Protein AF-A0A936PEZ2-F1 (afdb_monomer_lite)

pLDDT: mean 80.56, std 19.16, range [29.39, 98.75]

Secondary structure (DSSP, 8-state):
-PPBPEEGGG--HHHHHHHHHHHHTTS-TTSSPP-PPTTEEEPPGGG----PPTTS---EEEEEETTT-EEEEEE---SSHHHIIIIIIHHHHH----HHHHHHHHHHHHHHHHHHHHHHHHHHHTTPPPP-TTT-EEEEEEETHHHHHHHHHHHHHT--EEEESPPEETTGGGSHHHHHHHHHTT-B-TTSPBP----TTTEEEEESSGGGGSEE-SSEEEE---GGGSS-TTSHHHHHHHHH--SS--SSHHHHHHHHH--HHHHHHHHHHHHHHGGGGTT--EEEEEEEEHHHHTT----TTS-PPEEEEEE-TTS-EEEEEEEETTEEEEEE-SSTTTT-EEEEEEGGG-TTSPEEEEEE-TT--EEEEEHHHHHHHHH-EEEEEEE-SSSSSS-SEEEEEEEEEPTTSSEEEEEEEEEETTEEEEEEEEEEETTS--

Foldseek 3Di:
DDAFFDFLLVQFLLLLLQLLQQQQQPDDDPDPHRDHFPQKDWLDPVLFPADADPPLQWTWTWIARLQQLEIEIHTEDDPDLCCLVVPALCCQAPLDDGSNLLRLLSRVVRRLVSRLVVSQVVCVVVVHDRDDSVSHQYEYEHEASRQLSSQLNCQLPVHAYEYEQYRANVSNCPDPVSQVSSLVVVCADPVRGHDGHQCQVRYEYEHQALNNVRHHHSYYYYYFHQLLQQDDPPRVVGVVVSPPDDPPDPDPPVSVVCVVRRNSVSVSLRSLLSLVCCLVCVPQGGWHWDKDAPCVLLVHDDDPVDGHRIWIFTAGPVRHGQWIWHDDVNWIKIAGCDDPQHGKIWTWDAPPNDNPHFIWTWIQGNVRDIDIGGSNNSSLQRHQDWDWDFDDPPPPSDTQKIKTWGWHQDSVNQWTWTWIFMDGPRHTPDTDTDIGGPPPPD

Structure (mmCIF, N/CA/C/O backbone):
data_AF-A0A936PEZ2-F1
#
_entry.id   AF-A0A936PEZ2-F1
#
loop_
_atom_site.group_PDB
_atom_site.id
_atom_site.type_symbol
_atom_site.label_atom_id
_atom_site.label_alt_id
_atom_site.label_comp_id
_atom_site.label_asym_id
_atom_site.label_entity_id
_atom_site.label_seq_id
_atom_site.pdbx_PDB_ins_code
_atom_site.Cartn_x
_atom_site.Cartn_y
_atom_site.Cartn_z
_atom_site.occupancy
_atom_site.B_iso_or_equiv
_atom_site.auth_seq_id
_atom_site.auth_comp_id
_atom_site.auth_asym_id
_atom_site.auth_atom_id
_atom_site.pdbx_PDB_model_num
ATOM 1 N N . MET A 1 1 ? -18.628 -5.079 -10.737 1.00 46.69 1 MET A N 1
ATOM 2 C CA . MET A 1 1 ? -17.624 -5.859 -9.985 1.00 46.69 1 MET A CA 1
ATOM 3 C C . MET A 1 1 ? -18.258 -6.207 -8.651 1.00 46.69 1 MET A C 1
ATOM 5 O O . MET A 1 1 ? -19.011 -5.380 -8.154 1.00 46.69 1 MET A O 1
ATOM 9 N N . SER A 1 2 ? -18.066 -7.422 -8.136 1.00 45.56 2 SER A N 1
ATOM 10 C CA . SER A 1 2 ? -18.517 -7.751 -6.778 1.00 45.56 2 SER A CA 1
ATOM 11 C C . SER A 1 2 ? -17.579 -7.037 -5.816 1.00 45.56 2 SER A C 1
ATOM 13 O O . SER A 1 2 ? -16.380 -7.290 -5.874 1.00 45.56 2 SER A O 1
ATOM 15 N N . THR A 1 3 ? -18.088 -6.119 -5.000 1.00 54.50 3 THR A N 1
ATOM 16 C CA . THR A 1 3 ? -17.317 -5.602 -3.871 1.00 54.50 3 THR A CA 1
ATOM 17 C C . THR A 1 3 ? -17.240 -6.721 -2.843 1.00 54.50 3 THR A C 1
ATOM 19 O O . THR A 1 3 ? -18.263 -7.263 -2.417 1.00 54.50 3 THR A O 1
ATOM 22 N N . THR A 1 4 ? -16.026 -7.154 -2.526 1.00 65.62 4 THR A N 1
ATOM 23 C CA . THR A 1 4 ? -15.811 -8.080 -1.417 1.00 65.62 4 THR A CA 1
ATOM 24 C C . THR A 1 4 ? -15.838 -7.243 -0.149 1.00 65.62 4 THR A C 1
ATOM 26 O O . THR A 1 4 ? -15.234 -6.169 -0.106 1.00 65.62 4 THR A O 1
ATOM 29 N N . GLY A 1 5 ? -16.557 -7.691 0.876 1.00 74.50 5 GLY A N 1
ATOM 30 C CA . GLY A 1 5 ? -16.434 -7.079 2.186 1.00 74.50 5 GLY A CA 1
ATOM 31 C C . GLY A 1 5 ? -14.991 -7.164 2.684 1.00 74.50 5 GLY A C 1
ATOM 32 O O . GLY A 1 5 ? -14.176 -7.974 2.235 1.00 74.50 5 GLY A O 1
ATOM 33 N N . MET A 1 6 ? -14.662 -6.283 3.611 1.00 87.00 6 MET A N 1
ATOM 34 C CA . MET A 1 6 ? -13.365 -6.236 4.249 1.00 87.00 6 MET A CA 1
ATOM 35 C C . MET A 1 6 ? -13.203 -7.431 5.184 1.00 87.00 6 MET A C 1
ATOM 37 O O . MET A 1 6 ? -13.906 -7.559 6.181 1.00 87.00 6 MET A O 1
ATOM 41 N N . ASN A 1 7 ? -12.223 -8.280 4.906 1.00 88.00 7 ASN A N 1
ATOM 42 C CA . ASN A 1 7 ? -11.762 -9.271 5.865 1.00 88.00 7 ASN A CA 1
ATOM 43 C C . ASN A 1 7 ? -10.570 -8.686 6.635 1.00 88.00 7 ASN A C 1
ATOM 45 O O . ASN A 1 7 ? -9.523 -8.444 6.035 1.00 88.00 7 ASN A O 1
ATOM 49 N N . LEU A 1 8 ? -10.707 -8.472 7.950 1.00 87.75 8 LEU A N 1
ATOM 50 C CA . LEU A 1 8 ? -9.621 -7.923 8.779 1.00 87.75 8 LEU A CA 1
ATOM 51 C C . LEU A 1 8 ? -8.377 -8.826 8.797 1.00 87.75 8 LEU A C 1
ATOM 53 O O . LEU A 1 8 ? -7.267 -8.338 9.001 1.00 87.75 8 LEU A O 1
ATOM 57 N N . ASN A 1 9 ? -8.521 -10.120 8.495 1.00 86.69 9 ASN A N 1
ATOM 58 C CA . ASN A 1 9 ? -7.378 -11.020 8.321 1.00 86.69 9 ASN A CA 1
ATOM 59 C C . ASN A 1 9 ? -6.545 -10.695 7.077 1.00 86.69 9 ASN A C 1
ATOM 61 O O . ASN A 1 9 ? -5.354 -10.993 7.062 1.00 86.69 9 ASN A O 1
ATOM 65 N N . GLY A 1 10 ? -7.135 -10.023 6.085 1.00 87.19 10 GLY A N 1
ATOM 66 C CA . GLY A 1 10 ? -6.430 -9.471 4.928 1.00 87.19 10 GLY A CA 1
ATOM 67 C C . GLY A 1 10 ? -5.646 -8.189 5.226 1.00 87.19 10 GLY A C 1
ATOM 68 O O . GLY A 1 10 ? -4.953 -7.693 4.343 1.00 87.19 10 GLY A O 1
ATOM 69 N N . ILE A 1 11 ? -5.734 -7.642 6.445 1.00 90.56 11 ILE A N 1
ATOM 70 C CA . ILE A 1 11 ? -4.853 -6.568 6.912 1.00 90.56 11 ILE A CA 1
ATOM 71 C C . ILE A 1 11 ? -3.606 -7.216 7.519 1.00 90.56 11 ILE A C 1
ATOM 73 O O . ILE A 1 11 ? -3.658 -7.843 8.585 1.00 90.56 11 ILE A O 1
ATOM 77 N N . THR A 1 12 ? -2.491 -7.091 6.802 1.00 91.75 12 THR A N 1
ATOM 78 C CA . THR A 1 12 ? -1.198 -7.716 7.119 1.00 91.75 12 THR A CA 1
ATOM 79 C C . THR A 1 12 ? -0.121 -6.663 7.403 1.00 91.75 12 THR A C 1
ATOM 81 O O . THR A 1 12 ? -0.349 -5.462 7.239 1.00 91.75 12 THR A O 1
ATOM 84 N N . ALA A 1 13 ? 1.091 -7.087 7.778 1.00 91.31 13 ALA A N 1
ATOM 85 C CA . ALA A 1 13 ? 2.228 -6.165 7.827 1.00 91.31 13 ALA A CA 1
ATOM 86 C C . ALA A 1 13 ? 2.523 -5.518 6.468 1.00 91.31 13 ALA A C 1
ATOM 88 O O . ALA A 1 13 ? 2.777 -4.317 6.422 1.00 91.31 13 ALA A O 1
ATOM 89 N N . ASN A 1 14 ? 2.435 -6.266 5.363 1.00 93.44 14 ASN A N 1
ATOM 90 C CA . ASN A 1 14 ? 2.655 -5.707 4.026 1.00 93.44 14 ASN A CA 1
ATOM 91 C C . ASN A 1 14 ? 1.627 -4.628 3.699 1.00 93.44 14 ASN A C 1
ATOM 93 O O . ASN A 1 14 ? 1.996 -3.582 3.176 1.00 93.44 14 ASN A O 1
ATOM 97 N N . THR A 1 15 ? 0.372 -4.836 4.092 1.00 94.00 15 THR A N 1
ATOM 98 C CA . THR A 1 15 ? -0.689 -3.837 3.968 1.00 94.00 15 THR A CA 1
ATOM 99 C C . THR A 1 15 ? -0.319 -2.524 4.670 1.00 94.00 15 THR A C 1
ATOM 101 O O . THR A 1 15 ? -0.437 -1.445 4.084 1.00 94.00 15 THR A O 1
ATOM 104 N N . LEU A 1 16 ? 0.163 -2.589 5.917 1.00 94.25 16 LEU A N 1
ATOM 105 C CA . LEU A 1 16 ? 0.544 -1.393 6.677 1.00 94.25 16 LEU A CA 1
ATOM 106 C C . LEU A 1 16 ? 1.829 -0.746 6.154 1.00 94.25 16 LEU A C 1
ATOM 108 O O . LEU A 1 16 ? 1.864 0.472 5.999 1.00 94.25 16 LEU A O 1
ATOM 112 N N . LEU A 1 17 ? 2.851 -1.540 5.814 1.00 94.25 17 LEU A N 1
ATOM 113 C CA . LEU A 1 17 ? 4.079 -1.041 5.189 1.00 94.25 17 LEU A CA 1
ATOM 114 C C . LEU A 1 17 ? 3.756 -0.310 3.887 1.00 94.25 17 LEU A C 1
ATOM 116 O O . LEU A 1 17 ? 4.160 0.837 3.706 1.00 94.25 17 LEU A O 1
ATOM 120 N N . ALA A 1 18 ? 2.984 -0.943 3.003 1.00 95.94 18 ALA A N 1
ATOM 121 C CA . ALA A 1 18 ? 2.549 -0.344 1.754 1.00 95.94 18 ALA A CA 1
ATOM 122 C C . ALA A 1 18 ? 1.818 0.974 1.988 1.00 95.94 18 ALA A C 1
ATOM 124 O O . ALA A 1 18 ? 2.085 1.949 1.285 1.00 95.94 18 ALA A O 1
ATOM 125 N N . THR A 1 19 ? 0.955 1.020 3.002 1.00 93.75 19 THR A N 1
ATOM 126 C CA . THR A 1 19 ? 0.207 2.227 3.335 1.00 93.75 19 THR A CA 1
ATOM 127 C C . THR A 1 19 ? 1.121 3.356 3.811 1.00 93.75 19 THR A C 1
ATOM 129 O O . THR A 1 19 ? 1.035 4.480 3.314 1.00 93.75 19 THR A O 1
ATOM 132 N N . THR A 1 20 ? 2.047 3.051 4.719 1.00 93.12 20 THR A N 1
ATOM 133 C CA . THR A 1 20 ? 3.007 4.019 5.254 1.00 93.12 20 THR A CA 1
ATOM 134 C C . THR A 1 20 ? 3.970 4.538 4.202 1.00 93.12 20 THR A C 1
ATOM 136 O O . THR A 1 20 ? 4.183 5.745 4.115 1.00 93.12 20 THR A O 1
ATOM 139 N N . PHE A 1 21 ? 4.511 3.672 3.349 1.00 94.81 21 PHE A N 1
ATOM 140 C CA . PHE A 1 21 ? 5.427 4.111 2.298 1.00 94.81 21 PHE A CA 1
ATOM 141 C C . PHE A 1 21 ? 4.713 4.858 1.159 1.00 94.81 21 PHE A C 1
ATOM 143 O O . PHE A 1 21 ? 5.273 5.814 0.624 1.00 94.81 21 PHE A O 1
ATOM 150 N N . ALA A 1 22 ? 3.463 4.507 0.826 1.00 93.69 22 ALA A N 1
ATOM 151 C CA . ALA A 1 22 ? 2.659 5.278 -0.130 1.00 93.69 22 ALA A CA 1
ATOM 152 C C . ALA A 1 22 ? 2.309 6.685 0.373 1.00 93.69 22 ALA A C 1
ATOM 154 O O . ALA A 1 22 ? 2.131 7.590 -0.439 1.00 93.69 22 ALA A O 1
ATOM 155 N N . GLN A 1 23 ? 2.204 6.886 1.689 1.00 89.62 23 GLN A N 1
ATOM 156 C CA . GLN A 1 23 ? 2.076 8.218 2.281 1.00 89.62 23 GLN A CA 1
ATOM 157 C C . GLN A 1 23 ? 3.429 8.946 2.298 1.00 89.62 23 GLN A C 1
ATOM 159 O O . GLN A 1 23 ? 3.489 10.121 1.933 1.00 89.62 23 GLN A O 1
ATOM 164 N N . GLY A 1 24 ? 4.503 8.245 2.674 1.00 88.81 24 GLY A N 1
ATOM 165 C CA . GLY A 1 24 ? 5.841 8.815 2.838 1.00 88.81 24 GLY A CA 1
ATOM 166 C C . GLY A 1 24 ? 6.382 9.500 1.585 1.00 88.81 24 GLY A C 1
ATOM 167 O O . GLY A 1 24 ? 6.948 10.584 1.685 1.00 88.81 24 GLY A O 1
ATOM 168 N N . VAL A 1 25 ? 6.095 8.945 0.403 1.00 89.88 25 VAL A N 1
ATOM 169 C CA . VAL A 1 25 ? 6.560 9.473 -0.895 1.00 89.88 25 VAL A CA 1
ATOM 170 C C . VAL A 1 25 ? 5.994 10.865 -1.256 1.00 89.88 25 VAL A C 1
ATOM 172 O O . VAL A 1 25 ? 6.458 11.498 -2.203 1.00 89.88 25 VAL A O 1
ATOM 175 N N . TYR A 1 26 ? 4.985 11.362 -0.528 1.00 85.00 26 TYR A N 1
ATOM 176 C CA . TYR A 1 26 ? 4.441 12.718 -0.700 1.00 85.00 26 TYR A CA 1
ATOM 177 C C . TYR A 1 26 ? 5.105 13.774 0.192 1.00 85.00 26 TYR A C 1
ATOM 179 O O . TYR A 1 26 ? 4.856 14.967 0.006 1.00 85.00 26 TYR A O 1
ATOM 187 N N . LEU A 1 27 ? 5.909 13.373 1.181 1.00 74.62 27 LEU A N 1
ATOM 188 C CA . LEU A 1 27 ? 6.566 14.317 2.081 1.00 74.62 27 LEU A CA 1
ATOM 189 C C . LEU A 1 27 ? 7.749 14.969 1.353 1.00 74.62 27 LEU A C 1
ATOM 191 O O . LEU A 1 27 ? 8.668 14.296 0.895 1.00 74.62 27 LEU A O 1
ATOM 195 N N . ALA A 1 28 ? 7.695 16.293 1.200 1.00 56.62 28 ALA A N 1
ATOM 196 C CA . ALA A 1 28 ? 8.710 17.052 0.478 1.00 56.62 28 ALA A CA 1
ATOM 197 C C . ALA A 1 28 ? 10.071 17.013 1.196 1.00 56.62 28 ALA A C 1
ATOM 199 O O . ALA A 1 28 ? 10.140 16.989 2.428 1.00 56.62 28 ALA A O 1
ATOM 200 N N . GLU A 1 29 ? 11.161 17.112 0.430 1.00 47.59 29 GLU A N 1
ATOM 201 C CA . GLU A 1 29 ? 12.488 17.409 0.977 1.00 47.59 29 GLU A CA 1
ATOM 202 C C . GLU A 1 29 ? 12.425 18.736 1.763 1.00 47.59 29 GLU A C 1
ATOM 204 O O . GLU A 1 29 ? 12.304 19.813 1.179 1.00 47.59 29 GLU A O 1
ATOM 209 N N . GLY A 1 30 ? 12.441 18.661 3.100 1.00 40.12 30 GLY A N 1
ATOM 210 C CA . GLY A 1 30 ? 12.397 19.823 4.000 1.00 40.12 30 GLY A CA 1
ATOM 211 C C . GLY A 1 30 ? 11.182 19.924 4.937 1.00 40.12 30 GLY A C 1
ATOM 212 O O . GLY A 1 30 ? 11.187 20.795 5.808 1.00 40.12 30 GLY A O 1
ATOM 213 N N . SER A 1 31 ? 10.166 19.055 4.827 1.00 54.03 31 SER A N 1
ATOM 214 C CA . SER A 1 31 ? 9.216 18.827 5.935 1.00 54.03 31 SER A CA 1
ATOM 215 C C . SER A 1 31 ? 9.865 17.969 7.031 1.00 54.03 31 SER A C 1
ATOM 217 O O . SER A 1 31 ? 11.000 17.522 6.859 1.00 54.03 31 SER A O 1
ATOM 219 N N . ALA A 1 32 ? 9.175 17.717 8.156 1.00 57.91 32 ALA A N 1
ATOM 220 C CA . ALA A 1 32 ? 9.613 16.673 9.089 1.00 57.91 32 ALA A CA 1
ATOM 221 C C . ALA A 1 32 ? 9.918 15.408 8.270 1.00 57.91 32 ALA A C 1
ATOM 223 O O . ALA A 1 32 ? 9.062 14.939 7.517 1.00 57.91 32 ALA A O 1
ATOM 224 N N . GLN A 1 33 ? 11.178 14.971 8.305 1.00 69.50 33 GLN A N 1
ATOM 225 C CA . GLN A 1 33 ? 11.685 13.921 7.431 1.00 69.50 33 GLN A CA 1
ATOM 226 C C . GLN A 1 33 ? 10.839 12.666 7.650 1.00 69.50 33 GLN A C 1
ATOM 228 O O . GLN A 1 33 ? 10.626 12.266 8.796 1.00 69.50 33 GLN A O 1
ATOM 233 N N . PHE A 1 34 ? 10.321 12.072 6.569 1.00 84.88 34 PHE A N 1
ATOM 234 C CA . PHE A 1 34 ? 9.648 10.782 6.667 1.00 84.88 34 PHE A CA 1
ATOM 235 C C . PHE A 1 34 ? 10.596 9.797 7.350 1.00 84.88 34 PHE A C 1
ATOM 237 O O . PHE A 1 34 ? 11.695 9.540 6.854 1.00 84.88 34 PHE A O 1
ATOM 244 N N . GLN A 1 35 ? 10.173 9.266 8.492 1.00 86.12 35 GLN A N 1
ATOM 245 C CA . GLN A 1 35 ? 10.925 8.245 9.195 1.00 86.12 35 GLN A CA 1
ATOM 246 C C . GLN A 1 35 ? 10.377 6.880 8.769 1.00 86.12 35 GLN A C 1
ATOM 248 O O . GLN A 1 35 ? 9.239 6.556 9.126 1.00 86.12 35 GLN A O 1
ATOM 253 N N . PRO A 1 36 ? 11.145 6.072 8.014 1.00 89.94 36 PRO A N 1
ATOM 254 C CA . PRO A 1 36 ? 10.702 4.734 7.662 1.00 89.94 36 PRO A CA 1
ATOM 255 C C . PRO A 1 36 ? 10.510 3.877 8.928 1.00 89.94 36 PRO A C 1
ATOM 257 O O . PRO A 1 36 ? 11.195 4.106 9.934 1.00 89.94 36 PRO A O 1
ATOM 260 N N . PRO A 1 37 ? 9.601 2.882 8.895 1.00 89.38 37 PRO A N 1
ATOM 261 C CA . PRO A 1 37 ? 9.453 1.900 9.964 1.00 89.38 37 PRO A CA 1
ATOM 262 C C . PRO A 1 37 ? 10.789 1.260 10.360 1.00 89.38 37 PRO A C 1
ATOM 264 O O . PRO A 1 37 ? 11.680 1.086 9.527 1.00 89.38 37 PRO A O 1
ATOM 267 N N . THR A 1 38 ? 10.918 0.872 11.631 1.00 84.75 38 THR A N 1
ATOM 268 C CA . THR A 1 38 ? 12.142 0.261 12.167 1.00 84.75 38 THR A CA 1
ATOM 269 C C . THR A 1 38 ? 12.642 -0.882 11.283 1.00 84.75 38 THR A C 1
ATOM 271 O O . THR A 1 38 ? 11.880 -1.757 10.875 1.00 84.75 38 THR A O 1
ATOM 274 N N . GLY A 1 39 ? 13.945 -0.873 11.001 1.00 88.25 39 GLY A N 1
ATOM 275 C CA . GLY A 1 39 ? 14.604 -1.869 10.158 1.00 88.25 39 GLY A CA 1
ATOM 276 C C . GLY A 1 39 ? 14.619 -1.524 8.669 1.00 88.25 39 GLY A C 1
ATOM 277 O O . GLY A 1 39 ? 15.401 -2.135 7.944 1.00 88.25 39 GLY A O 1
ATOM 278 N N . PHE A 1 40 ? 13.827 -0.544 8.221 1.00 93.75 40 PHE A N 1
ATOM 279 C CA . PHE A 1 40 ? 13.884 -0.038 6.854 1.00 93.75 40 PHE A CA 1
ATOM 280 C C . PHE A 1 40 ? 14.807 1.172 6.722 1.00 93.75 40 PHE A C 1
ATOM 282 O O . PHE A 1 40 ? 14.778 2.102 7.525 1.00 93.75 40 PHE A O 1
ATOM 289 N N . GLU A 1 41 ? 15.587 1.170 5.650 1.00 95.25 41 GLU A N 1
ATOM 290 C CA . GLU A 1 41 ? 16.450 2.267 5.221 1.00 95.25 41 GLU A CA 1
ATOM 291 C C . GLU A 1 41 ? 16.050 2.694 3.805 1.00 95.25 41 GLU A C 1
ATOM 293 O O . GLU A 1 41 ? 15.551 1.882 3.024 1.00 95.25 41 GLU A O 1
ATOM 298 N N . LYS A 1 42 ? 16.232 3.975 3.473 1.00 95.94 42 LYS A N 1
ATOM 299 C CA . LYS A 1 42 ? 15.956 4.506 2.133 1.00 95.94 42 LYS A CA 1
ATOM 300 C C . LYS A 1 42 ? 17.140 4.214 1.206 1.00 95.94 42 LYS A C 1
ATOM 302 O O . LYS A 1 42 ? 18.290 4.333 1.614 1.00 95.94 42 LYS A O 1
ATOM 307 N N . VAL A 1 43 ? 16.864 3.858 -0.049 1.00 96.12 43 VAL A N 1
ATOM 308 C CA . VAL A 1 43 ? 17.877 3.890 -1.113 1.00 96.12 43 VAL A CA 1
ATOM 309 C C . VAL A 1 43 ? 18.076 5.343 -1.525 1.00 96.12 43 VAL A C 1
ATOM 311 O O . VAL A 1 43 ? 17.145 5.995 -2.007 1.00 96.12 43 VAL A O 1
ATOM 314 N N . GLU A 1 44 ? 19.289 5.849 -1.348 1.00 94.31 44 GLU A N 1
ATOM 315 C CA . GLU A 1 44 ? 19.626 7.224 -1.695 1.00 94.31 44 GLU A CA 1
ATOM 316 C C . GLU A 1 44 ? 19.651 7.423 -3.212 1.00 94.31 44 GLU A C 1
ATOM 318 O O . GLU A 1 44 ? 20.044 6.539 -3.975 1.00 94.31 44 GLU A O 1
ATOM 323 N N . SER A 1 45 ? 19.283 8.619 -3.675 1.00 88.81 45 SER A N 1
ATOM 324 C CA . SER A 1 45 ? 19.256 8.934 -5.112 1.00 88.81 45 SER A CA 1
ATOM 325 C C . SER A 1 45 ? 20.623 8.760 -5.783 1.00 88.81 45 SER A C 1
ATOM 327 O O . SER A 1 45 ? 20.694 8.335 -6.931 1.00 88.81 45 SER A O 1
ATOM 329 N N . SER A 1 46 ? 21.714 8.998 -5.050 1.00 91.19 46 SER A N 1
ATOM 330 C CA . SER A 1 46 ? 23.093 8.777 -5.506 1.00 91.19 46 SER A CA 1
ATOM 331 C C . SER A 1 46 ? 23.453 7.302 -5.719 1.00 91.19 46 SER A C 1
ATOM 333 O O . SER A 1 46 ? 24.425 7.003 -6.410 1.00 91.19 46 SER A O 1
ATOM 335 N N . GLN A 1 47 ? 22.681 6.380 -5.139 1.00 93.25 47 GLN A N 1
ATOM 336 C CA . GLN A 1 47 ? 22.840 4.934 -5.303 1.00 93.25 47 GLN A CA 1
ATOM 337 C C . GLN A 1 47 ? 22.031 4.401 -6.495 1.00 93.25 47 GLN A C 1
ATOM 339 O O . GLN A 1 47 ? 22.219 3.255 -6.903 1.00 93.25 47 GLN A O 1
ATOM 344 N N . LEU A 1 48 ? 21.133 5.215 -7.058 1.00 93.38 48 LEU A N 1
ATOM 345 C CA . LEU A 1 48 ? 20.293 4.852 -8.191 1.00 93.38 48 LEU A CA 1
ATOM 346 C C . LEU A 1 48 ? 20.934 5.316 -9.498 1.00 93.38 48 LEU A C 1
ATOM 348 O O . LEU A 1 48 ? 21.132 6.505 -9.729 1.00 93.38 48 LEU A O 1
ATOM 352 N N . ASN A 1 49 ? 21.164 4.381 -10.418 1.00 94.38 49 ASN A N 1
ATOM 353 C CA . ASN A 1 49 ? 21.502 4.716 -11.800 1.00 94.38 49 ASN A CA 1
ATOM 354 C C . ASN A 1 49 ? 20.224 4.966 -12.618 1.00 94.38 49 ASN A C 1
ATOM 356 O O . ASN A 1 49 ? 19.908 4.239 -13.560 1.00 94.38 49 ASN A O 1
ATOM 360 N N . PHE A 1 50 ? 19.440 5.959 -12.200 1.00 94.81 50 PHE A N 1
ATOM 361 C CA . PHE A 1 50 ? 18.164 6.300 -12.813 1.00 94.81 50 PHE A CA 1
ATOM 362 C C . PHE A 1 50 ? 18.005 7.814 -12.921 1.00 94.81 50 PHE A C 1
ATOM 364 O O . PHE A 1 50 ? 18.314 8.563 -11.998 1.00 94.81 50 PHE A O 1
ATOM 371 N N . THR A 1 51 ? 17.482 8.271 -14.053 1.00 95.44 51 THR A N 1
ATOM 372 C CA . THR A 1 51 ? 17.066 9.659 -14.244 1.00 95.44 51 THR A CA 1
ATOM 373 C C . THR A 1 51 ? 15.687 9.637 -14.888 1.00 95.44 51 THR A C 1
ATOM 375 O O . THR A 1 51 ? 15.554 9.034 -15.956 1.00 95.44 51 THR A O 1
ATOM 378 N N . PRO A 1 52 ? 14.664 10.241 -14.258 1.00 94.50 52 PRO A N 1
ATOM 379 C CA . PRO A 1 52 ? 13.325 10.259 -14.825 1.00 94.50 52 PRO A CA 1
ATOM 380 C C . PRO A 1 52 ? 13.294 11.059 -16.123 1.00 94.50 52 PRO A C 1
ATOM 382 O O . PRO A 1 52 ? 14.094 11.980 -16.331 1.00 94.50 52 PRO A O 1
ATOM 385 N N . THR A 1 53 ? 12.335 10.736 -16.984 1.00 96.31 53 THR A N 1
ATOM 386 C CA . THR A 1 53 ? 12.091 11.507 -18.197 1.00 96.31 53 THR A CA 1
ATOM 387 C C . THR A 1 53 ? 11.796 12.969 -17.819 1.00 96.31 53 THR A C 1
ATOM 389 O O . THR A 1 53 ? 10.940 13.223 -16.967 1.00 96.31 53 THR A O 1
ATOM 392 N N . PRO A 1 54 ? 12.474 13.966 -18.423 1.00 94.06 54 PRO A N 1
ATOM 393 C CA . PRO A 1 54 ? 12.264 15.364 -18.061 1.00 94.06 54 PRO A CA 1
ATOM 394 C C . PRO A 1 54 ? 10.794 15.781 -18.172 1.00 94.06 54 PRO A C 1
ATOM 396 O O . PRO A 1 54 ? 10.157 15.564 -19.201 1.00 94.06 54 PRO A O 1
ATOM 399 N N . ASN A 1 55 ? 10.282 16.436 -17.127 1.00 88.44 55 ASN A N 1
ATOM 400 C CA . ASN A 1 55 ? 8.894 16.902 -17.018 1.00 88.44 55 ASN A CA 1
ATOM 401 C C . ASN A 1 55 ? 7.821 15.796 -17.039 1.00 88.44 55 ASN A C 1
ATOM 403 O O . ASN A 1 55 ? 6.653 16.119 -17.242 1.00 88.44 55 ASN A O 1
ATOM 407 N N . SER A 1 56 ? 8.171 14.519 -16.826 1.00 89.00 56 SER A N 1
ATOM 408 C CA . SER A 1 56 ? 7.162 13.450 -16.754 1.00 89.00 56 SER A CA 1
ATOM 409 C C . SER A 1 56 ? 6.272 13.557 -15.515 1.00 89.00 56 SER A C 1
ATOM 411 O O . SER A 1 56 ? 5.146 13.074 -15.537 1.00 89.00 56 SER A O 1
ATOM 413 N N . GLY A 1 57 ? 6.760 14.198 -14.447 1.00 88.94 57 GLY A N 1
ATOM 414 C CA . GLY A 1 57 ? 6.104 14.203 -13.135 1.00 88.94 57 GLY A CA 1
ATOM 415 C C . GLY A 1 57 ? 6.390 12.943 -12.313 1.00 88.94 57 GLY A C 1
ATOM 416 O O . GLY A 1 57 ? 5.958 12.857 -11.170 1.00 88.94 57 GLY A O 1
ATOM 417 N N . PHE A 1 58 ? 7.161 11.992 -12.856 1.00 94.12 58 PHE A N 1
ATOM 418 C CA . PHE A 1 58 ? 7.496 10.757 -12.158 1.00 94.12 58 PHE A CA 1
ATOM 419 C C . PHE A 1 58 ? 8.277 11.024 -10.864 1.00 94.12 58 PHE A C 1
ATOM 421 O O . PHE A 1 58 ? 9.322 11.680 -10.876 1.00 94.12 58 PHE A O 1
ATOM 428 N N . ALA A 1 59 ? 7.813 10.425 -9.769 1.00 94.06 59 ALA A N 1
ATOM 429 C CA . ALA A 1 59 ? 8.534 10.356 -8.508 1.00 94.06 59 ALA A CA 1
ATOM 430 C C . ALA A 1 59 ? 8.276 9.010 -7.821 1.00 94.06 59 ALA A C 1
ATOM 432 O O . ALA A 1 59 ? 7.155 8.495 -7.806 1.00 94.06 59 ALA A O 1
ATOM 433 N N . ALA A 1 60 ? 9.329 8.448 -7.239 1.00 96.56 60 ALA A N 1
ATOM 434 C CA . ALA A 1 60 ? 9.272 7.210 -6.483 1.00 96.56 60 ALA A CA 1
ATOM 435 C C . ALA A 1 60 ? 10.384 7.179 -5.436 1.00 96.56 60 ALA A C 1
ATOM 437 O O . ALA A 1 60 ? 11.441 7.792 -5.607 1.00 96.56 60 ALA A O 1
ATOM 438 N N . GLU A 1 61 ? 10.151 6.417 -4.378 1.00 96.62 61 GLU A N 1
ATOM 439 C CA . GLU A 1 61 ? 11.129 6.131 -3.340 1.00 96.62 61 GLU A CA 1
ATOM 440 C C . GLU A 1 61 ? 11.238 4.627 -3.121 1.00 96.62 61 GLU A C 1
ATOM 442 O O . GLU A 1 61 ? 10.275 3.876 -3.287 1.00 96.62 61 GLU A O 1
ATOM 447 N N . THR A 1 62 ? 12.434 4.183 -2.742 1.00 97.88 62 THR A N 1
ATOM 448 C CA . THR A 1 62 ? 12.706 2.779 -2.443 1.00 97.88 62 THR A CA 1
ATOM 449 C C . THR A 1 62 ? 13.231 2.660 -1.031 1.00 97.88 62 THR A C 1
ATOM 451 O O . THR A 1 62 ? 14.132 3.399 -0.637 1.00 97.88 62 THR A O 1
ATOM 454 N N . TYR A 1 63 ? 12.695 1.692 -0.301 1.00 97.62 63 TYR A N 1
A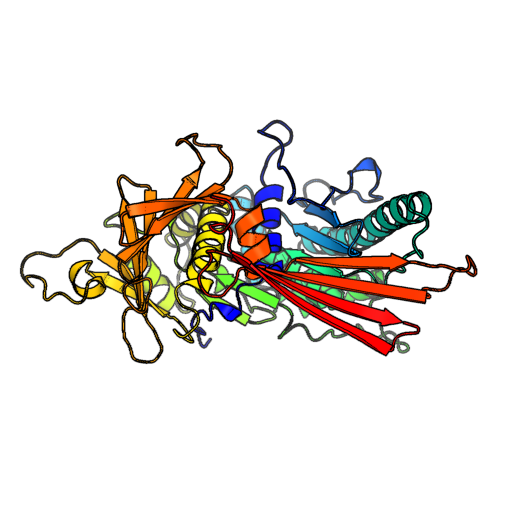TOM 455 C CA . TYR A 1 63 ? 13.097 1.353 1.051 1.00 97.62 63 TYR A CA 1
ATOM 456 C C . TYR A 1 63 ? 13.465 -0.124 1.115 1.00 97.62 63 TYR A C 1
ATOM 458 O O . TYR A 1 63 ? 12.856 -0.947 0.434 1.00 97.62 63 TYR A O 1
ATOM 466 N N . TYR A 1 64 ? 14.446 -0.485 1.931 1.00 97.50 64 TYR A N 1
ATOM 467 C CA . TYR A 1 64 ? 14.871 -1.871 2.092 1.00 97.50 64 TYR A CA 1
ATOM 468 C C . TYR A 1 64 ? 15.092 -2.219 3.556 1.00 97.50 64 TYR A C 1
ATOM 470 O O . TYR A 1 64 ? 15.552 -1.393 4.340 1.00 97.50 64 TYR A O 1
ATOM 478 N N . ASN A 1 65 ? 14.796 -3.465 3.912 1.00 95.75 65 ASN A N 1
ATOM 479 C CA . ASN A 1 65 ? 15.162 -4.040 5.193 1.00 95.75 65 ASN A CA 1
ATOM 480 C C . ASN A 1 65 ? 16.402 -4.919 5.014 1.00 95.75 65 ASN A C 1
ATOM 482 O O . ASN A 1 65 ? 16.357 -5.980 4.390 1.00 95.75 65 ASN A O 1
ATOM 486 N N . LYS A 1 66 ? 17.525 -4.465 5.575 1.00 90.88 66 LYS A N 1
ATOM 487 C CA . LYS A 1 66 ? 18.838 -5.118 5.440 1.00 90.88 66 LYS A CA 1
ATOM 488 C C . LYS A 1 66 ? 18.939 -6.501 6.083 1.00 90.88 66 LYS A C 1
ATOM 490 O O . LYS A 1 66 ? 19.824 -7.274 5.721 1.00 90.88 66 LYS A O 1
ATOM 495 N N . VAL A 1 67 ? 18.039 -6.814 7.017 1.00 88.19 67 VAL A N 1
ATOM 496 C CA . VAL A 1 67 ? 17.985 -8.112 7.698 1.00 88.19 67 VAL A CA 1
ATOM 497 C C . VAL A 1 67 ? 17.138 -9.091 6.892 1.00 88.19 67 VAL A C 1
ATOM 499 O O . VAL A 1 67 ? 17.607 -10.184 6.576 1.00 88.19 67 VAL A O 1
ATOM 502 N N . THR A 1 68 ? 15.915 -8.693 6.527 1.00 89.31 68 THR A N 1
ATOM 503 C CA . THR A 1 68 ? 14.926 -9.606 5.929 1.00 89.31 68 THR A CA 1
ATOM 504 C C . THR A 1 68 ? 15.014 -9.713 4.410 1.00 89.31 68 THR A C 1
ATOM 506 O O . THR A 1 68 ? 14.506 -10.673 3.843 1.00 89.31 68 THR A O 1
ATOM 509 N N . GLY A 1 69 ? 15.640 -8.747 3.731 1.00 92.75 69 GLY A N 1
ATOM 510 C CA . GLY A 1 69 ? 15.651 -8.688 2.267 1.00 92.75 69 GLY A CA 1
ATOM 511 C C . GLY A 1 69 ? 14.365 -8.123 1.652 1.00 92.75 69 GLY A C 1
ATOM 512 O O . GLY A 1 69 ? 14.228 -8.114 0.425 1.00 92.75 69 GLY A O 1
ATOM 513 N N . GLN A 1 70 ? 13.437 -7.621 2.476 1.00 96.00 70 GLN A N 1
ATOM 514 C CA . GLN A 1 70 ? 12.234 -6.935 2.006 1.00 96.00 70 GLN A CA 1
ATOM 515 C C . GLN A 1 70 ? 12.605 -5.616 1.329 1.00 96.00 70 GLN A C 1
ATOM 517 O O . GLN A 1 70 ? 13.335 -4.806 1.898 1.00 96.00 70 GLN A O 1
ATOM 522 N N . VAL A 1 71 ? 12.062 -5.377 0.135 1.00 98.19 71 VAL A N 1
ATOM 523 C CA . VAL A 1 71 ? 12.258 -4.133 -0.622 1.00 98.19 71 VAL A CA 1
ATOM 524 C C . VAL A 1 71 ? 10.897 -3.534 -0.941 1.00 98.19 71 VAL A C 1
ATOM 526 O O . VAL A 1 71 ? 10.096 -4.169 -1.616 1.00 98.19 71 VAL A O 1
ATOM 529 N N . VAL A 1 72 ? 10.623 -2.315 -0.485 1.00 98.38 72 VAL A N 1
ATOM 530 C CA . VAL A 1 72 ? 9.395 -1.587 -0.817 1.00 98.38 72 VAL A CA 1
ATOM 531 C C . VAL A 1 72 ? 9.701 -0.511 -1.846 1.00 98.38 72 VAL A C 1
ATOM 533 O O . VAL A 1 72 ? 10.599 0.301 -1.644 1.00 98.38 72 VAL A O 1
ATOM 536 N N . ILE A 1 73 ? 8.939 -0.492 -2.937 1.00 98.56 73 ILE A N 1
ATOM 537 C CA . ILE A 1 73 ? 9.025 0.533 -3.979 1.00 98.56 73 ILE A CA 1
ATOM 538 C C . ILE A 1 73 ? 7.708 1.303 -3.978 1.00 98.56 73 ILE A C 1
ATOM 540 O O . ILE A 1 73 ? 6.665 0.763 -4.355 1.00 98.56 73 ILE A O 1
ATOM 544 N N . ALA A 1 74 ? 7.761 2.550 -3.518 1.00 98.12 74 ALA A N 1
ATOM 545 C CA . ALA A 1 74 ? 6.606 3.421 -3.381 1.00 98.12 74 ALA A CA 1
ATOM 546 C C . ALA A 1 74 ? 6.589 4.464 -4.496 1.00 98.12 74 ALA A C 1
ATOM 548 O O . ALA A 1 74 ? 7.519 5.256 -4.638 1.00 98.12 74 ALA A O 1
ATOM 549 N N . TYR A 1 75 ? 5.515 4.473 -5.276 1.00 97.56 75 TYR A N 1
ATOM 550 C CA . TYR A 1 75 ? 5.305 5.435 -6.350 1.00 97.56 75 TYR A CA 1
ATOM 551 C C . TYR A 1 75 ? 4.408 6.570 -5.870 1.00 97.56 75 TYR A C 1
ATOM 553 O O . TYR A 1 75 ? 3.343 6.335 -5.286 1.00 97.56 75 TYR A O 1
ATOM 561 N N . ARG A 1 76 ? 4.818 7.806 -6.150 1.00 94.06 76 ARG A N 1
ATOM 562 C CA . ARG A 1 76 ? 4.010 8.990 -5.866 1.00 94.06 76 ARG A CA 1
ATOM 563 C C . ARG A 1 76 ? 2.847 9.060 -6.848 1.00 94.06 76 ARG A C 1
ATOM 565 O O . ARG A 1 76 ? 3.001 8.764 -8.030 1.00 94.06 76 ARG A O 1
ATOM 572 N N . GLY A 1 77 ? 1.672 9.431 -6.354 1.00 90.12 77 GLY A N 1
ATOM 573 C CA . GLY A 1 77 ? 0.559 9.799 -7.223 1.00 90.12 77 GLY A CA 1
ATOM 574 C C . GLY A 1 77 ? 0.608 11.267 -7.630 1.00 90.12 77 GLY A C 1
ATOM 575 O O . GLY A 1 77 ? 1.577 11.970 -7.373 1.00 90.12 77 GLY A O 1
ATOM 576 N N . SER A 1 78 ? -0.473 11.735 -8.246 1.00 84.94 78 SER A N 1
ATOM 577 C CA . SER A 1 78 ? -0.524 13.085 -8.799 1.00 84.94 78 SER A CA 1
ATOM 578 C C . SER A 1 78 ? -0.511 14.174 -7.726 1.00 84.94 78 SER A C 1
ATOM 580 O O . SER A 1 78 ? -1.243 14.079 -6.740 1.00 84.94 78 SER A O 1
ATOM 582 N N . ASP A 1 79 ? 0.237 15.249 -7.975 1.00 75.56 79 ASP A N 1
ATOM 583 C CA . ASP A 1 79 ? 0.255 16.444 -7.111 1.00 75.56 79 ASP A CA 1
ATOM 584 C C . ASP A 1 79 ? -0.826 17.457 -7.472 1.00 75.56 79 ASP A C 1
ATOM 586 O O . ASP A 1 79 ? -1.166 18.357 -6.701 1.00 75.56 79 ASP A O 1
ATOM 590 N N . THR A 1 80 ? -1.355 17.342 -8.688 1.00 71.31 80 THR A N 1
ATOM 591 C CA . THR A 1 80 ? -2.317 18.290 -9.232 1.00 71.31 80 THR A CA 1
ATOM 592 C C . THR A 1 80 ? -3.504 17.571 -9.845 1.00 71.31 80 THR A C 1
ATOM 594 O O . THR A 1 80 ? -3.400 16.472 -10.392 1.00 71.31 80 THR A O 1
ATOM 597 N N . VAL A 1 81 ? -4.651 18.249 -9.834 1.00 65.38 81 VAL A N 1
ATOM 598 C CA . VAL A 1 81 ? -5.848 17.794 -10.556 1.00 65.38 81 VAL A CA 1
ATOM 599 C C . VAL A 1 81 ? -5.556 17.634 -12.054 1.00 65.38 81 VAL A C 1
ATOM 601 O O . VAL A 1 81 ? -6.080 16.723 -12.689 1.00 65.38 81 VAL A O 1
ATOM 604 N N . GLY A 1 82 ? -4.705 18.498 -12.621 1.00 62.66 82 GLY A N 1
ATOM 605 C CA . GLY A 1 82 ? -4.321 18.441 -14.032 1.00 62.66 82 GLY A CA 1
ATOM 606 C C . GLY A 1 82 ? -3.609 17.140 -14.395 1.00 62.66 82 GLY A C 1
ATOM 607 O O . GLY A 1 82 ? -3.946 16.523 -15.399 1.00 62.66 82 GLY A O 1
ATOM 608 N N . GLU A 1 83 ? -2.685 16.686 -13.554 1.00 68.19 83 GLU A N 1
ATOM 609 C CA . GLU A 1 83 ? -1.989 15.412 -13.734 1.00 68.19 83 GLU A CA 1
ATOM 610 C C . GLU A 1 83 ? -2.920 14.209 -13.508 1.00 68.19 83 GLU A C 1
ATOM 612 O O . GLU A 1 83 ? -2.952 13.288 -14.328 1.00 68.19 83 GLU A O 1
ATOM 617 N N . ALA A 1 84 ? -3.759 14.255 -12.467 1.00 70.62 84 ALA A N 1
ATOM 618 C CA . ALA A 1 84 ? -4.730 13.197 -12.187 1.00 70.62 84 ALA A CA 1
ATOM 619 C C . ALA A 1 84 ? -5.697 12.969 -13.367 1.00 70.62 84 ALA A C 1
ATOM 621 O O . ALA A 1 84 ? -6.017 11.832 -13.719 1.00 70.62 84 ALA A O 1
ATOM 622 N N . LEU A 1 85 ? -6.145 14.046 -14.021 1.00 68.38 85 LEU A N 1
ATOM 623 C CA . LEU A 1 85 ? -7.038 13.964 -15.179 1.00 68.38 85 LEU A CA 1
ATOM 624 C C . LEU A 1 85 ? -6.292 13.695 -16.495 1.00 68.38 85 LEU A C 1
ATOM 626 O O . LEU A 1 85 ? -6.768 12.919 -17.324 1.00 68.38 85 LEU A O 1
ATOM 630 N N . GLY A 1 86 ? -5.146 14.346 -16.703 1.00 70.88 86 GLY A N 1
ATOM 631 C CA . GLY A 1 86 ? -4.405 14.325 -17.966 1.00 70.88 86 GLY A CA 1
ATOM 632 C C . GLY A 1 86 ? -3.613 13.041 -18.198 1.00 70.88 86 GLY A C 1
ATOM 633 O O . GLY A 1 86 ? -3.537 12.576 -19.338 1.00 70.88 86 GLY A O 1
ATOM 634 N N . VAL A 1 87 ? -3.076 12.455 -17.125 1.00 77.88 87 VAL A N 1
ATOM 635 C CA . VAL A 1 87 ? -2.271 11.229 -17.165 1.00 77.88 87 VAL A CA 1
ATOM 636 C C . VAL A 1 87 ? -3.081 10.061 -16.621 1.00 77.88 87 VAL A C 1
ATOM 638 O O . VAL A 1 87 ? -3.446 9.169 -17.386 1.00 77.88 87 VAL A O 1
ATOM 641 N N . ALA A 1 88 ? -3.431 10.080 -15.332 1.00 79.06 88 ALA A N 1
ATOM 642 C CA . ALA A 1 88 ? -3.959 8.899 -14.648 1.00 79.06 88 ALA A CA 1
ATOM 643 C C . ALA A 1 88 ? -5.307 8.431 -15.219 1.00 79.06 88 ALA A C 1
ATOM 645 O O . ALA A 1 88 ? -5.444 7.283 -15.646 1.00 79.06 88 ALA A O 1
ATOM 646 N N . ALA A 1 89 ? -6.298 9.326 -15.284 1.00 82.19 89 ALA A N 1
ATOM 647 C CA . ALA A 1 89 ? -7.630 8.983 -15.779 1.00 82.19 89 ALA A CA 1
ATOM 648 C C . ALA A 1 89 ? -7.604 8.570 -17.258 1.00 82.19 89 ALA A C 1
ATOM 650 O O . ALA A 1 89 ? -8.253 7.596 -17.646 1.00 82.19 89 ALA A O 1
ATOM 651 N N . ARG A 1 90 ? -6.825 9.273 -18.090 1.00 86.62 90 ARG A N 1
ATOM 652 C CA . ARG A 1 90 ? -6.659 8.935 -19.509 1.00 86.62 90 ARG A CA 1
ATOM 653 C C . ARG A 1 90 ? -5.999 7.566 -19.679 1.00 86.62 90 ARG A C 1
ATOM 655 O O . ARG A 1 90 ? -6.515 6.732 -20.416 1.00 86.62 90 ARG A O 1
ATOM 662 N N . ALA A 1 91 ? -4.914 7.304 -18.958 1.00 88.56 91 ALA A N 1
ATOM 663 C CA . ALA A 1 91 ? -4.217 6.024 -18.976 1.00 88.56 91 ALA A CA 1
ATOM 664 C C . ALA A 1 91 ? -5.140 4.863 -18.569 1.00 88.56 91 ALA A C 1
ATOM 666 O O . ALA A 1 91 ? -5.283 3.895 -19.317 1.00 88.56 91 ALA A O 1
ATOM 667 N N . ALA A 1 92 ? -5.851 4.999 -17.448 1.00 88.06 92 ALA A N 1
ATOM 668 C CA . ALA A 1 92 ? -6.754 3.969 -16.938 1.00 88.06 92 ALA A CA 1
ATOM 669 C C . ALA A 1 92 ? -7.956 3.698 -17.864 1.00 88.06 92 ALA A C 1
ATOM 671 O O . ALA A 1 92 ? -8.404 2.557 -17.995 1.00 88.06 92 ALA A O 1
ATOM 672 N N . THR A 1 93 ? -8.491 4.731 -18.528 1.00 88.94 93 THR A N 1
ATOM 673 C CA . THR A 1 93 ? -9.701 4.607 -19.364 1.00 88.94 93 THR A CA 1
ATOM 674 C C . THR A 1 93 ? -9.412 4.234 -20.814 1.00 88.94 93 THR A C 1
ATOM 676 O O . THR A 1 93 ? -10.194 3.488 -21.407 1.00 88.94 93 THR A O 1
ATOM 679 N N . THR A 1 94 ? -8.301 4.700 -21.390 1.00 91.75 94 THR A N 1
ATOM 680 C CA . THR A 1 94 ? -7.985 4.495 -22.813 1.00 91.75 94 THR A CA 1
ATOM 681 C C . THR A 1 94 ? -6.773 3.604 -23.057 1.00 91.75 94 THR A C 1
ATOM 683 O O . THR A 1 94 ? -6.506 3.288 -24.211 1.00 91.75 94 THR A O 1
ATOM 686 N N . GLY A 1 95 ? -6.020 3.221 -22.021 1.00 94.69 95 GLY A N 1
ATOM 687 C CA . GLY A 1 95 ? -4.720 2.564 -22.188 1.00 94.69 95 GLY A CA 1
ATOM 688 C C . GLY A 1 95 ? -3.636 3.509 -22.717 1.00 94.69 95 GLY A C 1
ATOM 689 O O . GLY A 1 95 ? -2.695 3.059 -23.354 1.00 94.69 95 GLY A O 1
ATOM 690 N N . TYR A 1 96 ? -3.768 4.826 -22.518 1.00 95.31 96 TYR A N 1
ATOM 691 C CA . TYR A 1 96 ? -2.733 5.782 -22.931 1.00 95.31 96 TYR A CA 1
ATOM 692 C C . TYR A 1 96 ? -1.431 5.558 -22.146 1.00 95.31 96 TYR A C 1
ATOM 694 O O . TYR A 1 96 ? -1.422 5.697 -20.924 1.00 95.31 96 TYR A O 1
ATOM 702 N N . TRP A 1 97 ? -0.344 5.242 -22.852 1.00 96.94 97 TRP A N 1
ATOM 703 C CA . TRP A 1 97 ? 0.977 5.045 -22.260 1.00 96.94 97 TRP A CA 1
ATOM 704 C C . TRP A 1 97 ? 1.726 6.374 -22.116 1.00 96.94 97 TRP A C 1
ATOM 706 O O . TRP A 1 97 ? 2.271 6.916 -23.076 1.00 96.94 97 TRP A O 1
ATOM 716 N N . ASP A 1 98 ? 1.742 6.898 -20.899 1.00 96.31 98 ASP A N 1
ATOM 717 C CA . ASP A 1 98 ? 2.538 8.054 -20.503 1.00 96.31 98 ASP A CA 1
ATOM 718 C C . ASP A 1 98 ? 4.010 7.680 -20.193 1.00 96.31 98 ASP A C 1
ATOM 720 O O . ASP A 1 98 ? 4.258 6.568 -19.710 1.00 96.31 98 ASP A O 1
ATOM 724 N N . PRO A 1 99 ? 4.997 8.580 -20.407 1.00 97.19 99 PRO A N 1
ATOM 725 C CA . PRO A 1 99 ? 6.389 8.342 -20.017 1.00 97.19 99 PRO A CA 1
ATOM 726 C C . PRO A 1 99 ? 6.589 7.884 -18.566 1.00 97.19 99 PRO A C 1
ATOM 728 O O . PRO A 1 99 ? 7.512 7.108 -18.313 1.00 97.19 99 PRO A O 1
ATOM 731 N N . GLN A 1 100 ? 5.708 8.271 -17.632 1.00 96.88 100 GLN A N 1
ATOM 732 C CA . GLN A 1 100 ? 5.780 7.806 -16.243 1.00 96.88 100 GLN A CA 1
ATOM 733 C C . GLN A 1 100 ? 5.731 6.269 -16.105 1.00 96.88 100 GLN A C 1
ATOM 735 O O . GLN A 1 100 ? 6.335 5.730 -15.181 1.00 96.88 100 GLN A O 1
ATOM 740 N N . PHE A 1 101 ? 5.079 5.529 -17.014 1.00 98.19 101 PHE A N 1
ATOM 741 C CA . PHE A 1 101 ? 5.052 4.055 -16.963 1.00 98.19 101 PHE A CA 1
ATOM 742 C C . PHE A 1 101 ? 6.391 3.427 -17.380 1.00 98.19 101 PHE A C 1
ATOM 744 O O . PHE A 1 101 ? 6.835 2.427 -16.803 1.00 98.19 101 PHE A O 1
ATOM 751 N N . THR A 1 102 ? 7.067 4.029 -18.360 1.00 98.44 102 THR A N 1
ATOM 752 C CA . THR A 1 102 ? 8.437 3.652 -18.733 1.00 98.44 102 THR A CA 1
ATOM 753 C C . THR A 1 102 ? 9.399 3.972 -17.589 1.00 98.44 102 THR A C 1
ATOM 755 O O . THR A 1 102 ? 10.180 3.110 -17.185 1.00 98.44 102 THR A O 1
ATOM 758 N N . ASP A 1 103 ? 9.290 5.170 -17.012 1.00 98.38 103 ASP A N 1
ATOM 759 C CA . ASP A 1 103 ? 10.081 5.596 -15.856 1.00 98.38 103 ASP A CA 1
ATOM 760 C C . ASP A 1 103 ? 9.878 4.645 -14.660 1.00 98.38 103 ASP A C 1
ATOM 762 O O . ASP A 1 103 ? 10.856 4.159 -14.096 1.00 98.38 103 ASP A O 1
ATOM 766 N N . ALA A 1 104 ? 8.633 4.282 -14.333 1.00 98.56 104 ALA A N 1
ATOM 767 C CA . ALA A 1 104 ? 8.306 3.397 -13.213 1.00 98.56 104 ALA A CA 1
ATOM 768 C C . ALA A 1 104 ? 8.920 1.997 -13.334 1.00 98.56 104 ALA A C 1
ATOM 770 O O . ALA A 1 104 ? 9.434 1.451 -12.352 1.00 98.56 104 ALA A O 1
ATOM 771 N N . THR A 1 105 ? 8.878 1.415 -14.535 1.00 98.62 105 THR A N 1
ATOM 772 C CA . THR A 1 105 ? 9.429 0.075 -14.788 1.00 98.62 105 THR A CA 1
ATOM 773 C C . THR A 1 105 ? 10.957 0.080 -14.809 1.00 98.62 105 THR A C 1
ATOM 775 O O . THR A 1 105 ? 11.571 -0.808 -14.218 1.00 98.62 105 THR A O 1
ATOM 778 N N . ASN A 1 106 ? 11.583 1.106 -15.394 1.00 98.44 106 ASN A N 1
ATOM 779 C CA . ASN A 1 106 ? 13.036 1.291 -15.344 1.00 98.44 106 ASN A CA 1
ATOM 780 C C . ASN A 1 106 ? 13.525 1.532 -13.908 1.00 98.44 106 ASN A C 1
ATOM 782 O O . ASN A 1 106 ? 14.505 0.920 -13.477 1.00 98.44 106 ASN A O 1
ATOM 786 N N . TYR A 1 107 ? 12.821 2.381 -13.154 1.00 98.50 107 TYR A N 1
ATOM 787 C CA . TYR A 1 107 ? 13.117 2.657 -11.753 1.00 98.50 107 TYR A CA 1
ATOM 788 C C . TYR A 1 107 ? 13.079 1.376 -10.922 1.00 98.50 107 TYR A C 1
ATOM 790 O O . TYR A 1 107 ? 14.018 1.126 -10.177 1.00 98.50 107 TYR A O 1
ATOM 798 N N . ALA A 1 108 ? 12.063 0.520 -11.095 1.00 98.50 108 ALA A N 1
ATOM 799 C CA . ALA A 1 108 ? 11.932 -0.723 -10.332 1.00 98.50 108 ALA A CA 1
ATOM 800 C C . ALA A 1 108 ? 13.157 -1.648 -10.455 1.00 98.50 108 ALA A C 1
ATOM 802 O O . ALA A 1 108 ? 13.586 -2.254 -9.469 1.00 98.50 108 ALA A O 1
ATOM 803 N N . VAL A 1 109 ? 13.747 -1.734 -11.653 1.00 97.94 109 VAL A N 1
ATOM 804 C CA . VAL A 1 109 ? 14.969 -2.515 -11.898 1.00 97.94 109 VAL A CA 1
ATOM 805 C C . VAL A 1 109 ? 16.152 -1.926 -11.131 1.00 97.94 109 VAL A C 1
ATOM 807 O O . VAL A 1 109 ? 16.848 -2.656 -10.422 1.00 97.94 109 VAL A O 1
ATOM 810 N N . GLN A 1 110 ? 16.363 -0.611 -11.239 1.00 98.12 110 GLN A N 1
ATOM 811 C CA . GLN A 1 110 ? 17.483 0.075 -10.585 1.00 98.12 110 GLN A CA 1
ATOM 812 C C . GLN A 1 110 ? 17.338 0.074 -9.059 1.00 98.12 110 GLN A C 1
ATOM 814 O O . GLN A 1 110 ? 18.298 -0.208 -8.349 1.00 98.12 110 GLN A O 1
ATOM 819 N N . ALA A 1 111 ? 16.125 0.307 -8.562 1.00 97.94 111 ALA A N 1
ATOM 820 C CA . ALA A 1 111 ? 15.757 0.273 -7.153 1.00 97.94 111 ALA A CA 1
ATOM 821 C C . ALA A 1 111 ? 16.090 -1.071 -6.503 1.00 97.94 111 ALA A C 1
ATOM 823 O O . ALA A 1 111 ? 16.793 -1.123 -5.494 1.00 97.94 111 ALA A O 1
ATOM 824 N N . LYS A 1 112 ? 15.637 -2.175 -7.111 1.00 97.56 112 LYS A N 1
ATOM 825 C CA . LYS A 1 112 ? 15.900 -3.523 -6.598 1.00 97.56 112 LYS A CA 1
ATOM 826 C C . LYS A 1 112 ? 17.396 -3.857 -6.613 1.00 97.56 112 LYS A C 1
ATOM 828 O O . LYS A 1 112 ? 17.895 -4.452 -5.661 1.00 97.56 112 LYS A O 1
ATOM 833 N N . ALA A 1 113 ? 18.114 -3.468 -7.668 1.00 97.62 113 ALA A N 1
ATOM 834 C CA . ALA A 1 113 ? 19.557 -3.684 -7.765 1.00 97.62 113 ALA A CA 1
ATOM 835 C C . ALA A 1 113 ? 20.336 -2.881 -6.708 1.00 97.62 113 ALA A C 1
ATOM 837 O O . ALA A 1 113 ? 21.209 -3.433 -6.039 1.00 97.62 113 ALA A O 1
ATOM 838 N N . ALA A 1 114 ? 19.991 -1.607 -6.510 1.00 98.19 114 ALA A N 1
ATOM 839 C CA . ALA A 1 114 ? 20.615 -0.756 -5.502 1.00 98.19 114 ALA A CA 1
ATOM 840 C C . ALA A 1 114 ? 20.348 -1.269 -4.079 1.00 98.19 114 ALA A C 1
ATOM 842 O O . ALA A 1 114 ? 21.284 -1.377 -3.286 1.00 98.19 114 ALA A O 1
ATOM 843 N N . ALA A 1 115 ? 19.107 -1.673 -3.781 1.00 98.06 115 ALA A N 1
ATOM 844 C CA . ALA A 1 115 ? 18.754 -2.294 -2.507 1.00 98.06 115 ALA A CA 1
ATOM 845 C C . ALA A 1 115 ? 19.590 -3.557 -2.238 1.00 98.06 115 ALA A C 1
ATOM 847 O O . ALA A 1 115 ? 20.139 -3.699 -1.149 1.00 98.06 115 ALA A O 1
ATOM 848 N N . LEU A 1 116 ? 19.767 -4.435 -3.237 1.00 98.06 116 LEU A N 1
ATOM 849 C CA . LEU A 1 116 ? 20.590 -5.643 -3.097 1.00 98.06 116 LEU A CA 1
ATOM 850 C C . LEU A 1 116 ? 22.033 -5.322 -2.683 1.00 98.06 116 LEU A C 1
ATOM 852 O O . LEU A 1 116 ? 22.588 -5.982 -1.807 1.00 98.06 116 LEU A O 1
ATOM 856 N N . VAL A 1 117 ? 22.634 -4.294 -3.292 1.00 97.94 117 VAL A N 1
ATOM 857 C CA . VAL A 1 117 ? 23.998 -3.857 -2.961 1.00 97.94 117 VAL A CA 1
ATOM 858 C C . VAL A 1 117 ? 24.090 -3.405 -1.505 1.00 97.94 117 VAL A C 1
ATOM 860 O O . VAL A 1 117 ? 25.027 -3.805 -0.813 1.00 97.94 117 VAL A O 1
ATOM 863 N N . GLN A 1 118 ? 23.125 -2.612 -1.029 1.00 97.81 118 GLN A N 1
ATOM 864 C CA . GLN A 1 118 ? 23.115 -2.140 0.360 1.00 97.81 118 GLN A CA 1
ATOM 865 C C . GLN A 1 118 ? 22.894 -3.286 1.352 1.00 97.81 118 GLN A C 1
ATOM 867 O O . GLN A 1 118 ? 23.609 -3.392 2.350 1.00 97.81 118 GLN A O 1
ATOM 872 N N . ILE A 1 119 ? 21.964 -4.193 1.044 1.00 96.56 119 ILE A N 1
ATOM 873 C CA . ILE A 1 119 ? 21.698 -5.385 1.853 1.00 96.56 119 ILE A CA 1
ATOM 874 C C . ILE A 1 119 ? 22.969 -6.238 1.969 1.00 96.56 119 ILE A C 1
ATOM 876 O O . ILE A 1 119 ? 23.388 -6.556 3.079 1.00 96.56 119 ILE A O 1
ATOM 880 N N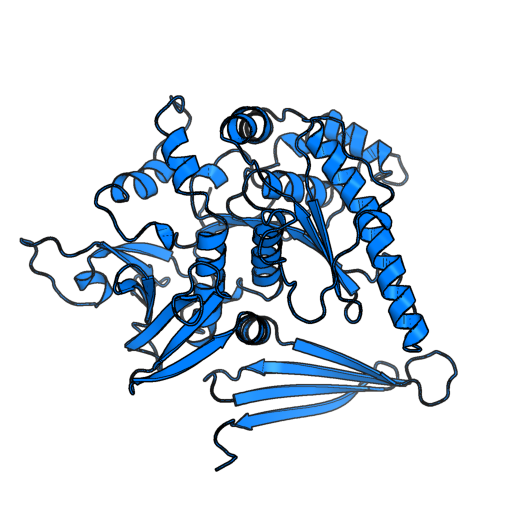 . ASN A 1 120 ? 23.646 -6.551 0.859 1.00 97.56 120 ASN A N 1
ATOM 881 C CA . ASN A 1 120 ? 24.867 -7.363 0.904 1.00 97.56 120 ASN A CA 1
ATOM 882 C C . ASN A 1 120 ? 26.048 -6.630 1.553 1.00 97.56 120 ASN A C 1
ATOM 884 O O . ASN A 1 120 ? 26.885 -7.274 2.179 1.00 97.56 120 ASN A O 1
ATOM 888 N N . ALA A 1 121 ? 26.117 -5.298 1.469 1.00 97.12 121 ALA A N 1
ATOM 889 C CA . ALA A 1 121 ? 27.114 -4.529 2.210 1.00 97.12 121 ALA A CA 1
ATOM 890 C C . ALA A 1 121 ? 26.938 -4.688 3.729 1.00 97.12 121 ALA A C 1
ATOM 892 O O . ALA A 1 121 ? 27.916 -4.966 4.424 1.00 97.12 121 ALA A O 1
ATOM 893 N N . TYR A 1 122 ? 25.701 -4.587 4.228 1.00 95.38 122 TYR A N 1
ATOM 894 C CA . TYR A 1 122 ? 25.393 -4.866 5.631 1.00 95.38 122 TYR A CA 1
ATOM 895 C C . TYR A 1 122 ? 25.710 -6.318 6.002 1.00 95.38 122 TYR A C 1
ATOM 897 O O . TYR A 1 122 ? 26.396 -6.559 6.992 1.00 95.38 122 TYR A O 1
ATOM 905 N N . ARG A 1 123 ? 25.256 -7.281 5.191 1.00 93.75 123 ARG A N 1
ATOM 906 C CA . ARG A 1 123 ? 25.417 -8.713 5.473 1.00 93.75 123 ARG A CA 1
ATOM 907 C C . ARG A 1 123 ? 26.881 -9.137 5.517 1.00 93.75 123 ARG A C 1
ATOM 909 O O . ARG A 1 123 ? 27.248 -9.836 6.448 1.00 93.75 123 ARG A O 1
ATOM 916 N N . ARG A 1 124 ? 27.739 -8.628 4.623 1.00 96.31 124 ARG A N 1
ATOM 917 C CA . ARG A 1 124 ? 29.197 -8.834 4.714 1.00 96.31 124 ARG A CA 1
ATOM 918 C C . ARG A 1 124 ? 29.782 -8.309 6.022 1.00 96.31 124 ARG A C 1
ATOM 920 O O . ARG A 1 124 ? 30.592 -8.988 6.635 1.00 96.31 124 ARG A O 1
ATOM 927 N N . GLY A 1 125 ? 29.379 -7.110 6.449 1.00 93.06 125 GLY A N 1
ATOM 928 C CA . GLY A 1 125 ? 29.840 -6.531 7.715 1.00 93.06 125 GLY A CA 1
ATOM 929 C C . GLY A 1 125 ? 29.332 -7.273 8.955 1.00 93.06 125 GLY A C 1
ATOM 930 O O . GLY A 1 125 ? 29.939 -7.164 10.014 1.00 93.06 125 GLY A O 1
ATOM 931 N N . ALA A 1 126 ? 28.233 -8.014 8.816 1.00 91.75 126 ALA A N 1
ATOM 932 C CA . ALA A 1 126 ? 27.641 -8.853 9.851 1.00 91.75 126 ALA A CA 1
ATOM 933 C C . ALA A 1 126 ? 27.996 -10.346 9.703 1.00 91.75 126 ALA A C 1
ATOM 935 O O . ALA A 1 126 ? 27.402 -11.157 10.405 1.00 91.75 126 ALA A O 1
ATOM 936 N N . GLU A 1 127 ? 28.903 -10.705 8.783 1.00 93.25 127 GLU A N 1
ATOM 937 C CA . GLU A 1 127 ? 29.307 -12.094 8.497 1.00 93.25 127 GLU A CA 1
ATOM 938 C C . GLU A 1 127 ? 28.117 -13.024 8.167 1.00 93.25 127 GLU A C 1
ATOM 940 O O . GLU A 1 127 ? 28.097 -14.201 8.502 1.00 93.25 127 GLU A O 1
ATOM 945 N N . LEU A 1 128 ? 27.098 -12.491 7.483 1.00 87.81 128 LEU A N 1
ATOM 946 C CA . LEU A 1 128 ? 25.918 -13.234 7.032 1.00 87.81 128 LEU A CA 1
ATOM 947 C C . LEU A 1 128 ? 26.026 -13.609 5.540 1.00 87.81 128 LEU A C 1
ATOM 949 O O . LEU A 1 128 ? 26.513 -12.792 4.750 1.00 87.81 128 LEU A O 1
ATOM 953 N N . PRO A 1 129 ? 25.466 -14.760 5.102 1.00 91.25 129 PRO A N 1
ATOM 954 C CA . PRO A 1 129 ? 25.479 -15.167 3.694 1.00 91.25 129 PRO A CA 1
ATOM 955 C C . PRO A 1 129 ? 24.861 -14.110 2.782 1.00 91.25 129 PRO A C 1
ATOM 957 O O . PRO A 1 129 ? 23.770 -13.618 3.077 1.00 91.25 129 PRO A O 1
ATOM 960 N N . GLU A 1 130 ? 25.511 -13.757 1.674 1.00 94.75 130 GLU A N 1
ATOM 961 C CA . GLU A 1 130 ? 24.981 -12.758 0.741 1.00 94.75 130 GLU A CA 1
ATOM 962 C C . GLU A 1 130 ? 23.645 -13.192 0.118 1.00 94.75 130 GLU A C 1
ATOM 964 O O . GLU A 1 130 ? 23.410 -14.365 -0.171 1.00 94.75 130 GLU A O 1
ATOM 969 N N . MET A 1 131 ? 22.756 -12.225 -0.111 1.00 93.94 131 MET A N 1
ATOM 970 C CA . MET A 1 131 ? 21.519 -12.449 -0.847 1.00 93.94 131 MET A CA 1
ATOM 971 C C . MET A 1 131 ? 21.760 -12.335 -2.349 1.00 93.94 131 MET A C 1
ATOM 973 O O . MET A 1 131 ? 22.615 -11.587 -2.827 1.00 93.94 131 MET A O 1
ATOM 977 N N . THR A 1 132 ? 20.929 -13.036 -3.106 1.00 95.25 132 THR A N 1
ATOM 978 C CA . THR A 1 132 ? 20.781 -12.854 -4.549 1.00 95.25 132 THR A CA 1
ATOM 979 C C . THR A 1 132 ? 19.473 -12.125 -4.857 1.00 95.25 132 THR A C 1
ATOM 981 O O . THR A 1 132 ? 18.602 -11.961 -3.999 1.00 95.25 132 THR A O 1
ATOM 984 N N . SER A 1 133 ? 19.286 -11.705 -6.109 1.00 90.88 133 SER A N 1
ATOM 985 C CA . SER A 1 133 ? 18.064 -11.012 -6.539 1.00 90.88 133 SER A CA 1
ATOM 986 C C . SER A 1 133 ? 16.782 -11.844 -6.381 1.00 90.88 133 SER A C 1
ATOM 988 O O . SER A 1 133 ? 15.696 -11.257 -6.327 1.00 90.88 133 SER A O 1
ATOM 990 N N . SER A 1 134 ? 16.891 -13.177 -6.303 1.00 90.00 134 SER A N 1
ATOM 991 C CA . SER A 1 134 ? 15.777 -14.092 -6.023 1.00 90.00 134 SER A CA 1
ATOM 992 C C . SER A 1 134 ? 15.455 -14.230 -4.537 1.00 90.00 134 SER A C 1
ATOM 994 O O . SER A 1 134 ? 14.367 -14.687 -4.213 1.00 90.00 134 SER A O 1
ATOM 996 N N . ASN A 1 135 ? 16.368 -13.841 -3.638 1.00 91.44 135 ASN A N 1
ATOM 997 C CA . ASN A 1 135 ? 16.105 -13.828 -2.195 1.00 91.44 135 ASN A CA 1
ATOM 998 C C . ASN A 1 135 ? 15.396 -12.549 -1.737 1.00 91.44 135 ASN A C 1
ATOM 1000 O O . ASN A 1 135 ? 14.849 -12.521 -0.641 1.00 91.44 135 ASN A O 1
ATOM 1004 N N . LEU A 1 136 ? 15.412 -11.494 -2.555 1.00 92.94 136 LEU A N 1
ATOM 1005 C CA . LEU A 1 136 ? 14.682 -10.270 -2.246 1.00 92.94 136 LEU A CA 1
ATOM 1006 C C . LEU A 1 136 ? 13.178 -10.489 -2.372 1.00 92.94 136 LEU A C 1
ATOM 1008 O O . LEU A 1 136 ? 12.721 -11.130 -3.321 1.00 92.94 136 LEU A O 1
ATOM 1012 N N . THR A 1 137 ? 12.418 -9.851 -1.485 1.00 95.50 137 THR A N 1
ATOM 1013 C CA . THR A 1 137 ? 10.952 -9.828 -1.503 1.00 95.50 137 THR A CA 1
ATOM 1014 C C . THR A 1 137 ? 10.465 -8.410 -1.825 1.00 95.50 137 THR A C 1
ATOM 1016 O O . THR A 1 137 ? 10.346 -7.566 -0.934 1.00 95.50 137 THR A O 1
ATOM 1019 N N . PRO A 1 138 ? 10.224 -8.081 -3.110 1.00 97.25 138 PRO A N 1
ATOM 1020 C CA . PRO A 1 138 ? 9.693 -6.779 -3.486 1.00 97.25 138 PRO A CA 1
ATOM 1021 C C . PRO A 1 138 ? 8.238 -6.631 -3.043 1.00 97.25 138 PRO A C 1
ATOM 1023 O O . PRO A 1 138 ? 7.468 -7.579 -3.151 1.00 97.25 138 PRO A O 1
ATOM 1026 N N . LEU A 1 139 ? 7.855 -5.429 -2.630 1.00 98.31 139 LEU A N 1
ATOM 1027 C CA . LEU A 1 139 ? 6.482 -4.987 -2.419 1.00 98.31 139 LEU A CA 1
ATOM 1028 C C . LEU A 1 139 ? 6.307 -3.641 -3.120 1.00 98.31 139 LEU A C 1
ATOM 1030 O O . LEU A 1 139 ? 7.023 -2.683 -2.833 1.00 98.31 139 LEU A O 1
ATOM 1034 N N . LEU A 1 140 ? 5.369 -3.570 -4.055 1.00 98.75 140 LEU A N 1
ATOM 1035 C CA . LEU A 1 140 ? 5.046 -2.333 -4.755 1.00 98.75 140 LEU A CA 1
ATOM 1036 C C . LEU A 1 140 ? 3.887 -1.636 -4.048 1.00 98.75 140 LEU A C 1
ATOM 1038 O O . LEU A 1 140 ? 2.946 -2.287 -3.598 1.00 98.75 140 LEU A O 1
ATOM 1042 N N . THR A 1 141 ? 3.935 -0.313 -3.969 1.00 98.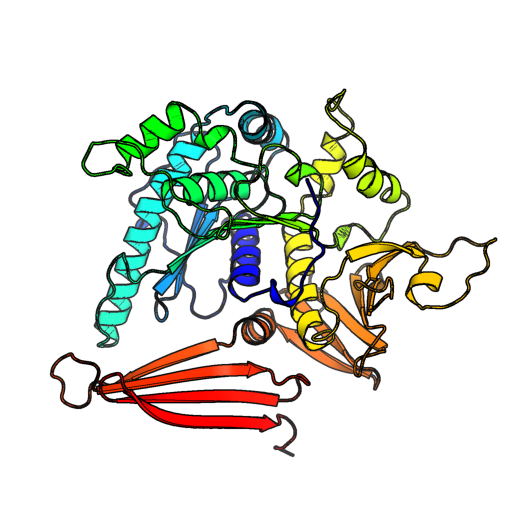56 141 THR A N 1
ATOM 1043 C CA . THR A 1 141 ? 2.843 0.468 -3.387 1.00 98.56 141 THR A CA 1
ATOM 1044 C C . THR A 1 141 ? 2.727 1.837 -4.039 1.00 98.56 141 THR A C 1
ATOM 1046 O O . THR A 1 141 ? 3.644 2.325 -4.701 1.00 98.56 141 THR A O 1
ATOM 1049 N N . GLY A 1 142 ? 1.581 2.469 -3.848 1.00 96.81 142 GLY A N 1
ATOM 1050 C CA . GLY A 1 142 ? 1.338 3.845 -4.233 1.00 96.81 142 GLY A CA 1
ATOM 1051 C C . GLY A 1 142 ? -0.127 4.211 -4.062 1.00 96.81 142 GLY A C 1
ATOM 1052 O O . GLY A 1 142 ? -1.006 3.347 -4.025 1.00 96.81 142 GLY A O 1
ATOM 1053 N N . HIS A 1 143 ? -0.389 5.511 -3.982 1.00 92.81 143 HIS A N 1
ATOM 1054 C CA . HIS A 1 143 ? -1.738 6.063 -3.905 1.00 92.81 143 HIS A CA 1
ATOM 1055 C C . HIS A 1 143 ? -2.160 6.675 -5.247 1.00 92.81 143 HIS A C 1
ATOM 1057 O O . HIS A 1 143 ? -1.342 7.292 -5.934 1.00 92.81 143 HIS A O 1
ATOM 1063 N N . SER A 1 144 ? -3.435 6.534 -5.630 1.00 91.88 144 SER A N 1
ATOM 1064 C CA . SER A 1 144 ? -4.000 7.138 -6.848 1.00 91.88 144 SER A CA 1
ATOM 1065 C C . SER A 1 144 ? -3.211 6.746 -8.119 1.00 91.88 144 SER A C 1
ATOM 1067 O O . SER A 1 144 ? -3.133 5.556 -8.446 1.00 91.88 144 SER A O 1
ATOM 1069 N N . LEU A 1 145 ? -2.599 7.706 -8.832 1.00 93.00 145 LEU A N 1
ATOM 1070 C CA . LEU A 1 145 ? -1.688 7.447 -9.961 1.00 93.00 145 LEU A CA 1
ATOM 1071 C C . LEU A 1 145 ? -0.494 6.565 -9.560 1.00 93.00 145 LEU A C 1
ATOM 1073 O O . LEU A 1 145 ? -0.124 5.675 -10.318 1.00 93.00 145 LEU A O 1
ATOM 1077 N N . GLY A 1 146 ? 0.066 6.736 -8.362 1.00 96.00 146 GLY A N 1
ATOM 1078 C CA . GLY A 1 146 ? 1.181 5.921 -7.883 1.00 96.00 146 GLY A CA 1
ATOM 1079 C C . GLY A 1 146 ? 0.799 4.446 -7.781 1.00 96.00 146 GLY A C 1
ATOM 1080 O O . GLY A 1 146 ? 1.556 3.566 -8.180 1.00 96.00 146 GLY A O 1
ATOM 1081 N N . GLY A 1 147 ? -0.432 4.164 -7.349 1.00 97.12 147 GLY A N 1
ATOM 1082 C CA . GLY A 1 147 ? -0.963 2.804 -7.362 1.00 97.12 147 GLY A CA 1
ATOM 1083 C C . GLY A 1 147 ? -1.131 2.253 -8.784 1.00 97.12 147 GLY A C 1
ATOM 1084 O O . GLY A 1 147 ? -0.834 1.088 -9.034 1.00 97.12 147 GLY A O 1
ATOM 1085 N N . LEU A 1 148 ? -1.551 3.091 -9.743 1.00 97.19 148 LEU A N 1
ATOM 1086 C CA . LEU A 1 148 ? -1.667 2.691 -11.153 1.00 97.19 148 LEU A CA 1
ATOM 1087 C C . LEU A 1 148 ? -0.288 2.306 -11.722 1.00 97.19 148 LEU A C 1
ATOM 1089 O O . LEU A 1 148 ? -0.167 1.284 -12.400 1.00 97.19 148 LEU A O 1
ATOM 1093 N N . LEU A 1 149 ? 0.755 3.085 -11.405 1.00 98.50 149 LEU A N 1
ATOM 1094 C CA . LEU A 1 149 ? 2.150 2.769 -11.739 1.00 98.50 149 LEU A CA 1
ATOM 1095 C C . LEU A 1 149 ? 2.581 1.439 -11.098 1.00 98.50 149 LEU A C 1
ATOM 1097 O O . LEU A 1 149 ? 3.088 0.560 -11.797 1.00 98.50 149 LEU A O 1
ATOM 1101 N N . ALA A 1 150 ? 2.315 1.256 -9.800 1.00 98.69 150 ALA A N 1
ATOM 1102 C CA . ALA A 1 150 ? 2.634 0.031 -9.065 1.00 98.69 150 ALA A CA 1
ATOM 1103 C C . ALA A 1 150 ? 1.974 -1.213 -9.684 1.00 98.69 150 ALA A C 1
ATOM 1105 O O . ALA A 1 150 ? 2.620 -2.250 -9.813 1.00 98.69 150 ALA A O 1
ATOM 1106 N N . GLN A 1 151 ? 0.722 -1.113 -10.139 1.00 98.56 151 GLN A N 1
ATOM 1107 C CA . GLN A 1 151 ? 0.033 -2.204 -10.833 1.00 98.56 151 GLN A CA 1
ATOM 1108 C C . GLN A 1 151 ? 0.693 -2.561 -12.174 1.00 98.56 151 GLN A C 1
ATOM 1110 O O . GLN A 1 151 ? 0.896 -3.742 -12.465 1.00 98.56 151 GLN A O 1
ATOM 1115 N N . VAL A 1 152 ? 1.078 -1.569 -12.988 1.00 98.62 152 VAL A N 1
ATOM 1116 C CA . VAL A 1 152 ? 1.807 -1.819 -14.248 1.00 98.62 152 VAL A CA 1
ATOM 1117 C C . VAL A 1 152 ? 3.135 -2.528 -13.973 1.00 98.62 152 VAL A C 1
ATOM 1119 O O . VAL A 1 152 ? 3.463 -3.508 -14.643 1.00 98.62 152 VAL A O 1
ATOM 1122 N N . VAL A 1 153 ? 3.879 -2.077 -12.962 1.00 98.75 153 VAL A N 1
ATOM 1123 C CA . VAL A 1 153 ? 5.158 -2.681 -12.560 1.00 98.75 153 VAL A CA 1
ATOM 1124 C C . VAL A 1 153 ? 4.949 -4.093 -11.999 1.00 98.75 153 VAL A C 1
ATOM 1126 O O . VAL A 1 153 ? 5.714 -4.998 -12.328 1.00 98.75 153 VAL A O 1
ATOM 1129 N N . SER A 1 154 ? 3.881 -4.321 -11.231 1.00 98.62 154 SER A N 1
ATOM 1130 C CA . SER A 1 154 ? 3.495 -5.653 -10.751 1.00 98.62 154 SER A CA 1
ATOM 1131 C C . SER A 1 154 ? 3.294 -6.609 -11.921 1.00 98.62 154 SER A C 1
ATOM 1133 O O . SER A 1 154 ? 3.903 -7.676 -11.948 1.00 98.62 154 SER A O 1
ATOM 1135 N N . LYS A 1 155 ? 2.532 -6.203 -12.944 1.00 98.44 155 LYS A N 1
ATOM 1136 C CA . LYS A 1 155 ? 2.325 -7.021 -14.146 1.00 98.44 155 LYS A CA 1
ATOM 1137 C C . LYS A 1 155 ? 3.607 -7.261 -14.939 1.00 98.44 155 LYS A C 1
ATOM 1139 O O . LYS A 1 155 ? 3.762 -8.337 -15.503 1.00 98.44 155 LYS A O 1
ATOM 1144 N N . MET A 1 156 ? 4.501 -6.274 -14.982 1.00 98.50 156 MET A N 1
ATOM 1145 C CA . MET A 1 156 ? 5.773 -6.348 -15.705 1.00 98.50 156 MET A CA 1
ATOM 1146 C C . MET A 1 156 ? 6.733 -7.384 -15.107 1.00 98.50 156 MET A C 1
ATOM 1148 O O . MET A 1 156 ? 7.445 -8.041 -15.856 1.00 98.50 156 MET A O 1
ATOM 1152 N N . PHE A 1 157 ? 6.759 -7.528 -13.777 1.00 98.19 157 PHE A N 1
ATOM 1153 C CA . PHE A 1 157 ? 7.775 -8.331 -13.077 1.00 98.19 157 PHE A CA 1
ATOM 1154 C C . PHE A 1 157 ? 7.217 -9.446 -12.179 1.00 98.19 157 PHE A C 1
ATOM 1156 O O . PHE A 1 157 ? 7.978 -10.177 -11.547 1.00 98.19 157 PHE A O 1
ATOM 1163 N N . GLY A 1 158 ? 5.894 -9.569 -12.064 1.00 97.62 158 GLY A N 1
ATOM 1164 C CA . GLY A 1 158 ? 5.230 -10.551 -11.204 1.00 97.62 158 GLY A CA 1
ATOM 1165 C C . GLY A 1 158 ? 5.351 -10.284 -9.699 1.00 97.62 158 GLY A C 1
ATOM 1166 O O . GLY A 1 158 ? 5.165 -11.218 -8.909 1.00 97.62 158 GLY A O 1
ATOM 1167 N N . TYR A 1 159 ? 5.675 -9.049 -9.300 1.00 98.00 159 TYR A N 1
ATOM 1168 C CA . TYR A 1 159 ? 5.828 -8.632 -7.900 1.00 98.00 159 TYR A CA 1
ATOM 1169 C C . TYR A 1 159 ? 4.474 -8.363 -7.226 1.00 98.00 159 TYR A C 1
ATOM 1171 O O . TYR A 1 159 ? 3.550 -7.911 -7.907 1.00 98.00 159 TYR A O 1
ATOM 1179 N N . PRO A 1 160 ? 4.336 -8.598 -5.909 1.00 98.19 160 PRO A N 1
ATOM 1180 C CA . PRO A 1 160 ? 3.139 -8.208 -5.175 1.00 98.19 160 PRO A CA 1
ATOM 1181 C C . PRO A 1 160 ? 3.005 -6.687 -5.079 1.00 98.19 160 PRO A C 1
ATOM 1183 O O . PRO A 1 160 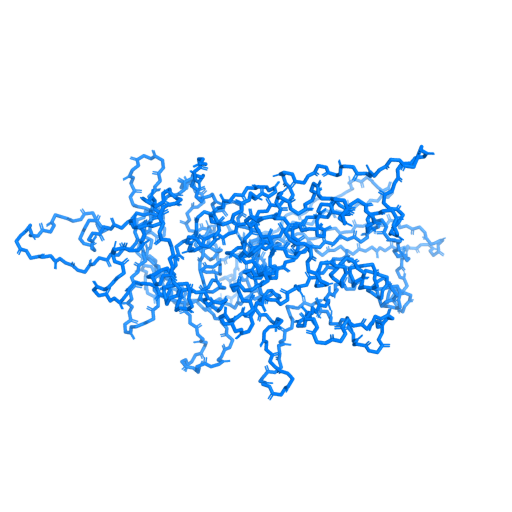? 4.005 -5.963 -5.017 1.00 98.19 160 PRO A O 1
ATOM 1186 N N . ALA A 1 161 ? 1.761 -6.213 -5.077 1.00 98.44 161 ALA A N 1
ATOM 1187 C CA . ALA A 1 161 ? 1.427 -4.808 -4.931 1.00 98.44 161 ALA A CA 1
ATOM 1188 C C . ALA A 1 161 ? 0.219 -4.609 -4.013 1.00 98.44 161 ALA A C 1
ATOM 1190 O O . ALA A 1 161 ? -0.840 -5.198 -4.212 1.00 98.44 161 ALA A O 1
ATOM 1191 N N . GLU A 1 162 ? 0.378 -3.708 -3.059 1.00 97.75 162 GLU A N 1
ATOM 1192 C CA . GLU A 1 162 ? -0.669 -3.260 -2.147 1.00 97.75 162 GLU A CA 1
ATOM 1193 C C . GLU A 1 162 ? -0.860 -1.772 -2.444 1.00 97.75 162 GLU A C 1
ATOM 1195 O O . GLU A 1 162 ? 0.042 -0.969 -2.211 1.00 97.75 162 GLU A O 1
ATOM 1200 N N . VAL A 1 163 ? -1.977 -1.397 -3.062 1.00 97.19 163 VAL A N 1
ATOM 1201 C CA . VAL A 1 163 ? -2.178 -0.040 -3.592 1.00 97.19 163 VAL A CA 1
ATOM 1202 C C . VAL A 1 163 ? -3.373 0.638 -2.939 1.00 97.19 163 VAL A C 1
ATOM 1204 O O . VAL A 1 163 ? -4.312 -0.017 -2.491 1.00 97.19 163 VAL A O 1
ATOM 1207 N N . LEU A 1 164 ? -3.327 1.967 -2.857 1.00 93.94 164 LEU A N 1
ATOM 1208 C CA . LEU A 1 164 ? -4.322 2.762 -2.144 1.00 93.94 164 LEU A CA 1
ATOM 1209 C C . LEU A 1 164 ? -5.130 3.615 -3.111 1.00 93.94 164 LEU A C 1
ATOM 1211 O O . LEU A 1 164 ? -4.578 4.461 -3.818 1.00 93.94 164 LEU A O 1
ATOM 1215 N N . ASP A 1 165 ? -6.441 3.421 -3.099 1.00 90.44 165 ASP A N 1
ATOM 1216 C CA . ASP A 1 165 ? -7.410 4.145 -3.916 1.00 90.44 165 ASP A CA 1
ATOM 1217 C C . ASP A 1 165 ? -6.937 4.356 -5.369 1.00 90.44 165 ASP A C 1
ATOM 1219 O O . ASP A 1 165 ? -6.951 5.455 -5.934 1.00 90.44 165 ASP A O 1
ATOM 1223 N N . SER A 1 166 ? -6.391 3.278 -5.928 1.00 92.50 166 SER A N 1
ATOM 1224 C CA . SER A 1 166 ? -5.646 3.263 -7.177 1.00 92.50 166 SER A CA 1
ATOM 1225 C C . SER A 1 166 ? -6.567 3.124 -8.380 1.00 92.50 166 SER A C 1
ATOM 1227 O O . SER A 1 166 ? -7.525 2.357 -8.352 1.00 92.50 166 SER A O 1
ATOM 1229 N N . LEU A 1 167 ? -6.237 3.792 -9.489 1.00 91.88 167 LEU A N 1
ATOM 1230 C CA . LEU A 1 167 ? -6.877 3.514 -10.777 1.00 91.88 167 LEU A CA 1
ATOM 1231 C C . LEU A 1 167 ? -6.407 2.162 -11.342 1.00 91.88 167 LEU A C 1
ATOM 1233 O O . LEU A 1 167 ? -5.275 1.747 -11.114 1.00 91.88 167 LEU A O 1
ATOM 1237 N N . GLY A 1 168 ? -7.249 1.500 -12.135 1.00 93.88 168 GLY A N 1
ATOM 1238 C CA . GLY A 1 168 ? -6.972 0.166 -12.671 1.00 93.88 168 GLY A CA 1
ATOM 1239 C C . GLY A 1 168 ? -6.081 0.154 -13.921 1.00 93.88 168 GLY A C 1
ATOM 1240 O O . GLY A 1 168 ? -6.394 0.800 -14.925 1.00 93.88 168 GLY A O 1
ATOM 1241 N N . ALA A 1 169 ? -5.012 -0.652 -13.897 1.00 97.06 169 ALA A N 1
ATOM 1242 C CA . ALA A 1 169 ? -4.003 -0.737 -14.964 1.00 97.06 169 ALA A CA 1
ATOM 1243 C C . ALA A 1 169 ? -4.319 -1.710 -16.117 1.00 97.06 169 ALA A C 1
ATOM 1245 O O . ALA A 1 169 ? -3.563 -1.789 -17.085 1.00 97.06 169 ALA A O 1
ATOM 1246 N N . GLY A 1 170 ? -5.427 -2.448 -16.064 1.00 97.19 170 GLY A N 1
ATOM 1247 C CA . GLY A 1 170 ? -5.727 -3.552 -16.982 1.00 97.19 170 GLY A CA 1
ATOM 1248 C C . GLY A 1 170 ? -5.730 -3.185 -18.465 1.00 97.19 170 GLY A C 1
ATOM 1249 O O . GLY A 1 170 ? -5.369 -4.012 -19.294 1.00 97.19 170 GLY A O 1
ATOM 1250 N N . ARG A 1 171 ? -6.065 -1.939 -18.824 1.00 96.44 171 ARG A N 1
ATOM 1251 C CA . ARG A 1 171 ? -5.975 -1.484 -20.223 1.00 96.44 171 ARG A CA 1
ATOM 1252 C C . ARG A 1 171 ? -4.535 -1.234 -20.671 1.00 96.44 171 ARG A C 1
ATOM 1254 O O . ARG A 1 171 ? -4.215 -1.544 -21.812 1.00 96.44 171 ARG A O 1
ATOM 1261 N N . LEU A 1 172 ? -3.677 -0.724 -19.786 1.00 97.31 172 LEU A N 1
ATOM 1262 C CA . LEU A 1 172 ? -2.278 -0.395 -20.087 1.00 97.31 172 LEU A CA 1
ATOM 1263 C C . LEU A 1 172 ? -1.449 -1.640 -20.375 1.00 97.31 172 LEU A C 1
ATOM 1265 O O . LEU A 1 172 ? -0.664 -1.661 -21.311 1.00 97.31 172 LEU A O 1
ATOM 1269 N N . VAL A 1 173 ? -1.659 -2.709 -19.611 1.00 97.31 173 VAL A N 1
ATOM 1270 C CA . VAL A 1 173 ? -0.832 -3.921 -19.725 1.00 97.31 173 VAL A CA 1
ATOM 1271 C C . VAL A 1 173 ? -1.123 -4.756 -20.977 1.00 97.31 173 VAL A C 1
ATOM 1273 O O . VAL A 1 173 ? -0.483 -5.774 -21.216 1.00 97.31 173 VAL A O 1
ATOM 1276 N N . THR A 1 174 ? -2.089 -4.323 -21.789 1.00 96.12 174 THR A N 1
ATOM 1277 C CA . THR A 1 174 ? -2.437 -4.947 -23.074 1.00 96.12 174 THR A CA 1
ATOM 1278 C C . THR A 1 174 ? -1.922 -4.162 -24.282 1.00 96.12 174 THR A C 1
ATOM 1280 O O . THR A 1 174 ? -2.122 -4.595 -25.416 1.00 96.12 174 THR A O 1
ATOM 1283 N N . THR A 1 175 ? -1.276 -3.010 -24.071 1.00 97.94 175 THR A N 1
ATOM 1284 C CA . THR A 1 175 ? -0.860 -2.121 -25.162 1.00 97.94 175 THR A CA 1
ATOM 1285 C C . THR A 1 175 ? 0.445 -2.567 -25.821 1.00 97.94 175 THR A C 1
ATOM 1287 O O . THR A 1 175 ? 1.227 -3.346 -25.267 1.00 97.94 175 THR A O 1
ATOM 1290 N N . ALA A 1 176 ? 0.708 -2.047 -27.022 1.00 98.19 176 ALA A N 1
ATOM 1291 C CA . ALA A 1 176 ? 1.961 -2.295 -27.732 1.00 98.19 176 ALA A CA 1
ATOM 1292 C C . ALA A 1 176 ? 3.162 -1.657 -27.013 1.00 98.19 176 ALA A C 1
ATOM 1294 O O . ALA A 1 176 ? 4.267 -2.200 -27.046 1.00 98.19 176 ALA A O 1
ATOM 1295 N N . GLU A 1 177 ? 2.955 -0.528 -26.337 1.00 98.56 177 GLU A N 1
ATOM 1296 C CA . GLU A 1 177 ? 3.969 0.166 -25.550 1.00 98.56 177 GLU A CA 1
ATOM 1297 C C . GLU A 1 177 ? 4.391 -0.662 -24.334 1.00 98.56 177 GLU A C 1
ATOM 1299 O O . GLU A 1 177 ? 5.590 -0.834 -24.119 1.00 98.56 177 GLU A O 1
ATOM 1304 N N . PHE A 1 178 ? 3.439 -1.273 -23.613 1.00 98.44 178 PHE A N 1
ATOM 1305 C CA . PHE A 1 178 ? 3.758 -2.213 -22.534 1.00 98.44 178 PHE A CA 1
ATOM 1306 C C . PHE A 1 178 ? 4.588 -3.391 -23.056 1.00 98.44 178 PHE A C 1
ATOM 1308 O O . PHE A 1 178 ? 5.627 -3.717 -22.487 1.00 98.44 178 PHE A O 1
ATOM 1315 N N . GLN A 1 179 ? 4.183 -3.995 -24.180 1.00 98.12 179 GLN A N 1
ATOM 1316 C CA . GLN A 1 179 ? 4.927 -5.105 -24.789 1.00 98.12 179 GLN A CA 1
ATOM 1317 C C . GLN A 1 179 ? 6.332 -4.689 -25.246 1.00 98.12 179 GLN A C 1
ATOM 1319 O O . GLN A 1 179 ? 7.286 -5.456 -25.105 1.00 98.12 179 GLN A O 1
ATOM 1324 N N . THR A 1 180 ? 6.473 -3.479 -25.790 1.00 98.44 180 THR A N 1
ATOM 1325 C CA . THR A 1 180 ? 7.765 -2.918 -26.205 1.00 98.44 180 THR A CA 1
ATOM 1326 C C . THR A 1 180 ? 8.673 -2.728 -24.996 1.00 98.44 180 THR A C 1
ATOM 1328 O O . THR A 1 180 ? 9.828 -3.154 -25.023 1.00 98.44 180 THR A O 1
ATOM 1331 N N . GLN A 1 181 ? 8.138 -2.165 -23.914 1.00 98.44 181 GLN A N 1
ATOM 1332 C CA . GLN A 1 181 ? 8.880 -1.953 -22.679 1.00 98.44 181 GLN A CA 1
ATOM 1333 C C . GLN A 1 181 ? 9.269 -3.276 -22.006 1.00 98.44 181 GLN A C 1
ATOM 1335 O O . GLN A 1 181 ? 10.406 -3.428 -21.566 1.00 98.44 181 GLN A O 1
ATOM 1340 N N . ALA A 1 182 ? 8.379 -4.272 -21.999 1.00 98.44 182 ALA A N 1
ATOM 1341 C CA . ALA A 1 182 ? 8.679 -5.605 -21.483 1.00 98.44 182 ALA A CA 1
ATOM 1342 C C . ALA A 1 182 ? 9.855 -6.258 -22.222 1.00 98.44 182 ALA A C 1
ATOM 1344 O O . ALA A 1 182 ? 10.771 -6.787 -21.594 1.00 98.44 182 ALA A O 1
ATOM 1345 N N . ARG A 1 183 ? 9.890 -6.151 -23.556 1.00 98.12 183 ARG A N 1
ATOM 1346 C CA . ARG A 1 183 ? 11.027 -6.618 -24.367 1.00 98.12 183 ARG A CA 1
ATOM 1347 C C . ARG A 1 183 ? 12.311 -5.853 -24.050 1.00 98.12 183 ARG A C 1
ATOM 1349 O O . ARG A 1 183 ? 13.356 -6.479 -23.911 1.00 98.12 183 ARG A O 1
ATOM 1356 N N . ALA A 1 184 ? 12.238 -4.528 -23.905 1.00 98.12 184 ALA A N 1
ATOM 1357 C CA . ALA A 1 184 ? 13.393 -3.697 -23.557 1.00 98.12 184 ALA A CA 1
ATOM 1358 C C . ALA A 1 184 ? 13.991 -4.061 -22.185 1.00 98.12 184 ALA A C 1
ATOM 1360 O O . ALA A 1 184 ? 15.202 -3.984 -21.995 1.00 98.12 184 ALA A O 1
ATOM 1361 N N . LEU A 1 185 ? 13.148 -4.516 -21.256 1.00 97.75 185 LEU A N 1
ATOM 1362 C CA . LEU A 1 185 ? 13.529 -4.967 -19.917 1.00 97.75 185 LEU A CA 1
ATOM 1363 C C . LEU A 1 185 ? 13.782 -6.477 -19.823 1.00 97.75 185 LEU A C 1
ATOM 1365 O O . LEU A 1 185 ? 13.861 -7.024 -18.720 1.00 97.75 185 LEU A O 1
ATOM 1369 N N . ASN A 1 186 ? 13.899 -7.153 -20.969 1.00 97.50 186 ASN A N 1
ATOM 1370 C CA . ASN A 1 186 ? 14.139 -8.589 -21.078 1.00 97.50 186 ASN A CA 1
ATOM 1371 C C . ASN A 1 186 ? 13.126 -9.450 -20.293 1.00 97.50 186 ASN A C 1
ATOM 1373 O O . ASN A 1 186 ? 13.460 -10.524 -19.799 1.00 97.50 186 ASN A O 1
ATOM 1377 N N . GLN A 1 187 ? 11.881 -8.979 -20.176 1.00 97.62 187 GLN A N 1
ATOM 1378 C CA . GLN A 1 187 ? 10.757 -9.726 -19.608 1.00 97.62 187 GLN A CA 1
ATOM 1379 C C . GLN A 1 187 ? 10.125 -10.600 -20.696 1.00 97.62 187 GLN A C 1
ATOM 1381 O O . GLN A 1 187 ? 8.963 -10.429 -21.073 1.00 97.62 187 GLN A O 1
ATOM 1386 N N . VAL A 1 188 ? 10.933 -11.504 -21.254 1.00 97.50 188 VAL A N 1
ATOM 1387 C CA . VAL A 1 188 ? 10.542 -12.423 -22.328 1.00 97.50 188 VAL A CA 1
ATOM 1388 C C . VAL A 1 188 ? 10.928 -13.868 -22.009 1.00 97.50 188 VAL A C 1
ATOM 1390 O O . VAL A 1 188 ? 11.881 -14.114 -21.272 1.00 97.50 188 VAL A O 1
ATOM 1393 N N . ASP A 1 189 ? 10.187 -14.827 -22.560 1.00 96.38 189 ASP A N 1
ATOM 1394 C CA . ASP A 1 189 ? 10.539 -16.248 -22.520 1.00 96.38 189 ASP A CA 1
ATOM 1395 C C . ASP A 1 189 ? 11.698 -16.583 -23.484 1.00 96.38 189 ASP A C 1
ATOM 1397 O O . ASP A 1 189 ? 12.219 -15.731 -24.211 1.00 96.38 189 ASP A O 1
ATOM 1401 N N . ALA A 1 190 ? 12.104 -17.856 -23.521 1.00 95.81 190 ALA A N 1
ATOM 1402 C CA . ALA A 1 190 ? 13.178 -18.332 -24.396 1.00 95.81 190 ALA A CA 1
ATOM 1403 C C . ALA A 1 190 ? 12.865 -18.192 -25.902 1.00 95.81 190 ALA A C 1
ATOM 1405 O O . ALA A 1 190 ? 13.770 -18.274 -26.731 1.00 95.81 190 ALA A O 1
ATOM 1406 N N . GLN A 1 191 ? 11.597 -17.996 -26.267 1.00 95.62 191 GLN A N 1
ATOM 1407 C CA . GLN A 1 191 ? 11.123 -17.783 -27.633 1.00 95.62 191 GLN A CA 1
ATOM 1408 C C . GLN A 1 191 ? 10.970 -16.287 -27.956 1.00 95.62 191 GLN A C 1
ATOM 1410 O O . GLN A 1 191 ? 10.618 -15.929 -29.081 1.00 95.62 191 GLN A O 1
ATOM 1415 N N . GLY A 1 192 ? 11.256 -15.407 -26.994 1.00 94.12 192 GLY A N 1
ATOM 1416 C CA . GLY A 1 192 ? 11.116 -13.968 -27.130 1.00 94.12 192 GLY A CA 1
ATOM 1417 C C . GLY A 1 192 ? 9.674 -13.474 -26.999 1.00 94.12 192 GLY A C 1
ATOM 1418 O O . GLY A 1 192 ? 9.402 -12.344 -27.403 1.00 94.12 192 GLY A O 1
ATOM 1419 N N . ASN A 1 193 ? 8.731 -14.261 -26.478 1.00 96.25 193 ASN A N 1
ATOM 1420 C CA . ASN A 1 193 ? 7.389 -13.763 -26.157 1.00 96.25 193 ASN A CA 1
ATOM 1421 C C . ASN A 1 193 ? 7.415 -13.028 -24.820 1.00 96.25 193 ASN A C 1
ATOM 1423 O O . ASN A 1 193 ? 8.123 -13.440 -23.910 1.00 96.25 193 ASN A O 1
ATOM 1427 N N . VAL A 1 194 ? 6.634 -11.954 -24.690 1.00 96.81 194 VAL A N 1
ATOM 1428 C CA . VAL A 1 194 ? 6.515 -11.219 -23.421 1.00 96.81 194 VAL A CA 1
ATOM 1429 C C . VAL A 1 194 ? 5.955 -12.143 -22.341 1.00 96.81 194 VAL A C 1
ATOM 1431 O O . VAL A 1 194 ? 4.960 -12.828 -22.574 1.00 96.81 194 VAL A O 1
ATOM 1434 N N . LEU A 1 195 ? 6.595 -12.149 -21.171 1.00 96.31 195 LEU A N 1
ATOM 1435 C CA . LEU A 1 195 ? 6.127 -12.903 -20.013 1.00 96.31 195 LEU A CA 1
ATOM 1436 C C . LEU A 1 195 ? 4.798 -12.324 -19.517 1.00 96.31 195 LEU A C 1
ATOM 1438 O O . LEU A 1 195 ? 4.697 -11.135 -19.221 1.00 96.31 195 LEU A O 1
ATOM 1442 N N . ASP A 1 196 ? 3.784 -13.178 -19.403 1.00 94.38 196 ASP A N 1
ATOM 1443 C CA . ASP A 1 196 ? 2.466 -12.803 -18.894 1.00 94.38 196 ASP A CA 1
ATOM 1444 C C . ASP A 1 196 ? 2.324 -13.222 -17.426 1.00 94.38 196 ASP A C 1
ATOM 1446 O O . ASP A 1 196 ? 1.749 -14.261 -17.100 1.00 94.38 196 ASP A O 1
ATOM 1450 N N . PHE A 1 197 ? 2.900 -12.436 -16.514 1.00 97.19 197 PHE A N 1
ATOM 1451 C CA . PHE A 1 197 ? 2.827 -12.749 -15.088 1.00 97.19 197 PHE A CA 1
ATOM 1452 C C . PHE A 1 197 ? 1.377 -12.700 -14.594 1.00 97.19 197 PHE A C 1
ATOM 1454 O O . PHE A 1 197 ? 0.688 -11.686 -14.747 1.00 97.19 197 PHE A O 1
ATOM 1461 N N . ASN A 1 198 ? 0.905 -13.777 -13.962 1.00 96.12 198 ASN A N 1
ATOM 1462 C CA . ASN A 1 198 ? -0.355 -13.727 -13.231 1.00 96.12 198 ASN A CA 1
ATOM 1463 C C . ASN A 1 198 ? -0.151 -12.967 -11.912 1.00 96.12 198 ASN A C 1
ATOM 1465 O O . ASN A 1 198 ? 0.728 -13.313 -11.119 1.00 96.12 198 ASN A O 1
ATOM 1469 N N . VAL A 1 199 ? -0.951 -11.920 -11.714 1.00 96.75 199 VAL A N 1
ATOM 1470 C CA . VAL A 1 199 ? -0.888 -11.029 -10.548 1.00 96.75 199 VAL A CA 1
ATOM 1471 C C . VAL A 1 199 ? -2.251 -10.838 -9.877 1.00 96.75 199 VAL A C 1
ATOM 1473 O O . VAL A 1 199 ? -2.386 -9.987 -9.002 1.00 96.75 199 VAL A O 1
ATOM 1476 N N . SER A 1 200 ? -3.268 -11.619 -10.258 1.00 95.31 200 SER A N 1
ATOM 1477 C CA . SER A 1 200 ? -4.640 -11.436 -9.764 1.00 95.31 200 SER A CA 1
ATOM 1478 C C . SER A 1 200 ? -4.782 -11.615 -8.250 1.00 95.31 200 SER A C 1
ATOM 1480 O O . SER A 1 200 ? -5.636 -10.990 -7.632 1.00 95.31 200 SER A O 1
ATOM 1482 N N . ASP A 1 201 ? -3.948 -12.474 -7.669 1.00 93.38 201 ASP A N 1
ATOM 1483 C CA . ASP A 1 201 ? -3.839 -12.779 -6.239 1.00 93.38 201 ASP A CA 1
ATOM 1484 C C . ASP A 1 201 ? -2.710 -12.001 -5.541 1.00 93.38 201 ASP A C 1
ATOM 1486 O O . ASP A 1 201 ? -2.536 -12.108 -4.332 1.00 93.38 201 ASP A O 1
ATOM 1490 N N . 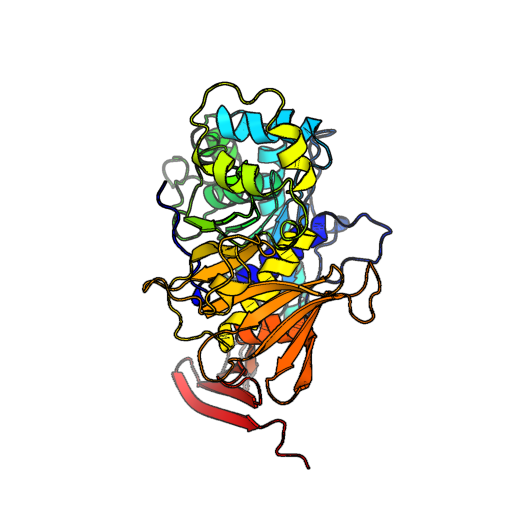LYS A 1 202 ? -1.943 -11.217 -6.304 1.00 95.81 202 LYS A N 1
ATOM 1491 C CA . LYS A 1 202 ? -0.778 -10.455 -5.835 1.00 95.81 202 LYS A CA 1
ATOM 1492 C C . LYS A 1 202 ? -1.028 -8.957 -5.750 1.00 95.81 202 LYS A C 1
ATOM 1494 O O . LYS A 1 202 ? -0.212 -8.249 -5.169 1.00 95.81 202 LYS A O 1
ATOM 1499 N N . VAL A 1 203 ? -2.097 -8.479 -6.382 1.00 97.50 203 VAL A N 1
ATOM 1500 C CA . VAL A 1 203 ? -2.501 -7.075 -6.372 1.00 97.50 203 VAL A CA 1
ATOM 1501 C C . VAL A 1 203 ? -3.760 -6.927 -5.530 1.00 97.50 203 VAL A C 1
ATOM 1503 O O . VAL A 1 203 ? -4.794 -7.538 -5.823 1.00 97.50 203 VAL A O 1
ATOM 1506 N N . VAL A 1 204 ? -3.691 -6.067 -4.523 1.00 96.31 204 VAL A N 1
ATOM 1507 C CA . VAL A 1 204 ? -4.846 -5.661 -3.723 1.00 96.31 204 VAL A CA 1
ATOM 1508 C C . VAL A 1 204 ? -4.929 -4.140 -3.743 1.00 96.31 204 VAL A C 1
ATOM 1510 O O . VAL A 1 204 ? -3.951 -3.444 -3.481 1.00 96.31 204 VAL A O 1
ATOM 1513 N N . ASN A 1 205 ? -6.100 -3.619 -4.100 1.00 94.88 205 ASN A N 1
ATOM 1514 C CA . ASN A 1 205 ? -6.399 -2.193 -4.059 1.00 94.88 205 ASN A CA 1
ATOM 1515 C C . ASN A 1 205 ? -7.342 -1.888 -2.891 1.00 94.88 205 ASN A C 1
ATOM 1517 O O . ASN A 1 205 ? -8.476 -2.367 -2.880 1.00 94.88 205 ASN A O 1
ATOM 1521 N N . TYR A 1 206 ? -6.904 -1.072 -1.937 1.00 92.44 206 TYR A N 1
ATOM 1522 C CA . TYR A 1 206 ? -7.741 -0.612 -0.831 1.00 92.44 206 TYR A CA 1
ATOM 1523 C C . TYR A 1 206 ? -8.452 0.685 -1.214 1.00 92.44 206 TYR A C 1
ATOM 1525 O O . TYR A 1 206 ? -7.834 1.747 -1.303 1.00 92.44 206 TYR A O 1
ATOM 1533 N N . ALA A 1 207 ? -9.757 0.598 -1.457 1.00 87.81 207 ALA A N 1
ATOM 1534 C CA . ALA A 1 207 ? -10.558 1.684 -2.000 1.00 87.81 207 ALA A CA 1
ATOM 1535 C C . ALA A 1 207 ? -11.304 2.449 -0.900 1.00 87.81 207 ALA A C 1
ATOM 1537 O O . ALA A 1 207 ? -12.057 1.870 -0.120 1.00 87.81 207 ALA A O 1
ATOM 1538 N N . THR A 1 208 ? -11.144 3.773 -0.878 1.00 80.19 208 THR A N 1
ATOM 1539 C CA . THR A 1 208 ? -11.969 4.702 -0.077 1.00 80.19 208 THR A CA 1
ATOM 1540 C C . THR A 1 208 ? -12.906 5.543 -0.936 1.00 80.19 208 THR A C 1
ATOM 1542 O O . THR A 1 208 ? -13.780 6.241 -0.407 1.00 80.19 208 THR A O 1
ATOM 1545 N N . SER A 1 209 ? -12.713 5.534 -2.258 1.00 75.75 209 SER A N 1
ATOM 1546 C CA . SER A 1 209 ? -13.442 6.389 -3.181 1.00 75.75 209 SER A CA 1
ATOM 1547 C C . SER A 1 209 ? -13.754 5.698 -4.511 1.00 75.75 209 SER A C 1
ATOM 1549 O O . SER A 1 209 ? -13.276 4.611 -4.834 1.00 75.75 209 SER A O 1
ATOM 1551 N N . GLY A 1 210 ? -14.582 6.365 -5.320 1.00 71.38 210 GLY A N 1
ATOM 1552 C CA . GLY A 1 210 ? -14.932 5.897 -6.659 1.00 71.38 210 GLY A CA 1
ATOM 1553 C C . GLY A 1 210 ? -13.788 5.969 -7.675 1.00 71.38 210 GLY A C 1
ATOM 1554 O O . GLY A 1 210 ? -13.965 5.485 -8.790 1.00 71.38 210 GLY A O 1
ATOM 1555 N N . ALA A 1 211 ? -12.629 6.546 -7.344 1.00 73.94 211 ALA A N 1
ATOM 1556 C CA . ALA A 1 211 ? -11.480 6.549 -8.249 1.00 73.94 211 ALA A CA 1
ATOM 1557 C C . ALA A 1 211 ? -10.976 5.140 -8.557 1.00 73.94 211 ALA A C 1
ATOM 1559 O O . ALA A 1 211 ? -10.588 4.863 -9.691 1.00 73.94 211 ALA A O 1
ATOM 1560 N N . SER A 1 212 ? -11.101 4.230 -7.591 1.00 84.06 212 SER A N 1
ATOM 1561 C CA . SER A 1 212 ? -10.813 2.808 -7.770 1.00 84.06 212 SER A CA 1
ATOM 1562 C C . SER A 1 212 ? -11.679 2.126 -8.840 1.00 84.06 212 SER A C 1
ATOM 1564 O O . SER A 1 212 ? -11.289 1.094 -9.388 1.00 84.06 212 SER A O 1
ATOM 1566 N N . ASN A 1 213 ? -12.815 2.728 -9.216 1.00 83.38 213 ASN A N 1
ATOM 1567 C CA . ASN A 1 213 ? -13.672 2.250 -10.306 1.00 83.38 213 ASN A CA 1
ATOM 1568 C C . ASN A 1 213 ? -13.215 2.732 -11.696 1.00 83.38 213 ASN A C 1
ATOM 1570 O O . ASN A 1 213 ? -13.801 2.338 -12.708 1.00 83.38 213 ASN A O 1
ATOM 1574 N N . LEU A 1 214 ? -12.203 3.602 -11.778 1.00 84.44 214 LEU A N 1
ATOM 1575 C CA . LEU A 1 214 ? -11.648 4.060 -13.048 1.00 84.44 214 LEU A CA 1
ATOM 1576 C C . LEU A 1 214 ? -10.617 3.054 -13.562 1.00 84.44 214 LEU A C 1
ATOM 1578 O O . LEU A 1 214 ? -9.532 2.916 -13.006 1.00 84.44 214 LEU A O 1
ATOM 1582 N N . GLY A 1 215 ? -10.939 2.393 -14.672 1.00 89.00 215 GLY A N 1
ATOM 1583 C CA . GLY A 1 215 ? -10.082 1.376 -15.281 1.00 89.00 215 GLY A CA 1
ATOM 1584 C C . GLY A 1 215 ? -10.422 -0.042 -14.823 1.00 89.00 215 GLY A C 1
ATOM 1585 O O . GLY A 1 215 ? -11.442 -0.288 -14.185 1.00 89.00 215 GLY A O 1
ATOM 1586 N N . ILE A 1 216 ? -9.587 -0.999 -15.222 1.00 94.12 216 ILE A N 1
ATOM 1587 C CA . ILE A 1 216 ? -9.741 -2.415 -14.861 1.00 94.12 216 ILE A CA 1
ATOM 1588 C C . ILE A 1 216 ? -8.626 -2.742 -13.874 1.00 94.12 216 ILE A C 1
ATOM 1590 O O . ILE A 1 216 ? -7.458 -2.628 -14.232 1.00 94.12 216 ILE A O 1
ATOM 1594 N N . GLN A 1 217 ? -8.967 -3.103 -12.641 1.00 95.56 217 GLN A N 1
ATOM 1595 C CA . GLN A 1 217 ? -7.975 -3.497 -11.637 1.00 95.56 217 GLN A CA 1
ATOM 1596 C C . GLN A 1 217 ? -7.309 -4.816 -12.042 1.00 95.56 217 GLN A C 1
ATOM 1598 O O . GLN A 1 217 ? -7.963 -5.687 -12.618 1.00 95.56 217 GLN A O 1
ATOM 1603 N N . LEU A 1 218 ? -6.009 -4.956 -11.770 1.00 96.75 218 LEU A N 1
ATOM 1604 C CA . LEU A 1 218 ? -5.277 -6.189 -12.089 1.00 96.75 218 LEU A CA 1
ATOM 1605 C C . LEU A 1 218 ? -5.485 -7.312 -11.072 1.00 96.75 218 LEU A C 1
ATOM 1607 O O . LEU A 1 218 ? -5.239 -8.471 -11.402 1.00 96.75 218 LEU A O 1
ATOM 1611 N N . GLY A 1 219 ? -5.938 -6.974 -9.867 1.00 95.44 219 GLY A N 1
ATOM 1612 C CA . GLY A 1 219 ? -6.259 -7.929 -8.814 1.00 95.44 219 GLY A CA 1
ATOM 1613 C C . GLY A 1 219 ? -7.550 -7.571 -8.091 1.00 95.44 219 GLY A C 1
ATOM 1614 O O . GLY A 1 219 ? -8.524 -7.134 -8.708 1.00 95.44 219 GLY A O 1
ATOM 1615 N N . SER A 1 220 ? -7.566 -7.787 -6.780 1.00 93.56 220 SER A N 1
ATOM 1616 C CA . SER A 1 220 ? -8.753 -7.577 -5.950 1.00 93.56 220 SER A CA 1
ATOM 1617 C C . SER A 1 220 ? -8.904 -6.123 -5.496 1.00 93.56 220 SER A C 1
ATOM 1619 O O . SER A 1 220 ? -7.950 -5.346 -5.477 1.00 93.56 220 SER A O 1
ATOM 1621 N N . THR A 1 221 ? -10.128 -5.736 -5.145 1.00 92.19 221 THR A N 1
ATOM 1622 C CA . THR A 1 221 ? -10.421 -4.448 -4.507 1.00 92.19 221 THR A CA 1
ATOM 1623 C C . THR A 1 221 ? -11.123 -4.704 -3.185 1.00 92.19 221 THR A C 1
ATOM 1625 O O . THR A 1 221 ? -12.068 -5.492 -3.134 1.00 92.19 221 THR A O 1
ATOM 1628 N N . VAL A 1 222 ? -10.641 -4.049 -2.133 1.00 89.44 222 VAL A N 1
ATOM 1629 C CA . VAL A 1 222 ? -11.181 -4.116 -0.776 1.00 89.44 222 VAL A CA 1
ATOM 1630 C C . VAL A 1 222 ? -11.678 -2.727 -0.406 1.00 89.44 222 VAL A C 1
ATOM 1632 O O . VAL A 1 222 ? -10.892 -1.783 -0.341 1.00 89.44 222 VAL A O 1
ATOM 1635 N N . ASP A 1 223 ? -12.978 -2.600 -0.156 1.00 85.88 223 ASP A N 1
ATOM 1636 C CA . ASP A 1 223 ? -13.557 -1.335 0.288 1.00 85.88 223 ASP A CA 1
ATOM 1637 C C . ASP A 1 223 ? -13.212 -1.095 1.761 1.00 85.88 223 ASP A C 1
ATOM 1639 O O . ASP A 1 223 ? -13.519 -1.917 2.631 1.00 85.88 223 ASP A O 1
ATOM 1643 N N . ILE A 1 224 ? -12.613 0.058 2.053 1.00 84.19 224 ILE A N 1
ATOM 1644 C CA . ILE A 1 224 ? -12.298 0.480 3.417 1.00 84.19 224 ILE A CA 1
ATOM 1645 C C . ILE A 1 224 ? -13.079 1.758 3.785 1.00 84.19 224 ILE A C 1
ATOM 1647 O O . ILE A 1 224 ? -13.312 2.620 2.932 1.00 84.19 224 ILE A O 1
ATOM 1651 N N . PRO A 1 225 ? -13.504 1.922 5.052 1.00 76.44 225 PRO A N 1
ATOM 1652 C CA . PRO A 1 225 ? -14.155 3.134 5.517 1.00 76.44 225 PRO A CA 1
ATOM 1653 C C . PRO A 1 225 ? -13.258 4.350 5.328 1.00 76.44 225 PRO A C 1
ATOM 1655 O O . PRO A 1 225 ? -12.117 4.393 5.787 1.00 76.44 225 PRO A O 1
ATOM 1658 N N . ALA A 1 226 ? -13.805 5.393 4.723 1.00 68.19 226 ALA A N 1
ATOM 1659 C CA . ALA A 1 226 ? -13.115 6.661 4.612 1.00 68.19 226 ALA A CA 1
ATOM 1660 C C . ALA A 1 226 ? -13.297 7.486 5.900 1.00 68.19 226 ALA A C 1
ATOM 1662 O O . ALA A 1 226 ? -14.285 8.202 6.069 1.00 68.19 226 ALA A O 1
ATOM 1663 N N . LEU A 1 227 ? -12.338 7.405 6.824 1.00 59.94 227 LEU A N 1
ATOM 1664 C CA . LEU A 1 227 ? -12.418 8.069 8.137 1.00 59.94 227 LEU A CA 1
ATOM 1665 C C . LEU A 1 227 ? -12.568 9.602 8.061 1.00 59.94 227 LEU A C 1
ATOM 1667 O O . LEU A 1 227 ? -13.301 10.219 8.845 1.00 59.94 227 LEU A O 1
ATOM 1671 N N . GLY A 1 228 ? -11.967 10.224 7.045 1.00 50.16 228 GLY A N 1
ATOM 1672 C CA . GLY A 1 228 ? -12.086 11.657 6.772 1.00 50.16 228 GLY A CA 1
ATOM 1673 C C . GLY A 1 228 ? -13.502 12.135 6.402 1.00 50.16 228 GLY A C 1
ATOM 1674 O O . GLY A 1 228 ? -13.731 13.342 6.351 1.00 50.16 228 GLY A O 1
ATOM 1675 N N . GLN A 1 229 ? -14.469 11.230 6.193 1.00 54.22 229 GLN A N 1
ATOM 1676 C CA . GLN A 1 229 ? -15.792 11.524 5.614 1.00 54.22 229 GLN A CA 1
ATOM 1677 C C . GLN A 1 229 ? -16.958 11.626 6.625 1.00 54.22 229 GLN A C 1
ATOM 1679 O O . GLN A 1 229 ? -18.051 12.062 6.253 1.00 54.22 229 GLN A O 1
ATOM 1684 N N . ILE A 1 230 ? -16.747 11.276 7.898 1.00 49.47 230 ILE A N 1
ATOM 1685 C CA . ILE A 1 230 ? -17.814 11.068 8.909 1.00 49.47 230 ILE A CA 1
ATOM 1686 C C . ILE A 1 230 ? -18.216 12.377 9.628 1.00 49.47 230 ILE A C 1
ATOM 1688 O O . ILE A 1 230 ? -18.470 12.422 10.821 1.00 49.47 230 ILE A O 1
ATOM 1692 N N . GLY A 1 231 ? -18.247 13.508 8.922 1.00 39.50 231 GLY A N 1
ATOM 1693 C CA . GLY A 1 231 ? -18.533 14.800 9.555 1.00 39.50 231 GLY A CA 1
ATOM 1694 C C . GLY A 1 231 ? -18.936 15.875 8.562 1.00 39.50 231 GLY A C 1
ATOM 1695 O O . GLY A 1 231 ? -18.150 16.763 8.255 1.00 39.50 231 GLY A O 1
ATOM 1696 N N . GLY A 1 232 ? -20.156 15.793 8.036 1.00 38.50 232 GLY A N 1
ATOM 1697 C CA . GLY A 1 232 ? -20.725 16.848 7.204 1.00 38.50 232 GLY A CA 1
ATOM 1698 C C . GLY A 1 232 ? -21.941 16.383 6.411 1.00 38.50 232 GLY A C 1
ATOM 1699 O O . GLY A 1 232 ? -21.945 15.313 5.814 1.00 38.50 232 GLY A O 1
ATOM 1700 N N . VAL A 1 233 ? -22.973 17.223 6.353 1.00 36.50 233 VAL A N 1
ATOM 1701 C CA . VAL A 1 233 ? -24.264 16.978 5.673 1.00 36.50 233 VAL A CA 1
ATOM 1702 C C . VAL A 1 233 ? -24.117 16.754 4.146 1.00 36.50 233 VAL A C 1
ATOM 1704 O O . VAL A 1 233 ? -25.082 16.438 3.459 1.00 36.50 233 VAL A O 1
ATOM 1707 N N . ALA A 1 234 ? -22.905 16.874 3.591 1.00 36.62 234 ALA A N 1
ATOM 1708 C CA . ALA A 1 234 ? -22.613 16.749 2.162 1.00 36.62 234 ALA A CA 1
ATOM 1709 C C . ALA A 1 234 ? -22.162 15.341 1.707 1.00 36.62 234 ALA A C 1
ATOM 1711 O O . ALA A 1 234 ? -22.071 15.095 0.502 1.00 36.62 234 ALA A O 1
ATOM 1712 N N . THR A 1 235 ? -21.875 14.404 2.619 1.00 40.91 235 THR A N 1
ATOM 1713 C CA . THR A 1 235 ? -21.174 13.152 2.261 1.00 40.91 235 THR A CA 1
ATOM 1714 C C . THR A 1 235 ? -22.093 11.985 1.883 1.00 40.91 235 THR A C 1
ATOM 1716 O O . THR A 1 235 ? -21.671 11.102 1.127 1.00 40.91 235 THR A O 1
ATOM 1719 N N . LEU A 1 236 ? -23.369 12.024 2.292 1.00 34.84 236 LEU A N 1
ATOM 1720 C CA . LEU A 1 236 ? -24.357 10.968 2.015 1.00 34.84 236 LEU A CA 1
ATOM 1721 C C . LEU A 1 236 ? -24.595 10.754 0.508 1.00 34.84 236 LEU A C 1
ATOM 1723 O O . LEU A 1 236 ? -24.848 9.641 0.057 1.00 34.84 236 LEU A O 1
ATOM 1727 N N . LEU A 1 237 ? -24.446 11.811 -0.296 1.00 32.38 237 LEU A N 1
ATOM 1728 C CA . LEU A 1 237 ? -24.640 11.746 -1.745 1.00 32.38 237 LEU A CA 1
ATOM 1729 C C . LEU A 1 237 ? -23.513 11.012 -2.483 1.00 32.38 237 LEU A C 1
ATOM 1731 O O . LEU A 1 237 ? -23.693 10.661 -3.642 1.00 32.38 237 LEU A O 1
ATOM 1735 N N . SER A 1 238 ? -22.360 10.765 -1.856 1.00 35.56 238 SER A N 1
ATOM 1736 C CA . SER A 1 238 ? -21.168 10.327 -2.591 1.00 35.56 238 SER A CA 1
ATOM 1737 C C . SER A 1 238 ? -20.801 8.857 -2.473 1.00 35.56 238 SER A C 1
ATOM 1739 O O . SER A 1 238 ? -20.363 8.285 -3.467 1.00 35.56 238 SER A O 1
ATOM 1741 N N . VAL A 1 239 ? -21.071 8.224 -1.329 1.00 32.16 239 VAL A N 1
ATOM 1742 C CA . VAL A 1 239 ? -21.049 6.756 -1.248 1.00 32.16 239 VAL A CA 1
ATOM 1743 C C . VAL A 1 239 ? -22.152 6.204 -2.155 1.00 32.16 239 VAL A C 1
ATOM 1745 O O . VAL A 1 239 ? -21.894 5.310 -2.945 1.00 32.16 239 VAL A O 1
ATOM 1748 N N . ALA A 1 240 ? -23.337 6.829 -2.169 1.00 29.39 240 ALA A N 1
ATOM 1749 C CA . ALA A 1 240 ? -24.415 6.476 -3.094 1.00 29.39 240 ALA A CA 1
ATOM 1750 C C . ALA A 1 240 ? -24.077 6.780 -4.572 1.00 29.39 240 ALA A C 1
ATOM 1752 O O . ALA A 1 240 ? -24.323 5.941 -5.434 1.00 29.39 240 ALA A O 1
ATOM 1753 N N . ALA A 1 241 ? -23.469 7.929 -4.899 1.00 32.25 241 ALA A N 1
ATOM 1754 C CA . ALA A 1 241 ? -23.100 8.240 -6.288 1.00 32.25 241 ALA A CA 1
ATOM 1755 C C . ALA A 1 241 ? -21.982 7.340 -6.850 1.00 32.25 241 ALA A C 1
ATOM 1757 O O . ALA A 1 241 ? -21.967 7.096 -8.056 1.00 32.25 241 ALA A O 1
ATOM 1758 N N . ALA A 1 242 ? -21.095 6.794 -6.007 1.00 34.75 242 ALA A N 1
ATOM 1759 C CA . ALA A 1 242 ? -20.069 5.838 -6.433 1.00 34.75 242 ALA A CA 1
ATOM 1760 C C . ALA A 1 242 ? -20.659 4.517 -6.971 1.00 34.75 242 ALA A C 1
ATOM 1762 O O . ALA A 1 242 ? -20.031 3.872 -7.808 1.00 34.75 242 ALA A O 1
ATOM 1763 N N . PHE A 1 243 ? -21.884 4.157 -6.567 1.00 31.80 243 PHE A N 1
ATOM 1764 C CA . PHE A 1 243 ? -22.585 2.960 -7.048 1.00 31.80 243 PHE A CA 1
ATOM 1765 C C . PHE A 1 243 ? -23.472 3.196 -8.285 1.00 31.80 243 PHE A C 1
ATOM 1767 O O . PHE A 1 243 ? -23.882 2.226 -8.920 1.00 31.80 243 PHE A O 1
ATOM 1774 N N . PHE A 1 244 ? -23.770 4.449 -8.659 1.00 29.70 244 PHE A N 1
ATOM 1775 C CA . PHE A 1 244 ? -24.863 4.758 -9.601 1.00 29.70 244 PHE A CA 1
ATOM 1776 C C . PHE A 1 244 ? -24.487 5.484 -10.898 1.00 29.70 244 PHE A C 1
ATOM 1778 O O . PHE A 1 244 ? -25.391 5.794 -11.674 1.00 29.70 244 PHE A O 1
ATOM 1785 N N . VAL A 1 245 ? -23.208 5.719 -11.210 1.00 31.19 245 VAL A N 1
ATOM 1786 C CA . VAL A 1 245 ? -22.841 6.349 -12.497 1.00 31.19 245 VAL A CA 1
ATOM 1787 C C . VAL A 1 245 ? -22.109 5.372 -13.421 1.00 31.19 245 VAL A C 1
ATOM 1789 O O . VAL A 1 245 ? -20.886 5.437 -13.555 1.00 31.19 245 VAL A O 1
ATOM 1792 N N . PRO A 1 246 ? -22.832 4.480 -14.125 1.00 31.42 246 PRO A N 1
ATOM 1793 C CA . PRO A 1 246 ? -22.278 3.833 -15.295 1.00 31.42 246 PRO A CA 1
ATOM 1794 C C . PRO A 1 246 ? -22.154 4.886 -16.408 1.00 31.42 246 PRO A C 1
ATOM 1796 O O . PRO A 1 246 ? -23.125 5.287 -17.041 1.00 31.42 246 PRO A O 1
ATOM 1799 N N . LEU A 1 247 ? -20.921 5.329 -16.642 1.00 35.12 247 LEU A N 1
ATOM 1800 C CA . LEU A 1 247 ? -20.405 5.819 -17.926 1.00 35.12 247 LEU A CA 1
ATOM 1801 C C . LEU A 1 247 ? -20.980 7.098 -18.578 1.00 35.12 247 LEU A C 1
ATOM 1803 O O . LEU A 1 247 ? -20.420 7.520 -19.588 1.00 35.12 247 LEU A O 1
ATOM 1807 N N . VAL A 1 248 ? -22.023 7.757 -18.063 1.00 32.19 248 VAL A N 1
ATOM 1808 C CA . VAL A 1 248 ? -22.632 8.914 -18.757 1.00 32.19 248 VAL A CA 1
ATOM 1809 C C . VAL A 1 248 ? -22.475 10.211 -17.951 1.00 32.19 248 VAL A C 1
ATOM 1811 O O . VAL A 1 248 ? -23.216 10.464 -17.010 1.00 32.19 248 VAL A O 1
ATOM 1814 N N . GLY A 1 249 ? -21.518 11.061 -18.354 1.00 32.03 249 GLY A N 1
ATOM 1815 C CA . GLY A 1 249 ? -21.498 12.493 -17.998 1.00 32.03 249 GLY A CA 1
ATOM 1816 C C . GLY A 1 249 ? -20.624 12.931 -16.808 1.00 32.03 249 GLY A C 1
ATOM 1817 O O . GLY A 1 249 ? -21.050 13.758 -16.010 1.00 32.03 249 GLY A O 1
ATOM 1818 N N . ALA A 1 250 ? -19.389 12.436 -16.685 1.00 35.81 250 ALA A N 1
ATOM 1819 C CA . ALA A 1 250 ? -18.479 12.701 -15.555 1.00 35.81 250 ALA A CA 1
ATOM 1820 C C . ALA A 1 250 ? -17.621 13.992 -15.657 1.00 35.81 250 ALA A C 1
ATOM 1822 O O . ALA A 1 250 ? -16.497 14.029 -15.166 1.00 35.81 250 ALA A O 1
ATOM 1823 N N . GLY A 1 251 ? -18.102 15.055 -16.310 1.00 34.84 251 GLY A N 1
ATOM 1824 C CA . GLY A 1 251 ? -17.232 16.186 -16.677 1.00 34.84 251 GLY A CA 1
ATOM 1825 C C . GLY A 1 251 ? -16.821 17.129 -15.536 1.00 34.84 251 GLY A C 1
ATOM 1826 O O . GLY A 1 251 ? -15.708 17.643 -15.552 1.00 34.84 251 GLY A O 1
ATOM 1827 N N . VAL A 1 252 ? -17.704 17.400 -14.562 1.00 36.97 252 VAL A N 1
ATOM 1828 C CA . VAL A 1 252 ? -17.494 18.533 -13.624 1.00 36.97 252 VAL A CA 1
ATOM 1829 C C . VAL A 1 252 ? -17.833 18.224 -12.157 1.00 36.97 252 VAL A C 1
ATOM 1831 O O . VAL A 1 252 ? -17.192 18.768 -11.266 1.00 36.97 252 VAL A O 1
ATOM 1834 N N . PHE A 1 253 ? -18.773 17.318 -11.860 1.00 34.81 253 PHE A N 1
ATOM 1835 C CA . PHE A 1 253 ? -19.163 17.021 -10.466 1.00 34.81 253 PHE A CA 1
ATOM 1836 C C . PHE A 1 253 ? -18.301 15.949 -9.775 1.00 34.81 253 PHE A C 1
ATOM 1838 O O . PHE A 1 253 ? -18.173 15.961 -8.552 1.00 34.81 253 PHE A O 1
ATOM 1845 N N . ALA A 1 254 ? -17.662 15.054 -10.536 1.00 43.97 254 ALA A N 1
ATOM 1846 C CA . ALA A 1 254 ? -16.775 14.027 -9.982 1.00 43.97 254 ALA A CA 1
ATOM 1847 C C . ALA A 1 254 ? -15.420 14.598 -9.516 1.00 43.97 254 ALA A C 1
ATOM 1849 O O . ALA A 1 254 ? -14.783 14.040 -8.628 1.00 43.97 254 ALA A O 1
ATOM 1850 N N . THR A 1 255 ? -14.982 15.730 -10.074 1.00 41.81 255 THR A N 1
ATOM 1851 C CA . THR A 1 255 ? -13.594 16.209 -9.970 1.00 41.81 255 THR A CA 1
ATOM 1852 C C . THR A 1 255 ? -13.279 16.916 -8.650 1.00 41.81 255 THR A C 1
ATOM 1854 O O . THR A 1 255 ? -12.223 16.674 -8.072 1.00 41.81 255 THR A O 1
ATOM 1857 N N . GLN A 1 256 ? -14.200 17.725 -8.111 1.00 38.59 256 GLN A N 1
ATOM 1858 C CA . GLN A 1 256 ? -14.023 18.329 -6.779 1.00 38.59 256 GLN A CA 1
ATOM 1859 C C . GLN A 1 256 ? -14.196 17.304 -5.651 1.00 38.59 256 GLN A C 1
ATOM 1861 O O . GLN A 1 256 ? -13.526 17.391 -4.623 1.00 38.59 256 GLN A O 1
ATOM 1866 N N . GLN A 1 257 ? -15.061 16.304 -5.854 1.00 41.75 257 GLN A N 1
ATOM 1867 C CA . GLN A 1 257 ? -15.207 15.208 -4.903 1.00 41.75 257 GLN A CA 1
ATOM 1868 C C . GLN A 1 257 ? -14.007 14.258 -4.922 1.00 41.75 257 GLN A C 1
ATOM 1870 O O . GLN A 1 257 ? -13.650 13.790 -3.852 1.00 41.75 257 GLN A O 1
ATOM 1875 N N . LEU A 1 258 ? -13.358 14.015 -6.067 1.00 44.59 258 LEU A N 1
ATOM 1876 C CA . LEU A 1 258 ? -12.095 13.269 -6.110 1.00 44.59 258 LEU A CA 1
ATOM 1877 C C . LEU A 1 258 ? -11.021 13.974 -5.257 1.00 44.59 258 LEU A C 1
ATOM 1879 O O . LEU A 1 258 ? -10.478 13.379 -4.334 1.00 44.59 258 LEU A O 1
ATOM 1883 N N . ALA A 1 259 ? -10.761 15.264 -5.496 1.00 42.03 259 ALA A N 1
ATOM 1884 C CA . ALA A 1 259 ? -9.643 15.974 -4.861 1.00 42.03 259 ALA A CA 1
ATOM 1885 C C . ALA A 1 259 ? -9.768 16.121 -3.329 1.00 42.03 259 ALA A C 1
ATOM 1887 O O . ALA A 1 259 ? -8.772 16.018 -2.622 1.00 42.03 259 ALA A O 1
ATOM 1888 N N . ALA A 1 260 ? -10.978 16.323 -2.797 1.00 41.69 260 ALA A N 1
ATOM 1889 C CA . ALA A 1 260 ? -11.190 16.444 -1.350 1.00 41.69 260 ALA A CA 1
ATOM 1890 C C . ALA A 1 260 ? -11.205 15.090 -0.604 1.00 41.69 260 ALA A C 1
ATOM 1892 O O . ALA A 1 260 ? -11.143 15.075 0.623 1.00 41.69 260 ALA A O 1
ATOM 1893 N N . LYS A 1 261 ? -11.316 13.958 -1.321 1.00 52.56 261 LYS A N 1
ATOM 1894 C CA . LYS A 1 261 ? -11.505 12.602 -0.755 1.00 52.56 261 LYS A CA 1
ATOM 1895 C C . LYS A 1 261 ? -10.283 11.690 -0.897 1.00 52.56 261 LYS A C 1
ATOM 1897 O O . LYS A 1 261 ? -10.257 10.631 -0.282 1.00 52.56 261 LYS A O 1
ATOM 1902 N N . HIS A 1 262 ? -9.280 12.136 -1.650 1.00 61.97 262 HIS A N 1
ATOM 1903 C CA . HIS A 1 262 ? -8.025 11.452 -1.969 1.00 61.97 262 HIS A CA 1
ATOM 1904 C C . HIS A 1 262 ? -6.866 11.852 -1.039 1.00 61.97 262 HIS A C 1
ATOM 1906 O O . HIS A 1 262 ? -5.780 12.203 -1.499 1.00 61.97 262 HIS A O 1
ATOM 1912 N N . ASN A 1 263 ? -7.081 11.873 0.281 1.00 75.31 263 ASN A N 1
ATOM 1913 C CA . ASN A 1 263 ? -5.992 12.179 1.213 1.00 75.31 263 ASN A CA 1
ATOM 1914 C C . ASN A 1 263 ? -5.316 10.887 1.695 1.00 75.31 263 ASN A C 1
ATOM 1916 O O . ASN A 1 263 ? -5.904 10.132 2.471 1.00 75.31 263 ASN A O 1
ATOM 1920 N N . ALA A 1 264 ? -4.065 10.670 1.280 1.00 79.06 264 ALA A N 1
ATOM 1921 C CA . ALA A 1 264 ? -3.259 9.516 1.682 1.00 79.06 264 ALA A CA 1
ATOM 1922 C C . ALA A 1 264 ? -3.119 9.377 3.213 1.00 79.06 264 ALA A C 1
ATOM 1924 O O . ALA A 1 264 ? -3.079 8.260 3.720 1.00 79.06 264 ALA A O 1
ATOM 1925 N N . ILE A 1 265 ? -3.124 10.487 3.962 1.00 80.88 265 ILE A N 1
ATOM 1926 C CA . ILE A 1 265 ? -3.043 10.480 5.434 1.00 80.88 265 ILE A CA 1
ATOM 1927 C C . ILE A 1 265 ? -4.304 9.868 6.059 1.00 80.88 265 ILE A C 1
ATOM 1929 O O . ILE A 1 265 ? -4.220 9.111 7.023 1.00 80.88 265 ILE A O 1
ATOM 1933 N N . GLU A 1 266 ? -5.483 10.174 5.517 1.00 82.06 266 GLU A N 1
ATOM 1934 C CA . GLU A 1 266 ? -6.749 9.632 6.030 1.00 82.06 266 GLU A CA 1
ATOM 1935 C C . GLU A 1 266 ? -6.897 8.144 5.707 1.00 82.06 266 GLU A C 1
ATOM 1937 O O . GLU A 1 266 ? -7.423 7.387 6.522 1.00 82.06 266 GLU A O 1
ATOM 1942 N N . ILE A 1 267 ? -6.386 7.714 4.548 1.00 84.94 267 ILE A N 1
ATOM 1943 C CA . ILE A 1 267 ? -6.284 6.293 4.202 1.00 84.94 267 ILE A CA 1
ATOM 1944 C C . ILE A 1 267 ? -5.335 5.591 5.176 1.00 84.94 267 ILE A C 1
ATOM 1946 O O . ILE A 1 267 ? -5.682 4.543 5.713 1.00 84.94 267 ILE A O 1
ATOM 1950 N N . GLU A 1 268 ? -4.178 6.185 5.480 1.00 88.25 268 GLU A N 1
ATOM 1951 C CA . GLU A 1 268 ? -3.249 5.618 6.458 1.00 88.25 268 GLU A CA 1
ATOM 1952 C C . GLU A 1 268 ? -3.880 5.458 7.842 1.00 88.25 268 GLU A C 1
ATOM 1954 O O . GLU A 1 268 ? -3.828 4.374 8.425 1.00 88.25 268 GLU A O 1
ATOM 1959 N N . ARG A 1 269 ? -4.553 6.498 8.340 1.00 86.94 269 ARG A N 1
ATOM 1960 C CA . ARG A 1 269 ? -5.317 6.430 9.595 1.00 86.94 269 ARG A CA 1
ATOM 1961 C C . ARG A 1 269 ? -6.349 5.306 9.570 1.00 86.94 269 ARG A C 1
ATOM 1963 O O . ARG A 1 269 ? -6.479 4.592 10.562 1.00 86.94 269 ARG A O 1
ATOM 1970 N N . ALA A 1 270 ? -7.047 5.129 8.446 1.00 88.44 270 ALA A N 1
ATOM 1971 C CA . ALA A 1 270 ? -8.022 4.056 8.273 1.00 88.44 270 ALA A CA 1
ATOM 1972 C C . ALA A 1 270 ? -7.366 2.689 8.421 1.00 88.44 270 ALA A C 1
ATOM 1974 O O . ALA A 1 270 ? -7.811 1.887 9.237 1.00 88.44 270 ALA A O 1
ATOM 1975 N N . MET A 1 271 ? -6.268 2.450 7.709 1.00 91.25 271 MET A N 1
ATOM 1976 C CA . MET A 1 271 ? -5.585 1.159 7.730 1.00 91.25 271 MET A CA 1
ATOM 1977 C C . MET A 1 271 ? -5.013 0.821 9.106 1.00 91.25 271 MET A C 1
ATOM 1979 O O . MET A 1 271 ? -5.194 -0.300 9.578 1.00 91.25 271 MET A O 1
ATOM 1983 N N . TYR A 1 272 ? -4.399 1.787 9.793 1.00 92.06 272 TYR A N 1
ATOM 1984 C CA . TYR A 1 272 ? -3.910 1.576 11.158 1.00 92.06 272 TYR A CA 1
ATOM 1985 C C . TYR A 1 272 ? -5.043 1.377 12.169 1.00 92.06 272 TYR A C 1
ATOM 1987 O O . TYR A 1 272 ? -4.916 0.547 13.067 1.00 92.06 272 TYR A O 1
ATOM 1995 N N . GLY A 1 273 ? -6.170 2.075 12.006 1.00 91.56 273 GLY A N 1
ATOM 1996 C CA . GLY A 1 273 ? -7.360 1.849 12.824 1.00 91.56 273 GLY A CA 1
ATOM 1997 C C . GLY A 1 273 ? -7.951 0.454 12.628 1.00 91.56 273 GLY A C 1
ATOM 1998 O O . GLY A 1 273 ? -8.256 -0.222 13.606 1.00 91.56 273 GLY A O 1
ATOM 1999 N N . LEU A 1 274 ? -8.047 -0.014 11.381 1.00 91.81 274 LEU A N 1
ATOM 2000 C CA . LEU A 1 274 ? -8.510 -1.366 11.055 1.00 91.81 274 LEU A CA 1
ATOM 2001 C C . LEU A 1 274 ? -7.546 -2.445 11.565 1.00 91.81 274 LEU A C 1
ATOM 2003 O O . LEU A 1 274 ? -7.988 -3.461 12.097 1.00 91.81 274 LEU A O 1
ATOM 2007 N N . ALA A 1 275 ? -6.237 -2.214 11.464 1.00 92.06 275 ALA A N 1
ATOM 2008 C CA . ALA A 1 275 ? -5.227 -3.104 12.026 1.00 92.06 275 ALA A CA 1
ATOM 2009 C C . ALA A 1 275 ? -5.318 -3.198 13.555 1.00 92.06 275 ALA A C 1
ATOM 2011 O O . ALA A 1 275 ? -5.275 -4.296 14.103 1.00 92.06 275 ALA A O 1
ATOM 2012 N N . ALA A 1 276 ? -5.502 -2.071 14.246 1.00 91.81 276 ALA A N 1
ATOM 2013 C CA . ALA A 1 276 ? -5.690 -2.049 15.696 1.00 91.81 276 ALA A CA 1
ATOM 2014 C C . ALA A 1 276 ? -7.035 -2.657 16.139 1.00 91.81 276 ALA A C 1
ATOM 2016 O O . ALA A 1 276 ? -7.150 -3.140 17.268 1.00 91.81 276 ALA A O 1
ATOM 2017 N N . LEU A 1 277 ? -8.037 -2.641 15.255 1.00 92.44 277 LEU A N 1
ATOM 2018 C CA . LEU A 1 277 ? -9.346 -3.256 15.459 1.00 92.44 277 LEU A CA 1
ATOM 2019 C C . LEU A 1 277 ? -9.320 -4.780 15.276 1.00 92.44 277 LEU A C 1
ATOM 2021 O O . LEU A 1 277 ? -10.085 -5.471 15.942 1.00 92.44 277 LEU A O 1
ATOM 2025 N N . LYS A 1 278 ? -8.442 -5.307 14.412 1.00 92.06 278 LYS A N 1
ATOM 2026 C CA . LYS A 1 278 ? -8.310 -6.743 14.107 1.00 92.06 278 LYS A CA 1
ATOM 2027 C C . LYS A 1 278 ? -8.328 -7.657 15.346 1.00 92.06 278 LYS A C 1
ATOM 2029 O O . LYS A 1 278 ? -9.192 -8.531 15.369 1.00 92.06 278 LYS A O 1
ATOM 2034 N N . PRO A 1 279 ? -7.475 -7.474 16.376 1.00 89.25 279 PRO A N 1
ATOM 2035 C CA . PRO A 1 279 ? -7.501 -8.346 17.557 1.00 89.25 279 PRO A CA 1
ATOM 2036 C C . PRO A 1 279 ? -8.808 -8.239 18.357 1.00 89.25 279 PRO A C 1
ATOM 2038 O O . PRO A 1 279 ? -9.219 -9.194 18.997 1.00 89.25 279 PRO A O 1
ATOM 2041 N N . LEU A 1 280 ? -9.512 -7.106 18.283 1.00 89.38 280 LEU A N 1
ATOM 2042 C CA . LEU A 1 280 ? -10.768 -6.895 19.011 1.00 89.38 280 LEU A CA 1
ATOM 2043 C C . LEU A 1 280 ? -11.970 -7.573 18.336 1.00 89.38 280 LEU A C 1
ATOM 2045 O O . LEU A 1 280 ? -13.018 -7.711 18.960 1.00 89.38 280 LEU A O 1
ATOM 2049 N N . LEU A 1 281 ? -11.829 -7.959 17.062 1.00 88.94 281 LEU A N 1
ATOM 2050 C CA . LEU A 1 281 ? -12.889 -8.495 16.205 1.00 88.94 281 LEU A CA 1
ATOM 2051 C C . LEU A 1 281 ? -12.465 -9.785 15.476 1.00 88.94 281 LEU A C 1
ATOM 2053 O O . LEU A 1 281 ? -12.956 -10.046 14.376 1.00 88.94 281 LEU A O 1
ATOM 2057 N N . ALA A 1 282 ? -11.558 -10.583 16.051 1.00 76.56 282 ALA A N 1
ATOM 2058 C CA . ALA A 1 282 ? -10.958 -11.748 15.386 1.00 76.56 282 ALA A CA 1
ATOM 2059 C C . ALA A 1 282 ? -11.993 -12.729 14.782 1.00 76.56 282 ALA A C 1
ATOM 2061 O O . ALA A 1 282 ? -11.772 -13.276 13.700 1.00 76.56 282 ALA A O 1
ATOM 2062 N N . ASP A 1 283 ? -13.168 -12.854 15.409 1.00 78.62 283 ASP A N 1
ATOM 2063 C CA . ASP A 1 283 ? -14.247 -13.765 14.996 1.00 78.62 283 ASP A CA 1
ATOM 2064 C C . ASP A 1 283 ? -15.339 -13.124 14.124 1.00 78.62 283 ASP A C 1
ATOM 2066 O O . ASP A 1 283 ? -16.342 -13.760 13.792 1.00 78.62 283 ASP A O 1
ATOM 2070 N N . ALA A 1 284 ? -15.196 -11.854 13.742 1.00 82.94 284 ALA A N 1
ATOM 2071 C CA . ALA A 1 284 ? -16.276 -11.124 13.078 1.00 82.94 284 ALA A CA 1
ATOM 2072 C C . ALA A 1 284 ? -16.466 -11.499 11.591 1.00 82.94 284 ALA A C 1
ATOM 2074 O O . ALA A 1 284 ? -17.479 -11.138 10.984 1.00 82.94 284 ALA A O 1
ATOM 2075 N N . GLY A 1 285 ? -15.521 -12.246 11.009 1.00 88.31 285 GLY A N 1
ATOM 2076 C CA . GLY A 1 285 ? -15.557 -12.681 9.615 1.00 88.31 285 GLY A CA 1
ATOM 2077 C C . GLY A 1 285 ? -15.412 -11.527 8.617 1.00 88.31 285 GLY A C 1
ATOM 2078 O O . GLY A 1 285 ? -14.673 -10.570 8.841 1.00 88.31 285 GLY A O 1
ATOM 2079 N N . GLU A 1 286 ? -16.098 -11.635 7.477 1.00 89.94 286 GLU A N 1
ATOM 2080 C CA . GLU A 1 286 ? -16.146 -10.569 6.471 1.00 89.94 286 GLU A CA 1
ATOM 2081 C C . GLU A 1 286 ? -17.046 -9.417 6.950 1.00 89.94 286 GLU A C 1
ATOM 2083 O O . GLU A 1 286 ? -18.211 -9.623 7.306 1.00 89.94 286 GLU A O 1
ATOM 2088 N N . LEU A 1 287 ? -16.503 -8.200 6.927 1.00 90.00 287 LEU A N 1
ATOM 2089 C CA . LEU A 1 287 ? -17.158 -6.969 7.352 1.00 90.00 287 LEU A CA 1
ATOM 2090 C C . LEU A 1 287 ? -17.571 -6.116 6.158 1.00 90.00 287 LEU A C 1
ATOM 2092 O O . LEU A 1 287 ? -16.864 -6.003 5.161 1.00 90.00 287 LEU A O 1
ATOM 2096 N N . ARG A 1 288 ? -18.703 -5.433 6.273 1.00 87.62 288 ARG A N 1
ATOM 2097 C CA . ARG A 1 288 ? -19.171 -4.453 5.291 1.00 87.62 288 ARG A CA 1
ATOM 2098 C C . ARG A 1 288 ? -19.340 -3.102 5.951 1.00 87.62 288 ARG A C 1
ATOM 2100 O O . ARG A 1 288 ? -19.889 -3.004 7.045 1.00 87.62 288 ARG A O 1
ATOM 2107 N N . SER A 1 289 ? -18.906 -2.061 5.255 1.00 86.31 289 SER A N 1
ATOM 2108 C CA . SER A 1 289 ? -19.174 -0.685 5.661 1.00 86.31 289 SER A CA 1
ATOM 2109 C C . SER A 1 289 ? -20.611 -0.322 5.295 1.00 86.31 289 SER A C 1
ATOM 2111 O O . SER A 1 289 ? -21.003 -0.434 4.134 1.00 86.31 289 SER A O 1
ATOM 2113 N N . GLN A 1 290 ? -21.396 0.140 6.264 1.00 85.38 290 GLN A N 1
ATOM 2114 C CA . GLN A 1 290 ? -22.777 0.564 6.056 1.00 85.38 290 GLN A CA 1
ATOM 2115 C C . GLN A 1 290 ? -23.028 1.911 6.732 1.00 85.38 290 GLN A C 1
ATOM 2117 O O . GLN A 1 290 ? -22.761 2.084 7.917 1.00 85.38 290 GLN A O 1
ATOM 2122 N N . SER A 1 291 ? -23.576 2.872 5.984 1.00 85.31 291 SER A N 1
ATOM 2123 C CA . SER A 1 291 ? -24.051 4.123 6.577 1.00 85.31 291 SER A CA 1
ATOM 2124 C C . SER A 1 291 ? -25.363 3.877 7.323 1.00 85.31 291 SER A C 1
ATOM 2126 O O . SER A 1 291 ? -26.275 3.250 6.781 1.00 85.31 291 SER A O 1
ATOM 2128 N N . MET A 1 292 ? -25.442 4.346 8.565 1.00 86.81 292 MET A N 1
ATOM 2129 C CA . MET A 1 292 ? -26.602 4.191 9.446 1.00 86.81 292 MET A CA 1
ATOM 2130 C C . MET A 1 292 ? -26.639 5.321 10.478 1.00 86.81 292 MET A C 1
ATOM 2132 O O . MET A 1 292 ? -25.650 6.041 10.626 1.00 86.81 292 MET A O 1
ATOM 2136 N N . SER A 1 293 ? -27.753 5.487 11.192 1.00 89.00 293 SER A N 1
ATOM 2137 C CA . SER A 1 293 ? -27.790 6.426 12.318 1.00 89.00 293 SER A CA 1
ATOM 2138 C C . SER A 1 293 ? -26.936 5.908 13.479 1.00 89.00 293 SER A C 1
ATOM 2140 O O . SER A 1 293 ? -26.716 4.700 13.614 1.00 89.00 293 SER A O 1
ATOM 2142 N N . LEU A 1 294 ? -26.451 6.809 14.333 1.00 89.56 294 LEU A N 1
ATOM 2143 C CA . LEU A 1 294 ? -25.711 6.432 15.537 1.00 89.56 294 LEU A CA 1
ATOM 2144 C C . LEU A 1 294 ? -26.538 5.504 16.435 1.00 89.56 294 LEU A C 1
ATOM 2146 O O . LEU A 1 294 ? -26.015 4.521 16.949 1.00 89.56 294 LEU A O 1
ATOM 2150 N N . GLU A 1 295 ? -27.838 5.762 16.563 1.00 88.75 295 GLU A N 1
ATOM 2151 C CA . GLU A 1 295 ? -28.746 4.937 17.358 1.00 88.75 295 GLU A CA 1
ATOM 2152 C C . GLU A 1 295 ? -28.815 3.508 16.806 1.00 88.75 295 GLU A C 1
ATOM 2154 O O . GLU A 1 295 ? -28.703 2.550 17.573 1.00 88.75 295 GLU A O 1
ATOM 2159 N N . GLN A 1 296 ? -28.919 3.361 15.477 1.00 89.88 296 GLN A N 1
ATOM 2160 C CA . GLN A 1 296 ? -28.884 2.061 14.797 1.00 89.88 296 GLN A CA 1
ATOM 2161 C C . GLN A 1 296 ? -27.553 1.339 15.026 1.00 89.88 296 GLN A C 1
ATOM 2163 O O . GLN A 1 296 ? -27.552 0.147 15.332 1.00 89.88 296 GLN A O 1
ATOM 2168 N N . ALA A 1 297 ? -26.430 2.055 14.923 1.00 90.31 297 ALA A N 1
ATOM 2169 C CA . ALA A 1 297 ? -25.102 1.501 15.174 1.00 90.31 297 ALA A CA 1
ATOM 2170 C C . ALA A 1 297 ? -24.923 1.030 16.625 1.00 90.31 297 ALA A C 1
ATOM 2172 O O . ALA A 1 297 ? -24.253 0.032 16.878 1.00 90.31 297 ALA A O 1
ATOM 2173 N N . GLN A 1 298 ? -25.572 1.717 17.565 1.00 91.19 298 GLN A N 1
ATOM 2174 C CA . GLN A 1 298 ? -25.592 1.375 18.985 1.00 91.19 298 GLN A CA 1
ATOM 2175 C C . GLN A 1 298 ? -26.611 0.277 19.338 1.00 91.19 298 GLN A C 1
ATOM 2177 O O . GLN A 1 298 ? -26.704 -0.119 20.498 1.00 91.19 298 GLN A O 1
ATOM 2182 N N . GLY A 1 299 ? -27.388 -0.220 18.368 1.00 86.38 299 GLY A N 1
ATOM 2183 C CA . GLY A 1 299 ? -28.445 -1.206 18.609 1.00 86.38 299 GLY A CA 1
ATOM 2184 C C . GLY A 1 299 ? -29.644 -0.647 19.385 1.00 86.38 299 GLY A C 1
ATOM 2185 O O . GLY A 1 299 ? -30.397 -1.404 19.996 1.00 86.38 299 GLY A O 1
ATOM 2186 N N . THR A 1 300 ? -29.831 0.673 19.371 1.00 83.69 300 THR A N 1
ATOM 2187 C CA . THR A 1 300 ? -30.932 1.369 20.047 1.00 83.69 300 THR A CA 1
ATOM 2188 C C . THR A 1 300 ? -32.009 1.802 19.053 1.00 83.69 300 THR A C 1
ATOM 2190 O O . THR A 1 300 ? -31.742 2.077 17.883 1.00 83.69 300 THR A O 1
ATOM 2193 N N . ILE A 1 301 ? -33.263 1.852 19.510 1.00 71.19 301 ILE A N 1
ATOM 2194 C CA . ILE A 1 301 ? -34.374 2.373 18.707 1.00 71.19 301 ILE A CA 1
ATOM 2195 C C . ILE A 1 301 ? -34.391 3.893 18.883 1.00 71.19 301 ILE A C 1
ATOM 2197 O O . ILE A 1 301 ? -34.860 4.393 19.905 1.00 71.19 301 ILE A O 1
ATOM 2201 N N . GLY A 1 302 ? -33.850 4.615 17.902 1.00 62.41 302 GLY A N 1
ATOM 2202 C CA . GLY A 1 302 ? -33.942 6.074 17.844 1.00 62.41 302 GLY A CA 1
ATOM 2203 C C . GLY A 1 302 ? -35.373 6.558 17.594 1.00 62.41 302 GLY A C 1
ATOM 2204 O O . GLY A 1 302 ? -36.205 5.824 17.053 1.00 62.41 302 GLY A O 1
ATOM 2205 N N . ASP A 1 303 ? -35.661 7.806 17.969 1.00 69.12 303 ASP A N 1
ATOM 2206 C CA . ASP A 1 303 ? -36.914 8.467 17.597 1.00 69.12 303 ASP A CA 1
ATOM 2207 C C . ASP A 1 303 ? -36.931 8.690 16.071 1.00 69.12 303 ASP A C 1
ATOM 2209 O O . ASP A 1 303 ? -36.102 9.447 15.560 1.00 69.12 303 ASP A O 1
ATOM 2213 N N . PRO A 1 304 ? -37.861 8.079 15.312 1.00 69.88 304 PRO A N 1
ATOM 2214 C CA . PRO A 1 304 ? -37.917 8.247 13.861 1.00 69.88 304 PRO A CA 1
ATOM 2215 C C . PRO A 1 304 ? -38.184 9.699 13.423 1.00 69.88 304 PRO A C 1
ATOM 2217 O O . PRO A 1 304 ? -38.010 10.014 12.246 1.00 69.88 304 PRO A O 1
ATOM 2220 N N . MET A 1 305 ? -38.621 10.577 14.334 1.00 74.12 305 MET A N 1
ATOM 2221 C CA . MET A 1 305 ? -38.904 11.990 14.063 1.00 74.12 305 MET A CA 1
ATOM 2222 C C . MET A 1 305 ? -37.675 12.902 14.196 1.00 74.12 305 MET A C 1
ATOM 2224 O O . MET A 1 305 ? -37.714 14.028 13.696 1.00 74.12 305 MET A O 1
ATOM 2228 N N . VAL A 1 306 ? -36.592 12.450 14.837 1.00 72.88 306 VAL A N 1
ATOM 2229 C CA . VAL A 1 306 ? -35.370 13.245 15.036 1.00 72.88 306 VAL A CA 1
ATOM 2230 C C . VAL A 1 306 ? -34.188 12.488 14.432 1.00 72.88 306 VAL A C 1
ATOM 2232 O O . VAL A 1 306 ? -33.669 11.570 15.062 1.00 72.88 306 VAL A O 1
ATOM 2235 N N . PRO A 1 307 ? -33.746 12.841 13.210 1.00 70.88 307 PRO A N 1
ATOM 2236 C CA . PRO A 1 307 ? -32.606 12.182 12.588 1.00 70.88 307 PRO A CA 1
ATOM 2237 C C . PRO A 1 307 ? -31.347 12.404 13.434 1.00 70.88 307 PRO A C 1
ATOM 2239 O O . PRO A 1 307 ? -30.868 13.534 13.550 1.00 70.88 307 PRO A O 1
ATOM 2242 N N . GLY A 1 308 ? -30.828 11.329 14.027 1.00 73.94 308 GLY A N 1
ATOM 2243 C CA . GLY A 1 308 ? -29.533 11.323 14.699 1.00 73.94 308 GLY A CA 1
ATOM 2244 C C . GLY A 1 308 ? -28.367 11.532 13.723 1.00 73.94 308 GLY A C 1
ATOM 2245 O O . GLY A 1 308 ? -28.555 11.531 12.498 1.00 73.94 308 GLY A O 1
ATOM 2246 N N . PRO A 1 309 ? -27.137 11.724 14.232 1.00 84.06 309 PRO A N 1
ATOM 2247 C CA . PRO A 1 309 ? -25.956 11.783 13.381 1.00 84.06 309 PRO A CA 1
ATOM 2248 C C . PRO A 1 309 ? -25.769 10.454 12.637 1.00 84.06 309 PRO A C 1
ATOM 2250 O O . PRO A 1 309 ? -25.964 9.377 13.199 1.00 84.06 309 PRO A O 1
ATOM 2253 N N . ASN A 1 310 ? -25.375 10.527 11.364 1.00 85.50 310 ASN A N 1
ATOM 2254 C CA . ASN A 1 310 ? -25.034 9.340 10.584 1.00 85.50 310 ASN A CA 1
ATOM 2255 C C . ASN A 1 310 ? -23.579 8.941 10.830 1.00 85.50 310 ASN A C 1
ATOM 2257 O O . ASN A 1 310 ? -22.677 9.776 10.762 1.00 85.50 310 ASN A O 1
ATOM 2261 N N . VAL A 1 311 ? -23.368 7.646 11.027 1.00 88.00 311 VAL A N 1
ATOM 2262 C CA . VAL A 1 311 ? -22.068 7.005 11.231 1.00 88.00 311 VAL A CA 1
ATOM 2263 C C . VAL A 1 311 ? -21.833 5.924 10.176 1.00 88.00 311 VAL A C 1
ATOM 2265 O O . VAL A 1 311 ? -22.726 5.587 9.388 1.00 88.00 311 VAL A O 1
ATOM 2268 N N . VAL A 1 312 ? -20.616 5.378 10.147 1.00 87.81 312 VAL A N 1
ATOM 2269 C CA . VAL A 1 312 ? -20.296 4.175 9.366 1.00 87.81 312 VAL A CA 1
ATOM 2270 C C . VAL A 1 312 ? -20.224 2.990 10.320 1.00 87.81 312 VAL A C 1
ATOM 2272 O O . VAL A 1 312 ? -19.302 2.904 11.124 1.00 87.81 312 VAL A O 1
ATOM 2275 N N . GLY A 1 313 ? -21.189 2.079 10.239 1.00 90.31 313 GLY A N 1
ATOM 2276 C CA . GLY A 1 313 ? -21.140 0.790 10.921 1.00 90.31 313 GLY A CA 1
ATOM 2277 C C . GLY A 1 313 ? -20.326 -0.226 10.122 1.00 90.31 313 GLY A C 1
ATOM 2278 O O . GLY A 1 313 ? -20.428 -0.286 8.897 1.00 90.31 313 GLY A O 1
ATOM 2279 N N . LEU A 1 314 ? -19.538 -1.036 10.820 1.00 91.50 314 LEU A N 1
ATOM 2280 C CA . LEU A 1 314 ? -18.934 -2.261 10.314 1.00 91.50 314 LEU A CA 1
ATOM 2281 C C . LEU A 1 314 ? -19.863 -3.418 10.663 1.00 91.50 314 LEU A C 1
ATOM 2283 O O . LEU A 1 314 ? -20.129 -3.683 11.836 1.00 91.50 314 LEU A O 1
ATOM 2287 N N . VAL A 1 315 ? -20.384 -4.071 9.632 1.00 91.56 315 VAL A N 1
ATOM 2288 C CA . VAL A 1 315 ? -21.459 -5.054 9.742 1.00 91.56 315 VAL A CA 1
ATOM 2289 C C . VAL A 1 315 ? -20.956 -6.419 9.288 1.00 91.56 315 VAL A C 1
ATOM 2291 O O . VAL A 1 315 ? -20.388 -6.522 8.204 1.00 91.56 315 VAL A O 1
ATOM 2294 N N . ASN A 1 316 ? -21.155 -7.462 10.091 1.00 92.94 316 ASN A N 1
ATOM 2295 C CA . ASN A 1 316 ? -20.738 -8.823 9.741 1.00 92.94 316 ASN A CA 1
ATOM 2296 C C . ASN A 1 316 ? -21.679 -9.479 8.705 1.00 92.94 316 ASN A C 1
ATOM 2298 O O . ASN A 1 316 ? -22.719 -8.931 8.327 1.00 92.94 316 ASN A O 1
ATOM 2302 N N . GLY A 1 317 ? -21.354 -10.704 8.276 1.00 88.69 317 GLY A N 1
ATOM 2303 C CA . GLY A 1 317 ? -22.173 -11.480 7.331 1.00 88.69 317 GLY A CA 1
ATOM 2304 C C . GLY A 1 317 ? -23.610 -11.781 7.792 1.00 88.69 317 GLY A C 1
ATOM 2305 O O . GLY A 1 317 ? -24.446 -12.153 6.970 1.00 88.69 317 GLY A O 1
ATOM 2306 N N . GLN A 1 318 ? -23.920 -11.595 9.079 1.00 91.69 318 GLN A N 1
ATOM 2307 C CA . GLN A 1 318 ? -25.258 -11.761 9.656 1.00 91.69 318 GLN A CA 1
ATOM 2308 C C . GLN A 1 318 ? -26.053 -10.446 9.707 1.00 91.69 318 GLN A C 1
ATOM 2310 O O . GLN A 1 318 ? -27.193 -10.435 10.169 1.00 91.69 318 GLN A O 1
ATOM 2315 N N . GLY A 1 319 ? -25.478 -9.332 9.244 1.00 89.94 319 GLY A N 1
ATOM 2316 C CA . GLY A 1 319 ? -26.122 -8.022 9.306 1.00 89.94 319 GLY A CA 1
ATOM 2317 C C . GLY A 1 319 ? -26.002 -7.336 10.670 1.00 89.94 319 GLY A C 1
ATOM 2318 O O . GLY A 1 319 ? -26.695 -6.348 10.906 1.00 89.94 319 GLY A O 1
ATOM 2319 N N . GLN A 1 320 ? -25.149 -7.831 11.572 1.00 93.06 320 GLN A N 1
ATOM 2320 C CA . GLN A 1 320 ? -24.971 -7.243 12.897 1.00 93.06 320 GLN A CA 1
ATOM 2321 C C . GLN A 1 320 ? -23.816 -6.240 12.911 1.00 93.06 320 GLN A C 1
ATOM 2323 O O . GLN A 1 320 ? -22.753 -6.505 12.350 1.00 93.06 320 GLN A O 1
ATOM 2328 N N . VAL A 1 321 ? -24.004 -5.114 13.599 1.00 93.81 321 VAL A N 1
ATOM 2329 C CA . VAL A 1 321 ? -22.961 -4.097 13.793 1.00 93.81 321 VAL A CA 1
ATOM 2330 C C . VAL A 1 321 ? -21.955 -4.604 14.823 1.00 93.81 321 VAL A C 1
ATOM 2332 O O . VAL A 1 321 ? -22.314 -4.804 15.982 1.00 93.81 321 VAL A O 1
ATOM 2335 N N . VAL A 1 322 ? -20.709 -4.819 14.403 1.00 94.81 322 VAL A N 1
ATOM 2336 C CA . VAL A 1 322 ? -19.611 -5.277 15.276 1.00 94.81 322 VAL A CA 1
ATOM 2337 C C . VAL A 1 322 ? -18.732 -4.125 15.753 1.00 94.81 322 VAL A C 1
ATOM 2339 O O . VAL A 1 322 ? -18.139 -4.197 16.825 1.00 94.81 322 VAL A O 1
ATOM 2342 N N . ALA A 1 323 ? -18.692 -3.037 14.989 1.00 94.69 323 ALA A N 1
ATOM 2343 C CA . ALA A 1 323 ? -18.088 -1.773 15.377 1.00 94.69 323 ALA A CA 1
ATOM 2344 C C . ALA A 1 323 ? -18.735 -0.630 14.591 1.00 94.69 323 ALA A C 1
ATOM 2346 O O . ALA A 1 323 ? -19.355 -0.863 13.555 1.00 94.69 323 ALA A O 1
ATOM 2347 N N . TYR A 1 324 ? -18.576 0.608 15.038 1.00 93.56 324 TYR A N 1
ATOM 2348 C CA . TYR A 1 324 ? -18.931 1.779 14.242 1.00 93.56 324 TYR A CA 1
ATOM 2349 C C . TYR A 1 324 ? -17.867 2.857 14.341 1.00 93.56 324 TYR A C 1
ATOM 2351 O O . TYR A 1 324 ? -17.054 2.872 15.260 1.00 93.56 324 TYR A O 1
ATOM 2359 N N . ILE A 1 325 ? -17.874 3.758 13.370 1.00 89.38 325 ILE A N 1
ATOM 2360 C CA . ILE A 1 325 ? -16.924 4.852 13.267 1.00 89.38 325 ILE A CA 1
ATOM 2361 C C . ILE A 1 325 ? -17.684 6.163 13.410 1.00 89.38 325 ILE A C 1
ATOM 2363 O O . ILE A 1 325 ? -18.624 6.434 12.663 1.00 89.38 325 ILE A O 1
ATOM 2367 N N . ASP A 1 326 ? -17.254 6.958 14.375 1.00 87.12 326 ASP A N 1
ATOM 2368 C CA . ASP A 1 326 ? -17.846 8.220 14.805 1.00 87.12 326 ASP A CA 1
ATOM 2369 C C . ASP A 1 326 ? -16.743 9.285 14.944 1.00 87.12 326 ASP A C 1
ATOM 2371 O O . ASP A 1 326 ? -15.571 9.026 14.647 1.00 87.12 326 ASP A O 1
ATOM 2375 N N . ARG A 1 327 ? -17.100 10.501 15.359 1.00 78.19 327 ARG A N 1
ATOM 2376 C CA . ARG A 1 327 ? -16.156 11.572 15.662 1.00 78.19 327 ARG A CA 1
ATOM 2377 C C . ARG A 1 327 ? -16.311 12.059 17.089 1.00 78.19 327 ARG A C 1
ATOM 2379 O O . ARG A 1 327 ? -17.370 12.542 17.472 1.00 78.19 327 ARG A O 1
ATOM 2386 N N . ASP A 1 328 ? -15.208 12.046 17.823 1.00 75.25 328 ASP A N 1
ATOM 2387 C CA . ASP A 1 328 ? -15.108 12.729 19.106 1.00 75.25 328 ASP A CA 1
ATOM 2388 C C . ASP A 1 328 ? -14.309 14.022 18.920 1.00 75.25 328 ASP A C 1
ATOM 2390 O O . ASP A 1 328 ? -13.143 13.995 18.528 1.00 75.25 328 ASP A O 1
ATOM 2394 N N . GLN A 1 329 ? -14.966 15.171 19.099 1.00 76.50 329 GLN A N 1
ATOM 2395 C CA . GLN A 1 329 ? -14.362 16.503 18.925 1.00 76.50 329 GLN A CA 1
ATOM 2396 C C . GLN A 1 329 ? -13.658 16.705 17.566 1.00 76.50 329 GLN A C 1
ATOM 2398 O O . GLN A 1 329 ? -12.702 17.465 17.441 1.00 76.50 329 GLN A O 1
ATOM 2403 N N . GLY A 1 330 ? -14.150 16.031 16.523 1.00 75.69 330 GLY A N 1
ATOM 2404 C CA . GLY A 1 330 ? -13.595 16.093 15.169 1.00 75.69 330 GLY A CA 1
ATOM 2405 C C . GLY A 1 330 ? -12.557 15.015 14.849 1.00 75.69 330 GLY A C 1
ATOM 2406 O O . GLY A 1 330 ? -12.273 14.822 13.665 1.00 75.69 330 GLY A O 1
ATOM 2407 N N . ASN A 1 331 ? -12.069 14.271 15.845 1.00 76.94 331 ASN A N 1
ATOM 2408 C CA . ASN A 1 331 ? -11.152 13.152 15.644 1.00 76.94 331 ASN A CA 1
ATOM 2409 C C . ASN A 1 331 ? -11.924 11.856 15.363 1.00 76.94 331 ASN A C 1
ATOM 2411 O O . ASN A 1 331 ? -12.903 11.570 16.057 1.00 76.94 331 ASN A O 1
ATOM 2415 N N . PRO A 1 332 ? -11.512 11.061 14.362 1.00 83.12 332 PRO A N 1
ATOM 2416 C CA . PRO A 1 332 ? -12.140 9.778 14.090 1.00 83.12 332 PRO A CA 1
ATOM 2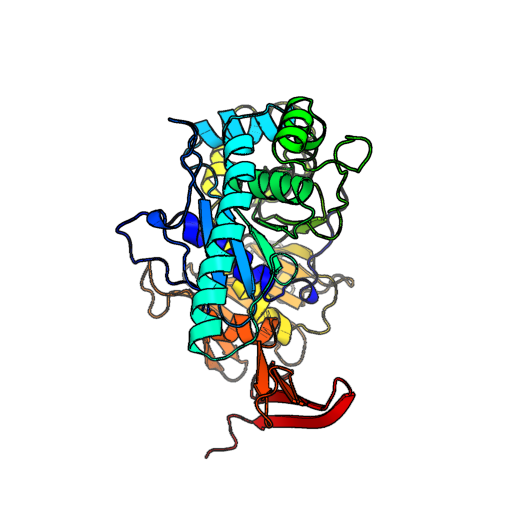417 C C . PRO A 1 332 ? -11.940 8.810 15.262 1.00 83.12 332 PRO A C 1
ATOM 2419 O O . PRO A 1 332 ? -10.829 8.627 15.766 1.00 83.12 332 PRO A O 1
ATOM 2422 N N . ARG A 1 333 ? -13.038 8.170 15.662 1.00 88.62 333 ARG A N 1
ATOM 2423 C CA . ARG A 1 333 ? -13.096 7.151 16.708 1.00 88.62 333 ARG A CA 1
ATOM 2424 C C . ARG A 1 333 ? -13.781 5.901 16.175 1.00 88.62 333 ARG A C 1
ATOM 2426 O O . ARG A 1 333 ? -14.863 6.006 15.608 1.00 88.62 333 ARG A O 1
ATOM 2433 N N . ILE A 1 334 ? -13.207 4.729 16.419 1.00 91.69 334 ILE A N 1
ATOM 2434 C CA . ILE A 1 334 ? -13.871 3.436 16.206 1.00 91.69 334 ILE A CA 1
ATOM 2435 C C . ILE A 1 334 ? -14.378 2.928 17.557 1.00 91.69 334 ILE A C 1
ATOM 2437 O O . ILE A 1 334 ? -13.636 2.967 18.532 1.00 91.69 334 ILE A O 1
ATOM 2441 N N . VAL A 1 335 ? -15.620 2.458 17.632 1.00 94.25 335 VAL A N 1
ATOM 2442 C CA . VAL A 1 335 ? -16.226 1.897 18.848 1.00 94.25 335 VAL A CA 1
ATOM 2443 C C . VAL A 1 335 ? -16.621 0.452 18.586 1.00 94.25 335 VAL A C 1
ATOM 2445 O O . VAL A 1 335 ? -17.343 0.178 17.628 1.00 94.25 335 VAL A O 1
ATOM 2448 N N . VAL A 1 336 ? -16.147 -0.466 19.425 1.00 94.75 336 VAL A N 1
ATOM 2449 C CA . VAL A 1 336 ? -16.453 -1.899 19.345 1.00 94.75 336 VAL A CA 1
ATOM 2450 C C . VAL A 1 336 ? -17.803 -2.179 19.999 1.00 94.75 336 VAL A C 1
ATOM 2452 O O . VAL A 1 336 ? -18.056 -1.765 21.129 1.00 94.75 336 VAL A O 1
ATOM 2455 N N . MET A 1 337 ? -18.664 -2.907 19.292 1.00 94.81 337 MET A N 1
ATOM 2456 C CA . MET A 1 337 ? -20.050 -3.167 19.697 1.00 94.81 337 MET A CA 1
ATOM 2457 C C . MET A 1 337 ? -20.316 -4.609 20.120 1.00 94.81 337 MET A C 1
ATOM 2459 O O . MET A 1 337 ? -21.386 -4.887 20.657 1.00 94.81 337 MET A O 1
ATOM 2463 N N . GLN A 1 338 ? -19.388 -5.528 19.849 1.00 88.12 338 GLN A N 1
ATOM 2464 C CA . GLN A 1 338 ? -19.567 -6.955 20.113 1.00 88.12 338 GLN A CA 1
ATOM 2465 C C . GLN A 1 338 ? -18.288 -7.616 20.625 1.00 88.12 338 GLN A C 1
ATOM 2467 O O . GLN A 1 338 ? -17.186 -7.109 20.433 1.00 88.12 338 GLN A O 1
ATOM 2472 N N . GLY A 1 339 ? -18.455 -8.783 21.252 1.00 87.94 339 GLY A N 1
ATOM 2473 C CA . GLY A 1 339 ? -17.359 -9.580 21.802 1.00 87.94 339 GLY A CA 1
ATOM 2474 C C . GLY A 1 339 ? -16.880 -9.093 23.171 1.00 87.94 339 GLY A C 1
ATOM 2475 O O . GLY A 1 339 ? -17.484 -8.212 23.788 1.00 87.94 339 GLY A O 1
ATOM 2476 N N . ALA A 1 340 ? -15.783 -9.680 23.652 1.00 84.38 340 ALA A N 1
ATOM 2477 C CA . ALA A 1 340 ? -15.192 -9.352 24.954 1.00 84.38 340 ALA A CA 1
ATOM 2478 C C . ALA A 1 340 ? -14.737 -7.882 25.052 1.00 84.38 340 ALA A C 1
ATOM 2480 O O . ALA A 1 340 ? -14.738 -7.306 26.135 1.00 84.38 340 ALA A O 1
ATOM 2481 N N . ALA A 1 341 ? -14.427 -7.260 23.912 1.00 87.81 341 ALA A N 1
ATOM 2482 C CA . ALA A 1 341 ? -14.010 -5.866 23.802 1.00 87.81 341 ALA A CA 1
ATOM 2483 C C . ALA A 1 341 ? -15.178 -4.875 23.595 1.00 87.81 341 ALA A C 1
ATOM 2485 O O . ALA A 1 341 ? -14.955 -3.742 23.173 1.00 87.81 341 ALA A O 1
ATOM 2486 N N . THR A 1 342 ? -16.433 -5.269 23.846 1.00 92.75 342 THR A N 1
ATOM 2487 C CA . THR A 1 342 ? -17.587 -4.362 23.693 1.00 92.75 342 THR A CA 1
ATOM 2488 C C . THR A 1 342 ? -17.417 -3.111 24.558 1.00 92.75 342 THR A C 1
ATOM 2490 O O . THR A 1 342 ? -17.212 -3.206 25.765 1.00 92.75 342 THR A O 1
ATOM 2493 N N . GLY A 1 343 ? -17.545 -1.932 23.946 1.00 91.38 343 GLY A N 1
ATOM 2494 C CA . GLY A 1 343 ? -17.325 -0.639 24.595 1.00 91.38 343 GLY A CA 1
ATOM 2495 C C . GLY A 1 343 ? -15.901 -0.097 24.449 1.00 91.38 343 GLY A C 1
ATOM 2496 O O . GLY A 1 343 ? -15.688 1.082 24.737 1.00 91.38 343 GLY A O 1
ATOM 2497 N N . THR A 1 344 ? -14.950 -0.897 23.950 1.00 93.19 344 THR A N 1
ATOM 2498 C CA . THR A 1 344 ? -13.604 -0.420 23.619 1.00 93.19 344 THR A CA 1
ATOM 2499 C C . THR A 1 344 ? -13.669 0.628 22.512 1.00 93.19 344 THR A C 1
ATOM 2501 O O . THR A 1 344 ? -14.370 0.463 21.510 1.00 93.19 344 THR A O 1
ATOM 2504 N N . GLN A 1 345 ? -12.908 1.706 22.678 1.00 94.75 345 GLN A N 1
ATOM 2505 C CA . GLN A 1 345 ? -12.802 2.803 21.722 1.00 94.75 345 GLN A CA 1
ATOM 2506 C C . GLN A 1 345 ? -11.374 2.895 21.187 1.00 94.75 345 GLN A C 1
ATOM 2508 O O . GLN A 1 345 ? -10.418 2.760 21.943 1.00 94.75 345 GLN A O 1
ATOM 2513 N N . LEU A 1 346 ? -11.225 3.161 19.893 1.00 92.00 346 LEU A N 1
ATOM 2514 C CA . LEU A 1 346 ? -9.952 3.455 19.243 1.00 92.00 346 LEU A CA 1
ATOM 2515 C C . LEU A 1 346 ? -10.003 4.887 18.717 1.00 92.00 346 LEU A C 1
ATOM 2517 O O . LEU A 1 346 ? -10.732 5.165 17.765 1.00 92.00 346 LEU A O 1
ATOM 2521 N N . LEU A 1 347 ? -9.250 5.794 19.330 1.00 89.69 347 LEU A N 1
ATOM 2522 C CA . LEU A 1 347 ? -9.062 7.156 18.833 1.00 89.69 347 LEU A CA 1
ATOM 2523 C C . LEU A 1 347 ? -7.864 7.176 17.886 1.00 89.69 347 LEU A C 1
ATOM 2525 O O . LEU A 1 347 ? -6.790 6.681 18.227 1.00 89.69 347 LEU A O 1
ATOM 2529 N N . LEU A 1 348 ? -8.056 7.743 16.697 1.00 85.75 348 LEU A N 1
ATOM 2530 C CA . LEU A 1 348 ? -7.048 7.770 15.642 1.00 85.75 348 LEU A CA 1
ATOM 2531 C C . LEU A 1 348 ? -6.567 9.203 15.457 1.00 85.75 348 LEU A C 1
ATOM 2533 O O . LEU A 1 348 ? -7.334 10.079 15.052 1.00 85.75 348 LEU A O 1
ATOM 2537 N N . GLY A 1 349 ? -5.295 9.453 15.741 1.00 81.00 349 GLY A N 1
ATOM 2538 C CA . GLY A 1 349 ? -4.773 10.806 15.683 1.00 81.00 349 GLY A CA 1
ATOM 2539 C C . GLY A 1 349 ? -3.283 10.882 15.973 1.00 81.00 349 GLY A C 1
ATOM 2540 O O . GLY A 1 349 ? -2.657 9.883 16.321 1.00 81.00 349 GLY A O 1
ATOM 2541 N N . PRO A 1 350 ? -2.685 12.059 15.774 1.00 71.50 350 PRO A N 1
ATOM 2542 C CA . PRO A 1 350 ? -1.325 12.293 16.214 1.00 71.50 350 PRO A CA 1
ATOM 2543 C C . PRO A 1 350 ? -1.252 12.275 17.743 1.00 71.50 350 PRO A C 1
ATOM 2545 O O . PRO A 1 350 ? -2.175 12.728 18.430 1.00 71.50 350 PRO A O 1
ATOM 2548 N N . GLN A 1 351 ? -0.124 11.801 18.266 1.00 66.56 351 GLN A N 1
ATOM 2549 C CA . GLN A 1 351 ? 0.199 11.950 19.681 1.00 66.56 351 GLN A CA 1
ATOM 2550 C C . GLN A 1 351 ? 0.135 13.440 20.088 1.00 66.56 351 GLN A C 1
ATOM 2552 O O . GLN A 1 351 ? 0.566 14.316 19.338 1.00 66.56 351 GLN A O 1
ATOM 2557 N N . ASP A 1 352 ? -0.455 13.730 21.250 1.00 61.19 352 ASP A N 1
ATOM 2558 C CA . ASP A 1 352 ? -0.510 15.067 21.868 1.00 61.19 352 ASP A CA 1
ATOM 2559 C C . ASP A 1 352 ? -1.197 16.181 21.052 1.00 61.19 352 ASP A C 1
ATOM 2561 O O . ASP A 1 352 ? -1.017 17.366 21.324 1.00 61.19 352 ASP A O 1
ATOM 2565 N N . SER A 1 353 ? -2.060 15.829 20.090 1.00 60.38 353 SER A N 1
ATOM 2566 C CA . SER A 1 353 ? -2.773 16.789 19.220 1.00 60.38 353 SER A CA 1
ATOM 2567 C C . SER A 1 353 ? -1.866 17.630 18.309 1.00 60.38 353 SER A C 1
ATOM 2569 O O . SER A 1 353 ? -2.334 18.594 17.695 1.00 60.38 353 SER A O 1
ATOM 2571 N N . GLU A 1 354 ? -0.583 17.282 18.176 1.00 59.03 354 GLU A N 1
ATOM 2572 C CA . GLU A 1 354 ? 0.295 17.947 17.218 1.00 59.03 354 GLU A CA 1
ATOM 2573 C C . GLU A 1 354 ? -0.156 17.609 15.799 1.00 59.03 354 GLU A C 1
ATOM 2575 O O . GLU A 1 354 ? -0.158 16.454 15.397 1.00 59.03 354 GLU A O 1
ATOM 2580 N N . VAL A 1 355 ? -0.505 18.610 14.991 1.00 54.09 355 VAL A N 1
ATOM 2581 C CA . VAL A 1 355 ? -1.055 18.407 13.634 1.00 54.09 355 VAL A CA 1
ATOM 2582 C C . VAL A 1 355 ? -0.145 17.543 12.736 1.00 54.09 355 VAL A C 1
ATOM 2584 O O . VAL A 1 355 ? -0.639 16.897 11.814 1.00 54.09 355 VAL A O 1
ATOM 2587 N N . ASN A 1 356 ? 1.154 17.472 13.051 1.00 56.78 356 ASN A N 1
ATOM 2588 C CA . ASN A 1 356 ? 2.168 16.689 12.338 1.00 56.78 356 ASN A CA 1
ATOM 2589 C C . ASN A 1 356 ? 2.821 15.585 13.196 1.00 56.78 356 ASN A C 1
ATOM 2591 O O . ASN A 1 356 ? 3.866 15.061 12.813 1.00 56.78 356 ASN A O 1
ATOM 2595 N N . GLY A 1 357 ? 2.250 15.261 14.360 1.00 64.50 357 GLY A N 1
ATOM 2596 C CA . GLY A 1 357 ? 2.774 14.220 15.239 1.00 64.50 357 GLY A CA 1
ATOM 2597 C C . GLY A 1 357 ? 2.712 12.834 14.595 1.00 64.50 357 GLY A C 1
ATOM 2598 O O . GLY A 1 357 ? 1.929 12.583 13.672 1.00 64.50 357 GLY A O 1
ATOM 2599 N N . ALA A 1 358 ? 3.533 11.909 15.097 1.00 78.62 358 ALA A N 1
ATOM 2600 C CA . ALA A 1 358 ? 3.461 10.514 14.685 1.00 78.62 358 ALA A CA 1
ATOM 2601 C C . ALA A 1 358 ? 2.050 9.965 14.950 1.00 78.62 358 ALA A C 1
ATOM 2603 O O . ALA A 1 358 ? 1.468 10.201 16.010 1.00 78.62 358 ALA A O 1
ATOM 2604 N N . LEU A 1 359 ? 1.498 9.239 13.975 1.00 84.12 359 LEU A N 1
ATOM 2605 C CA . LEU A 1 359 ? 0.204 8.578 14.127 1.00 84.12 359 LEU A CA 1
ATOM 2606 C C . LEU A 1 359 ? 0.264 7.579 15.284 1.00 84.12 359 LEU A C 1
ATOM 2608 O O . LEU A 1 359 ? 1.123 6.690 15.303 1.00 84.12 359 LEU A O 1
ATOM 2612 N N . THR A 1 360 ? -0.703 7.682 16.183 1.00 88.44 360 THR A N 1
ATOM 2613 C CA . THR A 1 360 ? -0.962 6.696 17.222 1.00 88.44 360 THR A CA 1
ATOM 2614 C C . THR A 1 360 ? -2.420 6.251 17.170 1.00 88.44 360 THR A C 1
ATOM 2616 O O . THR A 1 360 ? -3.285 6.896 16.567 1.00 88.44 360 THR A O 1
ATOM 2619 N N . VAL A 1 361 ? -2.683 5.102 17.784 1.00 89.44 361 VAL A N 1
ATOM 2620 C CA . VAL A 1 361 ? -4.035 4.629 18.068 1.00 89.44 361 VAL A CA 1
ATOM 2621 C C . VAL A 1 361 ? -4.184 4.538 19.576 1.00 89.44 361 VAL A C 1
ATOM 2623 O O . VAL A 1 361 ? -3.553 3.700 20.217 1.00 89.44 361 VAL A O 1
ATOM 2626 N N . THR A 1 362 ? -5.008 5.403 20.155 1.00 89.75 362 THR A N 1
ATOM 2627 C CA . THR A 1 362 ? -5.320 5.345 21.584 1.00 89.75 362 THR A CA 1
ATOM 2628 C C . THR A 1 362 ? -6.497 4.405 21.790 1.00 89.75 362 THR A C 1
ATOM 2630 O O . THR A 1 362 ? -7.620 4.707 21.389 1.00 89.75 362 THR A O 1
ATOM 2633 N N . ARG A 1 363 ? -6.236 3.259 22.414 1.00 91.75 363 ARG A N 1
ATOM 2634 C CA . ARG A 1 363 ? -7.247 2.308 22.866 1.00 91.75 363 ARG A CA 1
ATOM 2635 C C . ARG A 1 363 ? -7.740 2.721 24.248 1.00 91.75 363 ARG A C 1
ATOM 2637 O O . ARG A 1 363 ? -6.937 2.899 25.156 1.00 91.75 363 ARG A O 1
ATOM 2644 N N . ILE A 1 364 ? -9.051 2.852 24.398 1.00 90.50 364 ILE A N 1
ATOM 2645 C CA . ILE A 1 364 ? -9.732 3.063 25.676 1.00 90.50 364 ILE A CA 1
ATOM 2646 C C . ILE A 1 364 ? -10.603 1.836 25.910 1.00 90.50 364 ILE A C 1
ATOM 2648 O O . ILE A 1 364 ? -11.557 1.616 25.165 1.00 90.50 364 ILE A O 1
ATOM 2652 N N . ASN A 1 365 ? -10.252 1.021 26.896 1.00 89.19 365 ASN A N 1
ATOM 2653 C CA . ASN A 1 365 ? -10.970 -0.210 27.219 1.00 89.19 365 ASN A CA 1
ATOM 2654 C C . ASN A 1 365 ? -12.273 0.090 27.991 1.00 89.19 365 ASN A C 1
ATOM 2656 O O . ASN A 1 365 ? -12.466 1.215 28.463 1.00 89.19 365 ASN A O 1
ATOM 2660 N N . PRO A 1 366 ? -13.178 -0.892 28.167 1.00 90.06 366 PRO A N 1
ATOM 2661 C CA . PRO A 1 366 ? -14.466 -0.672 28.831 1.00 90.06 366 PRO A CA 1
ATOM 2662 C C . PRO A 1 366 ? -14.342 -0.259 30.307 1.00 90.06 366 PRO A C 1
ATOM 2664 O O . PRO A 1 366 ? -15.240 0.379 30.852 1.00 90.06 366 PRO A O 1
ATOM 2667 N N . ASP A 1 367 ? -13.220 -0.590 30.951 1.00 88.75 367 ASP A N 1
ATOM 2668 C CA . ASP A 1 367 ? -12.869 -0.168 32.311 1.00 88.75 367 ASP A CA 1
ATOM 2669 C C . ASP A 1 367 ? -12.234 1.239 32.376 1.00 88.75 367 ASP A C 1
ATOM 2671 O O . ASP A 1 367 ? -11.904 1.724 33.459 1.00 88.75 367 ASP A O 1
ATOM 2675 N N . ASN A 1 368 ? -12.127 1.925 31.233 1.00 91.19 368 ASN A N 1
ATOM 2676 C CA . ASN A 1 368 ? -11.446 3.204 31.014 1.00 91.19 368 ASN A CA 1
ATOM 2677 C C . ASN A 1 368 ? -9.917 3.164 31.154 1.00 91.19 368 ASN A C 1
ATOM 2679 O O . ASN A 1 368 ? -9.292 4.227 31.202 1.00 91.19 368 ASN A O 1
ATOM 2683 N N . SER A 1 369 ? -9.293 1.984 31.189 1.00 88.38 369 SER A N 1
ATOM 2684 C CA . SER A 1 369 ? -7.844 1.898 31.000 1.00 88.38 369 SER A CA 1
ATOM 2685 C C . SER A 1 369 ? -7.473 2.358 29.586 1.00 88.38 369 SER A C 1
ATOM 2687 O O . SER A 1 369 ? -8.221 2.157 28.624 1.00 88.38 369 SER A O 1
ATOM 2689 N N . VAL A 1 370 ? -6.332 3.041 29.473 1.00 90.25 370 VAL A N 1
ATOM 2690 C CA . VAL A 1 370 ? -5.886 3.683 28.232 1.00 90.25 370 VAL A CA 1
ATOM 2691 C C . VAL A 1 370 ? -4.539 3.116 27.812 1.00 90.25 370 VAL A C 1
ATOM 2693 O O . VAL A 1 370 ? -3.574 3.179 28.571 1.00 90.25 370 VAL A O 1
ATOM 2696 N N . THR A 1 371 ? -4.461 2.644 26.572 1.00 89.38 371 THR A N 1
ATOM 2697 C CA . THR A 1 371 ? -3.226 2.174 25.940 1.00 89.38 371 THR A CA 1
ATOM 2698 C C . THR A 1 371 ? -2.982 2.978 24.671 1.00 89.38 371 THR A C 1
ATOM 2700 O O . THR A 1 371 ? -3.869 3.107 23.830 1.00 89.38 371 THR A O 1
ATOM 2703 N N . VAL A 1 372 ? -1.778 3.519 24.498 1.00 89.12 372 VAL A N 1
ATOM 2704 C CA . VAL A 1 372 ? -1.391 4.219 23.266 1.00 89.12 372 VAL A CA 1
ATOM 2705 C C . VAL A 1 372 ? -0.534 3.287 22.423 1.00 89.12 372 VAL A C 1
ATOM 2707 O O . VAL A 1 372 ? 0.552 2.895 22.838 1.00 89.12 372 VAL A O 1
ATOM 2710 N N . LEU A 1 373 ? -1.027 2.941 21.237 1.00 88.75 373 LEU A N 1
ATOM 2711 C CA . LEU A 1 373 ? -0.342 2.077 20.287 1.00 88.75 373 LEU A CA 1
ATOM 2712 C C . LEU A 1 373 ? 0.351 2.930 19.223 1.00 88.75 373 LEU A C 1
ATOM 2714 O O . LEU A 1 373 ? -0.282 3.712 18.510 1.00 88.75 373 LEU A O 1
ATOM 2718 N N . THR A 1 374 ? 1.661 2.769 19.096 1.00 89.69 374 THR A N 1
ATOM 2719 C CA . THR A 1 374 ? 2.458 3.366 18.018 1.00 89.69 374 THR A CA 1
ATOM 2720 C C . THR A 1 374 ? 2.289 2.590 16.707 1.00 89.69 374 THR A C 1
ATOM 2722 O O . THR A 1 374 ? 1.939 1.407 16.714 1.00 89.69 374 THR A O 1
ATOM 2725 N N . LYS A 1 375 ? 2.619 3.214 15.563 1.00 88.38 375 LYS A N 1
ATOM 2726 C CA . LYS A 1 375 ? 2.685 2.515 14.261 1.00 88.38 375 LYS A CA 1
ATOM 2727 C C . LYS A 1 375 ? 3.519 1.229 14.329 1.00 88.38 375 LYS A C 1
ATOM 2729 O O . LYS A 1 375 ? 3.120 0.222 13.754 1.00 88.38 375 LYS A O 1
ATOM 2734 N N . GLY A 1 376 ? 4.655 1.270 15.030 1.00 86.56 376 GLY A N 1
ATOM 2735 C CA . GLY A 1 376 ? 5.538 0.117 15.207 1.00 86.56 376 GLY A CA 1
ATOM 2736 C C . GLY A 1 376 ? 4.859 -1.021 15.965 1.00 86.56 376 GLY A C 1
ATOM 2737 O O . GLY A 1 376 ? 4.852 -2.144 15.483 1.00 86.56 376 GLY A O 1
ATOM 2738 N N . GLN A 1 377 ? 4.211 -0.729 17.097 1.00 88.00 377 GLN A N 1
ATOM 2739 C CA . GLN A 1 377 ? 3.477 -1.746 17.862 1.00 88.00 377 GLN A CA 1
ATOM 2740 C C . GLN A 1 377 ? 2.348 -2.379 17.040 1.00 88.00 377 GLN A C 1
ATOM 2742 O O . GLN A 1 377 ? 2.249 -3.599 16.993 1.00 88.00 377 GLN A O 1
ATOM 2747 N N . ILE A 1 378 ? 1.555 -1.576 16.320 1.00 90.06 378 ILE A N 1
ATOM 2748 C CA . ILE A 1 378 ? 0.458 -2.094 15.483 1.00 90.06 378 ILE A CA 1
ATOM 2749 C C . ILE A 1 378 ? 0.999 -2.957 14.340 1.00 90.06 378 ILE A C 1
ATOM 2751 O O . ILE A 1 378 ? 0.450 -4.021 14.055 1.00 90.06 378 ILE A O 1
ATOM 2755 N N . LEU A 1 379 ? 2.089 -2.520 13.699 1.00 87.75 379 LEU A N 1
ATOM 2756 C CA . LEU A 1 379 ? 2.761 -3.291 12.657 1.00 87.75 379 LEU A CA 1
ATOM 2757 C C . LEU A 1 379 ? 3.227 -4.654 13.183 1.00 87.75 379 LEU A C 1
ATOM 2759 O O . LEU A 1 379 ? 3.065 -5.659 12.493 1.00 87.75 379 LEU A O 1
ATOM 2763 N N . ASN A 1 380 ? 3.735 -4.696 14.413 1.00 82.31 380 ASN A N 1
ATOM 2764 C CA . ASN A 1 380 ? 4.167 -5.931 15.059 1.00 82.31 380 ASN A CA 1
ATOM 2765 C C . ASN A 1 380 ? 2.980 -6.858 15.348 1.00 82.31 380 ASN A C 1
ATOM 2767 O O . ASN A 1 380 ? 3.066 -8.052 15.067 1.00 82.31 380 ASN A O 1
ATOM 2771 N N . THR A 1 381 ? 1.855 -6.306 15.814 1.00 82.25 381 THR A N 1
ATOM 2772 C CA . THR A 1 381 ? 0.621 -7.060 16.085 1.00 82.25 381 THR A CA 1
ATOM 2773 C C . THR A 1 381 ? 0.054 -7.733 14.837 1.00 82.25 381 THR A C 1
ATOM 2775 O O . THR A 1 381 ? -0.362 -8.885 14.902 1.00 82.25 381 THR A O 1
ATOM 2778 N N . VAL A 1 382 ? 0.034 -7.051 13.685 1.00 82.50 382 VAL A N 1
ATOM 2779 C CA . VAL A 1 382 ? -0.497 -7.652 12.442 1.00 82.50 382 VAL A CA 1
ATOM 2780 C C . VAL A 1 382 ? 0.526 -8.478 11.671 1.00 82.50 382 VAL A C 1
ATOM 2782 O O . VAL A 1 382 ? 0.139 -9.280 10.820 1.00 82.50 382 VAL A O 1
ATOM 2785 N N . GLY A 1 383 ? 1.813 -8.220 11.899 1.00 64.75 383 GLY A N 1
ATOM 2786 C CA . GLY A 1 383 ? 2.908 -8.804 11.143 1.00 64.75 383 GLY A CA 1
ATOM 2787 C C . GLY A 1 383 ? 3.428 -10.106 11.707 1.00 64.75 383 GLY A C 1
ATOM 2788 O O . GLY A 1 383 ? 3.860 -10.939 10.920 1.00 64.75 383 GLY A O 1
ATOM 2789 N N . GLY A 1 384 ? 3.403 -10.264 13.035 1.00 57.31 384 GLY A N 1
ATOM 2790 C CA . GLY A 1 384 ? 4.249 -11.239 13.705 1.00 57.31 384 GLY A CA 1
ATOM 2791 C C . GLY A 1 384 ? 5.708 -10.970 13.343 1.00 57.31 384 GLY A C 1
ATOM 2792 O O . GLY A 1 384 ? 6.169 -11.445 12.309 1.00 57.31 384 GLY A O 1
ATOM 2793 N N . ILE A 1 385 ? 6.455 -10.166 14.111 1.00 48.31 385 ILE A N 1
ATOM 2794 C CA . ILE A 1 385 ? 7.860 -9.926 13.732 1.00 48.31 385 ILE A CA 1
ATOM 2795 C C . ILE A 1 385 ? 8.591 -11.265 13.780 1.00 48.31 385 ILE A C 1
ATOM 2797 O O . ILE A 1 385 ? 8.832 -11.775 14.870 1.00 48.31 385 ILE A O 1
ATOM 2801 N N . GLN A 1 386 ? 8.977 -11.794 12.620 1.00 47.44 386 GLN A N 1
ATOM 2802 C CA . GLN A 1 386 ? 9.933 -12.886 12.529 1.00 47.44 386 GLN A CA 1
ATOM 2803 C C . GLN A 1 386 ? 11.342 -12.309 12.627 1.00 47.44 386 GLN A C 1
ATOM 2805 O O . GLN A 1 386 ? 11.823 -11.620 11.728 1.00 47.44 386 GLN A O 1
ATOM 2810 N N . THR A 1 387 ? 12.005 -12.577 13.742 1.00 50.72 387 THR A N 1
ATOM 2811 C CA . THR A 1 387 ? 13.440 -12.370 13.900 1.00 50.72 387 THR A CA 1
ATOM 2812 C C . THR A 1 387 ? 14.120 -13.689 13.588 1.00 50.72 387 THR A C 1
ATOM 2814 O O . THR A 1 387 ? 13.934 -14.655 14.316 1.00 50.72 387 THR A O 1
ATOM 2817 N N . ILE A 1 388 ? 14.896 -13.741 12.508 1.00 47.12 388 ILE A N 1
ATOM 2818 C CA . ILE A 1 388 ? 15.668 -14.931 12.143 1.00 47.12 388 ILE A CA 1
ATOM 2819 C C . ILE A 1 388 ? 17.113 -14.699 12.584 1.00 47.12 388 ILE A C 1
ATOM 2821 O O . ILE A 1 388 ? 17.791 -13.812 12.062 1.00 47.12 388 ILE A O 1
ATOM 2825 N N . LYS A 1 389 ? 17.589 -15.484 13.549 1.00 61.69 389 LYS A N 1
ATOM 2826 C CA . LYS A 1 389 ? 18.993 -15.538 13.958 1.00 61.69 389 LYS A CA 1
ATOM 2827 C C . LYS A 1 389 ? 19.621 -16.789 13.359 1.00 61.69 389 LYS A C 1
ATOM 2829 O O . LYS A 1 389 ? 19.151 -17.885 13.614 1.00 61.69 389 LYS A O 1
ATOM 2834 N N . ARG A 1 390 ? 20.690 -16.631 12.584 1.00 56.28 390 ARG A N 1
ATOM 2835 C CA . ARG A 1 390 ? 21.464 -17.746 12.024 1.00 56.28 390 ARG A CA 1
ATOM 2836 C C . ARG A 1 390 ? 22.840 -17.770 12.671 1.00 56.28 390 ARG A C 1
ATOM 2838 O O . ARG A 1 390 ? 23.436 -16.704 12.813 1.00 56.28 390 ARG A O 1
ATOM 2845 N N . THR A 1 391 ? 23.312 -18.946 13.066 1.00 65.88 391 THR A N 1
ATOM 2846 C CA . THR A 1 391 ? 24.657 -19.139 13.617 1.00 65.88 391 THR A CA 1
ATOM 2847 C C . THR A 1 391 ? 25.355 -20.233 12.826 1.00 65.88 391 THR A C 1
ATOM 2849 O O . THR A 1 391 ? 24.843 -21.348 12.747 1.00 65.88 391 THR A O 1
ATOM 2852 N N . ASP A 1 392 ? 26.505 -19.878 12.268 1.00 62.03 392 ASP A N 1
ATOM 2853 C CA . ASP A 1 392 ? 27.529 -20.792 11.772 1.00 62.03 392 ASP A CA 1
ATOM 2854 C C . ASP A 1 392 ? 28.521 -21.001 12.931 1.00 62.03 392 ASP A C 1
ATOM 2856 O O . ASP A 1 392 ? 29.098 -20.041 13.453 1.00 62.03 392 ASP A O 1
ATOM 2860 N N . THR A 1 393 ? 28.591 -22.223 13.443 1.00 71.88 393 THR A N 1
ATOM 2861 C CA . THR A 1 393 ? 29.334 -22.595 14.654 1.00 71.88 393 THR A CA 1
ATOM 2862 C C . THR A 1 393 ? 30.737 -23.081 14.314 1.00 71.88 393 THR A C 1
ATOM 2864 O O . THR A 1 393 ? 31.636 -22.937 15.151 1.00 71.88 393 THR A O 1
ATOM 2867 N N . ASP A 1 394 ? 30.943 -23.651 13.128 1.00 68.25 394 ASP A N 1
ATOM 2868 C CA . ASP A 1 394 ? 32.227 -24.218 12.715 1.00 68.25 394 ASP A CA 1
ATOM 2869 C C . ASP A 1 394 ? 32.998 -23.366 11.689 1.00 68.25 394 ASP A C 1
ATOM 2871 O O . ASP A 1 394 ? 34.201 -23.579 11.492 1.00 68.25 394 ASP A O 1
ATOM 2875 N N . GLY A 1 395 ? 32.367 -22.313 11.165 1.00 63.16 395 GLY A N 1
ATOM 2876 C CA . GLY A 1 395 ? 32.973 -21.308 10.301 1.00 63.16 395 GLY A CA 1
ATOM 2877 C C . GLY A 1 395 ? 33.206 -21.798 8.875 1.00 63.16 395 GLY A C 1
ATOM 2878 O O . GLY A 1 395 ? 34.078 -21.250 8.186 1.00 63.16 395 GLY A O 1
ATOM 2879 N N . ASP A 1 396 ? 32.500 -22.843 8.443 1.00 71.56 396 ASP A N 1
ATOM 2880 C CA . ASP A 1 396 ? 32.586 -23.377 7.087 1.00 71.56 396 ASP A CA 1
ATOM 2881 C C . ASP A 1 396 ? 31.780 -22.560 6.054 1.00 71.56 396 ASP A C 1
ATOM 2883 O O . ASP A 1 396 ? 31.978 -22.714 4.841 1.00 71.56 396 ASP A O 1
ATOM 2887 N N . GLY A 1 397 ? 30.967 -21.607 6.524 1.00 51.44 397 GLY A N 1
ATOM 2888 C CA . GLY A 1 397 ? 30.126 -20.734 5.714 1.00 51.44 397 GLY A CA 1
ATOM 2889 C C . GLY A 1 397 ? 28.716 -21.275 5.460 1.00 51.44 397 GLY A C 1
ATOM 2890 O O . GLY A 1 397 ? 27.937 -20.601 4.771 1.00 51.44 397 GLY A O 1
ATOM 2891 N N . GLU A 1 398 ? 28.371 -22.446 5.993 1.00 57.00 398 GLU A N 1
ATOM 2892 C CA . GLU A 1 398 ? 27.022 -22.999 6.046 1.00 57.00 398 GLU A CA 1
ATOM 2893 C C . GLU A 1 398 ? 26.331 -22.640 7.379 1.00 57.00 398 GLU A C 1
ATOM 2895 O O . GLU A 1 398 ? 26.935 -22.193 8.348 1.00 57.00 398 GLU A O 1
ATOM 2900 N N . VAL A 1 399 ? 24.996 -22.698 7.410 1.00 52.66 399 VAL A N 1
ATOM 2901 C CA . VAL A 1 399 ? 24.222 -22.317 8.603 1.00 52.66 399 VAL A CA 1
ATOM 2902 C C . VAL A 1 399 ? 23.945 -23.568 9.428 1.00 52.66 399 VAL A C 1
ATOM 2904 O O . VAL A 1 399 ? 23.032 -24.317 9.087 1.00 52.66 399 VAL A O 1
ATOM 2907 N N . ASP A 1 400 ? 24.662 -23.739 10.538 1.00 69.81 400 ASP A N 1
ATOM 2908 C CA . ASP A 1 400 ? 24.439 -24.859 11.463 1.00 69.81 400 ASP A CA 1
ATOM 2909 C C . ASP A 1 400 ? 23.120 -24.735 12.220 1.00 69.81 400 ASP A C 1
ATOM 2911 O O . ASP A 1 400 ? 22.418 -25.718 12.446 1.00 69.81 400 ASP A O 1
ATOM 2915 N N . THR A 1 401 ? 22.788 -23.518 12.662 1.00 64.62 401 THR A N 1
ATOM 2916 C CA . THR A 1 401 ? 21.578 -23.267 13.450 1.00 64.62 401 THR A CA 1
ATOM 2917 C C . THR A 1 401 ? 20.812 -22.054 12.951 1.00 64.62 401 THR A C 1
ATOM 2919 O O . THR A 1 401 ? 21.377 -20.987 12.705 1.00 64.62 401 THR A O 1
ATOM 2922 N N . GLU A 1 402 ? 19.495 -22.196 12.841 1.00 59.94 402 GLU A N 1
ATOM 2923 C CA . GLU A 1 402 ? 18.576 -21.095 12.562 1.00 59.94 402 GLU A CA 1
ATOM 2924 C C . GLU A 1 402 ? 17.523 -21.023 13.669 1.00 59.94 402 GLU A C 1
ATOM 2926 O O . GLU A 1 402 ? 16.839 -21.993 13.962 1.00 59.94 402 GLU A O 1
ATOM 2931 N N . THR A 1 403 ? 17.374 -19.860 14.288 1.00 61.38 403 THR A N 1
ATOM 2932 C CA . THR A 1 403 ? 16.323 -19.564 15.253 1.00 61.38 403 THR A CA 1
ATOM 2933 C C . THR A 1 403 ? 15.380 -18.549 14.632 1.00 61.38 403 THR A C 1
ATOM 2935 O O . THR A 1 403 ? 15.764 -17.400 14.420 1.00 61.38 403 THR A O 1
ATOM 2938 N N . THR A 1 404 ? 14.145 -18.952 14.363 1.00 54.62 404 THR A N 1
ATOM 2939 C CA . THR A 1 404 ? 13.078 -18.050 13.928 1.00 54.62 404 THR A CA 1
ATOM 2940 C C . THR A 1 404 ? 12.201 -17.722 15.121 1.00 54.62 404 THR A C 1
ATOM 2942 O O . THR A 1 404 ? 11.501 -18.586 15.639 1.00 54.62 404 THR A O 1
ATOM 2945 N N . THR A 1 405 ? 12.232 -16.470 15.556 1.00 56.66 405 THR A N 1
ATOM 2946 C CA . THR A 1 405 ? 11.399 -15.947 16.635 1.00 56.66 405 THR A CA 1
ATOM 2947 C C . THR A 1 405 ? 10.279 -15.110 16.043 1.00 56.66 405 THR A C 1
ATOM 2949 O O . THR A 1 405 ? 10.528 -13.997 15.591 1.00 56.66 405 THR A O 1
ATOM 2952 N N . THR A 1 406 ? 9.051 -15.611 16.062 1.00 56.34 406 THR A N 1
ATOM 2953 C CA . THR A 1 406 ? 7.853 -14.851 15.705 1.00 56.34 406 THR A CA 1
ATOM 2954 C C . THR A 1 406 ? 7.282 -14.211 16.960 1.00 56.34 406 THR A C 1
ATOM 2956 O O . THR A 1 406 ? 6.775 -14.893 17.844 1.00 56.34 406 THR A O 1
ATOM 2959 N N . SER A 1 407 ? 7.361 -12.888 17.045 1.00 50.38 407 SER A N 1
ATOM 2960 C CA . SER A 1 407 ? 6.682 -12.123 18.090 1.00 50.38 407 SER A CA 1
ATOM 2961 C C . SER A 1 407 ? 5.274 -11.772 17.634 1.00 50.38 407 SER A C 1
ATOM 2963 O O . SER A 1 407 ? 5.113 -10.873 16.808 1.00 50.38 407 SER A O 1
ATOM 2965 N N . LEU A 1 408 ? 4.272 -12.467 18.162 1.00 50.31 408 LEU A N 1
ATOM 2966 C CA . LEU A 1 408 ? 2.855 -12.156 17.997 1.00 50.31 408 LEU A CA 1
ATOM 2967 C C . LEU A 1 408 ? 2.355 -11.440 19.255 1.00 50.31 408 LEU A C 1
ATOM 2969 O O . LEU A 1 408 ? 2.785 -11.743 20.364 1.00 50.31 408 LEU A O 1
ATOM 2973 N N . SER A 1 409 ? 1.441 -10.488 19.103 1.00 45.69 409 SER A N 1
ATOM 2974 C CA . SER A 1 409 ? 0.611 -10.078 20.241 1.00 45.69 409 SER A CA 1
ATOM 2975 C C . SER A 1 409 ? -0.337 -11.229 20.561 1.00 45.69 409 SER A C 1
ATOM 2977 O O . SER A 1 409 ? -0.830 -11.869 19.627 1.00 45.69 409 SER A O 1
ATOM 2979 N N . ASP A 1 410 ? -0.579 -11.516 21.836 1.00 48.34 410 ASP A N 1
ATOM 2980 C CA . ASP A 1 410 ? -1.614 -12.485 22.184 1.00 48.34 410 ASP A CA 1
ATOM 2981 C C . ASP A 1 410 ? -3.020 -11.984 21.798 1.00 48.34 410 ASP A C 1
ATOM 2983 O O . ASP A 1 410 ? -3.225 -10.826 21.417 1.00 48.34 410 ASP A O 1
ATOM 2987 N N . GLU A 1 411 ? -3.999 -12.890 21.842 1.00 40.97 411 GLU A N 1
ATOM 2988 C CA . GLU A 1 411 ? -5.379 -12.630 21.404 1.00 40.97 411 GLU A CA 1
ATOM 2989 C C . GLU A 1 411 ? -6.085 -11.544 22.238 1.00 40.97 411 GLU A C 1
ATOM 2991 O O . GLU A 1 411 ? -7.049 -10.936 21.770 1.00 40.97 411 GLU A O 1
ATOM 2996 N N . ASN A 1 412 ? -5.580 -11.252 23.439 1.00 43.62 412 ASN A N 1
ATOM 2997 C CA . ASN A 1 412 ? -6.138 -10.263 24.360 1.00 43.62 412 ASN A CA 1
ATOM 2998 C C . ASN A 1 412 ? -5.414 -8.904 24.279 1.00 43.62 412 ASN A C 1
ATOM 3000 O O . ASN A 1 412 ? -5.965 -7.874 24.677 1.00 43.62 412 ASN A O 1
ATOM 3004 N N . GLY A 1 413 ? -4.215 -8.867 23.693 1.00 42.78 413 GLY A N 1
ATOM 3005 C CA . GLY A 1 413 ? -3.373 -7.685 23.566 1.00 42.78 413 GLY A CA 1
ATOM 3006 C C . GLY A 1 413 ? -2.748 -7.211 24.881 1.00 42.78 413 GLY A C 1
ATOM 3007 O O . GLY A 1 413 ? -2.340 -6.050 24.932 1.00 42.78 413 GLY A O 1
ATOM 3008 N N . ASP A 1 414 ? -2.713 -8.056 25.914 1.00 46.22 414 ASP A N 1
ATOM 3009 C CA . ASP A 1 414 ? -2.062 -7.818 27.213 1.00 46.22 414 ASP A CA 1
ATOM 3010 C C . ASP A 1 414 ? -0.753 -8.611 27.384 1.00 46.22 414 ASP A C 1
ATOM 3012 O O . ASP A 1 414 ? -0.016 -8.403 28.353 1.00 46.22 414 ASP A O 1
ATOM 3016 N N . GLY A 1 415 ? -0.411 -9.440 26.397 1.00 46.53 415 GLY A N 1
ATOM 3017 C CA . GLY A 1 415 ? 0.845 -10.164 26.357 1.00 46.53 415 GLY A CA 1
ATOM 3018 C C . GLY A 1 415 ? 1.456 -10.333 24.967 1.00 46.53 415 GLY A C 1
ATOM 3019 O O . GLY A 1 415 ? 0.865 -10.056 23.917 1.00 46.53 415 GLY A O 1
ATOM 3020 N N . GLN A 1 416 ? 2.704 -10.794 24.960 1.00 48.56 416 GLN A N 1
ATOM 3021 C CA . GLN A 1 416 ? 3.460 -11.136 23.759 1.00 48.56 416 GLN A CA 1
ATOM 3022 C C . GLN A 1 416 ? 3.641 -12.654 23.703 1.00 48.56 416 GLN A C 1
ATOM 3024 O O . GLN A 1 416 ? 4.219 -13.253 24.609 1.00 48.56 416 GLN A O 1
ATOM 3029 N N . ILE A 1 417 ? 3.181 -13.285 22.625 1.00 51.25 417 ILE A N 1
ATOM 3030 C CA . ILE A 1 417 ? 3.545 -14.661 22.290 1.00 51.25 417 ILE A CA 1
ATOM 3031 C C . ILE A 1 417 ? 4.838 -14.596 21.489 1.00 51.25 417 ILE A C 1
ATOM 3033 O O . ILE A 1 417 ? 4.883 -14.089 20.369 1.00 51.25 417 ILE A O 1
ATOM 3037 N N . VAL A 1 418 ? 5.904 -15.109 22.081 1.00 57.16 418 VAL A N 1
ATOM 3038 C CA . VAL A 1 418 ? 7.183 -15.308 21.418 1.00 57.16 418 VAL A CA 1
ATOM 3039 C C . VAL A 1 418 ? 7.243 -16.770 21.015 1.00 57.16 418 VAL A C 1
ATOM 3041 O O . VAL A 1 418 ? 7.485 -17.643 21.847 1.00 57.16 418 VAL A O 1
ATOM 3044 N N . ASP A 1 419 ? 6.991 -17.033 19.739 1.00 58.69 419 ASP A N 1
ATOM 3045 C CA . ASP A 1 419 ? 7.125 -18.364 19.168 1.00 58.69 419 ASP A CA 1
ATOM 3046 C C . ASP A 1 419 ? 8.522 -18.526 18.567 1.00 58.69 419 ASP A C 1
ATOM 3048 O O . ASP A 1 419 ? 8.869 -17.860 17.593 1.00 58.69 419 ASP A O 1
ATOM 3052 N N . THR A 1 420 ? 9.345 -19.377 19.168 1.00 66.62 420 THR A N 1
ATOM 3053 C CA . THR A 1 420 ? 10.724 -19.624 18.758 1.00 66.62 420 THR A CA 1
ATOM 3054 C C . THR A 1 420 ? 10.860 -21.027 18.184 1.00 66.62 420 THR A C 1
ATOM 3056 O O . THR A 1 420 ? 10.702 -22.027 18.882 1.00 66.62 420 THR A O 1
ATOM 3059 N N . GLN A 1 421 ? 11.212 -21.112 16.907 1.00 66.19 421 GLN A N 1
ATOM 3060 C CA . GLN A 1 421 ? 11.577 -22.360 16.246 1.00 66.19 421 GLN A CA 1
ATOM 3061 C C . GLN A 1 421 ? 13.084 -22.408 16.038 1.00 66.19 421 GLN A C 1
ATOM 3063 O O . GLN A 1 421 ? 13.654 -21.509 15.427 1.00 66.19 421 GLN A O 1
ATOM 3068 N N . ASN A 1 422 ? 13.714 -23.465 16.537 1.00 63.75 422 ASN A N 1
ATOM 3069 C CA . ASN A 1 422 ? 15.128 -23.747 16.352 1.00 63.75 422 ASN A CA 1
ATOM 3070 C C . ASN A 1 422 ? 15.290 -24.854 15.315 1.00 63.75 422 ASN A C 1
ATOM 3072 O O . ASN A 1 422 ? 14.684 -25.921 15.427 1.00 63.75 422 ASN A O 1
ATOM 3076 N N . TYR A 1 423 ? 16.151 -24.597 14.347 1.00 70.25 423 TYR A N 1
ATOM 3077 C CA . TYR A 1 423 ? 16.514 -25.490 13.269 1.00 70.25 423 TYR A CA 1
ATOM 3078 C C . TYR A 1 423 ? 17.995 -25.839 13.384 1.00 70.25 423 TYR A C 1
ATOM 3080 O O . TYR A 1 423 ? 18.799 -24.971 13.727 1.00 70.25 423 TYR A O 1
ATOM 3088 N N . GLN A 1 424 ? 18.338 -27.085 13.071 1.00 66.56 424 GLN A N 1
ATOM 3089 C CA . GLN A 1 424 ? 19.709 -27.550 12.886 1.00 66.56 424 GLN A CA 1
ATOM 3090 C C . GLN A 1 424 ? 19.760 -28.375 11.602 1.00 66.56 424 GLN A C 1
ATOM 3092 O O . GLN A 1 424 ? 18.896 -29.227 11.397 1.00 66.56 424 GLN A O 1
ATOM 3097 N N . ASP A 1 425 ? 20.700 -28.070 10.709 1.00 73.31 425 ASP A N 1
ATOM 3098 C CA . ASP A 1 425 ? 20.824 -28.710 9.387 1.00 73.31 425 ASP A CA 1
ATOM 3099 C C . ASP A 1 425 ? 19.515 -28.698 8.562 1.00 73.31 425 ASP A C 1
ATOM 3101 O O . ASP A 1 425 ? 19.224 -29.598 7.774 1.00 73.31 425 ASP A O 1
ATOM 3105 N N . GLY A 1 426 ? 18.684 -27.667 8.759 1.00 56.22 426 GLY A N 1
ATOM 3106 C CA . GLY A 1 426 ? 17.385 -27.515 8.097 1.00 56.22 426 GLY A CA 1
ATOM 3107 C C . GLY A 1 426 ? 16.229 -28.326 8.703 1.00 56.22 426 GLY A C 1
ATOM 3108 O O . GLY A 1 426 ? 15.105 -28.218 8.211 1.00 56.22 426 GLY A O 1
ATOM 3109 N N . GLU A 1 427 ? 16.452 -29.086 9.777 1.00 58.91 427 GLU A N 1
ATOM 3110 C CA . GLU A 1 427 ? 15.401 -29.788 10.524 1.00 58.91 427 GLU A CA 1
ATOM 3111 C C . GLU A 1 427 ? 15.023 -29.038 11.807 1.00 58.91 427 GLU A C 1
ATOM 3113 O O . GLU A 1 427 ? 15.881 -28.479 12.486 1.00 58.91 427 GLU A O 1
ATOM 3118 N N . VAL A 1 428 ? 13.734 -29.031 12.173 1.00 66.00 428 VAL A N 1
ATOM 3119 C CA . VAL A 1 428 ? 13.271 -28.435 13.439 1.00 66.00 428 VAL A CA 1
ATOM 3120 C C . VAL A 1 428 ? 13.755 -29.299 14.602 1.00 66.00 428 VAL A C 1
ATOM 3122 O O . VAL A 1 428 ? 13.264 -30.408 14.806 1.00 66.00 428 VAL A O 1
ATOM 3125 N N . VAL A 1 429 ? 14.682 -28.770 15.396 1.00 77.56 429 VAL A N 1
ATOM 3126 C CA . VAL A 1 429 ? 15.245 -29.446 16.577 1.00 77.56 429 VAL A CA 1
ATOM 3127 C C . VAL A 1 429 ? 14.686 -28.923 17.895 1.00 77.56 429 VAL A C 1
ATOM 3129 O O . VAL A 1 429 ? 14.860 -29.555 18.936 1.00 77.56 429 VAL A O 1
ATOM 3132 N N . GLY A 1 430 ? 13.984 -27.789 17.872 1.00 73.62 430 GLY A N 1
ATOM 3133 C CA . GLY A 1 430 ? 13.332 -27.240 19.053 1.00 73.62 430 GLY A CA 1
ATOM 3134 C C . GLY A 1 430 ? 12.193 -26.296 18.701 1.00 73.62 430 GLY A C 1
ATOM 3135 O O . GLY A 1 430 ? 12.262 -25.551 17.728 1.00 73.62 430 GLY A O 1
ATOM 3136 N N . HIS A 1 431 ? 11.149 -26.318 19.520 1.00 76.94 431 HIS A N 1
ATOM 3137 C CA . HIS A 1 431 ? 10.029 -25.390 19.445 1.00 76.94 431 HIS A CA 1
ATOM 3138 C C . HIS A 1 431 ? 9.726 -24.902 20.854 1.00 76.94 431 HIS A C 1
ATOM 3140 O O . HIS A 1 431 ? 9.511 -25.709 21.759 1.00 76.94 431 HIS A O 1
ATOM 3146 N N . GLU A 1 432 ? 9.767 -23.591 21.044 1.00 74.56 432 GLU A N 1
ATOM 3147 C CA . GLU A 1 432 ? 9.504 -22.951 22.321 1.00 74.56 432 GLU A CA 1
ATOM 3148 C C . GLU A 1 432 ? 8.551 -21.778 22.106 1.00 74.56 432 GLU A C 1
ATOM 3150 O O . GLU A 1 432 ? 8.918 -20.758 21.532 1.00 74.56 432 GLU A O 1
ATOM 3155 N N . SER A 1 433 ? 7.319 -21.933 22.583 1.00 65.25 433 SER A N 1
ATOM 3156 C CA . SER A 1 433 ? 6.329 -20.860 22.616 1.00 65.25 433 SER A CA 1
ATOM 3157 C C . SER A 1 433 ? 6.236 -20.332 24.038 1.00 65.25 433 SER A C 1
ATOM 3159 O O . SER A 1 433 ? 5.855 -21.066 24.952 1.00 65.25 433 SER A O 1
ATOM 3161 N N . GLN A 1 434 ? 6.567 -19.060 24.225 1.00 73.06 434 GLN A N 1
ATOM 3162 C CA . GLN A 1 434 ? 6.463 -18.378 25.510 1.00 73.06 434 GLN A CA 1
ATOM 3163 C C . GLN A 1 434 ? 5.426 -17.267 25.414 1.00 73.06 434 GLN A C 1
ATOM 3165 O O . GLN A 1 434 ? 5.505 -16.413 24.535 1.00 73.06 434 GLN A O 1
ATOM 3170 N N . THR A 1 435 ? 4.467 -17.269 26.334 1.00 59.09 435 THR A N 1
ATOM 3171 C CA . THR A 1 435 ? 3.527 -16.161 26.506 1.00 59.09 435 THR A CA 1
ATOM 3172 C C . THR A 1 435 ? 4.029 -15.288 27.644 1.00 59.09 435 THR A C 1
ATOM 3174 O O . THR A 1 435 ? 4.191 -15.761 28.770 1.00 59.09 435 THR A O 1
ATOM 3177 N N . TYR A 1 436 ? 4.297 -14.026 27.342 1.00 61.72 436 TYR A N 1
ATOM 3178 C CA . TYR A 1 436 ? 4.701 -13.019 28.309 1.00 61.72 436 TYR A CA 1
ATOM 3179 C C . TYR A 1 436 ? 3.500 -12.149 28.643 1.00 61.72 436 TYR A C 1
ATOM 3181 O O . TYR A 1 436 ? 3.009 -11.458 27.762 1.00 61.72 436 TYR A O 1
ATOM 3189 N N . ASP A 1 437 ? 3.056 -12.171 29.895 1.00 55.69 437 ASP A N 1
ATOM 3190 C CA . ASP A 1 437 ? 2.049 -11.242 30.411 1.00 55.69 437 ASP A CA 1
ATOM 3191 C C . ASP A 1 437 ? 2.765 -9.968 30.882 1.00 55.69 437 ASP A C 1
ATOM 3193 O O . ASP A 1 437 ? 3.586 -10.030 31.813 1.00 55.69 437 ASP A O 1
ATOM 3197 N N . GLU A 1 438 ? 2.489 -8.827 30.237 1.00 47.69 438 GLU A N 1
ATOM 3198 C CA . GLU A 1 438 ? 3.118 -7.540 30.573 1.00 47.69 438 GLU A CA 1
ATOM 3199 C C . GLU A 1 438 ? 2.773 -7.085 32.009 1.00 47.69 438 GLU A C 1
ATOM 3201 O O . GLU A 1 438 ? 3.486 -6.254 32.576 1.00 47.69 438 GLU A O 1
ATOM 3206 N N . ASN A 1 439 ? 1.756 -7.678 32.654 1.00 49.03 439 ASN A N 1
ATOM 3207 C CA . ASN A 1 439 ? 1.340 -7.345 34.022 1.00 49.03 439 ASN A CA 1
ATOM 3208 C C . ASN A 1 439 ? 2.007 -8.185 35.124 1.00 49.03 439 ASN A C 1
ATOM 3210 O O . ASN A 1 439 ? 1.784 -7.932 36.309 1.00 49.03 439 ASN A O 1
ATOM 3214 N N . SER A 1 440 ? 2.832 -9.175 34.775 1.00 45.66 440 SER A N 1
ATOM 3215 C CA . SER A 1 440 ? 3.489 -10.062 35.751 1.00 45.66 440 SER A CA 1
ATOM 3216 C C . SER A 1 440 ? 4.697 -9.433 36.469 1.00 45.66 440 SER A C 1
ATOM 3218 O O . SER A 1 440 ? 5.237 -10.017 37.411 1.00 45.66 440 SER A O 1
ATOM 3220 N N . ALA A 1 441 ? 5.098 -8.222 36.068 1.00 44.12 441 ALA A N 1
ATOM 3221 C CA . ALA A 1 441 ? 6.160 -7.436 36.690 1.00 44.12 441 ALA A CA 1
ATOM 3222 C C . ALA A 1 441 ? 5.589 -6.327 37.598 1.00 44.12 441 ALA A C 1
ATOM 3224 O O . ALA A 1 441 ? 5.806 -5.139 37.355 1.00 44.12 441 ALA A O 1
ATOM 3225 N N . ALA A 1 442 ? 4.864 -6.718 38.649 1.00 40.62 442 ALA A N 1
ATOM 3226 C CA . ALA A 1 442 ? 4.477 -5.846 39.762 1.00 40.62 442 ALA A CA 1
ATOM 3227 C C . ALA A 1 442 ? 4.579 -6.580 41.105 1.00 40.62 442 ALA A C 1
ATOM 3229 O O . ALA A 1 442 ? 4.016 -7.693 41.220 1.00 40.62 442 ALA A O 1
#

Radius of gyration: 23.03 Å; chains: 1; bounding box: 72×50×68 Å

Sequence (442 aa):
MSTTGMNLNGITANTLLATTFAQGVYLAEGSAQFQPPTGFEKVESSQLNFTPTPNSGFAAETYYNKVTGQVVIAYRGSDTVGEALGVAARAATTGYWDPQFTDATNYAVQAKAAALVQINAYRRGAELPEMTSSNLTPLLTGHSLGGLLAQVVSKMFGYPAEVLDSLGAGRLVTTAEFQTQARALNQVDAQGNVLDFNVSDKVVNYATSGASNLGIQLGSTVDIPALGQIGGVATLLSVAAAFFVPLVGAGVFATQQLAAKHNAIEIERAMYGLAALKPLLADAGELRSQSMSLEQAQGTIGDPMVPGPNVVGLVNGQGQVVAYIDRDQGNPRIVVMQGAATGTQLLLGPQDSEVNGALTVTRINPDNSVTVLTKGQILNTVGGIQTIKRTDTDGDGEVDTETTTTSLSDENGDGQIVDTQNYQDGEVVGHESQTYDENSAA